Protein AF-A0A545AMX8-F1 (afdb_monomer_lite)

Structure (mmCIF, N/CA/C/O backbone):
data_AF-A0A545AMX8-F1
#
_entry.id   AF-A0A545AMX8-F1
#
loop_
_atom_site.group_PDB
_atom_site.id
_atom_site.type_symbol
_atom_site.label_atom_id
_atom_site.label_alt_id
_atom_site.label_comp_id
_atom_site.label_asym_id
_atom_site.label_entity_id
_atom_site.label_seq_id
_atom_site.pdbx_PDB_ins_code
_atom_site.Cartn_x
_atom_site.Cartn_y
_atom_site.Cartn_z
_atom_site.occupancy
_atom_site.B_iso_or_equiv
_atom_site.auth_seq_id
_atom_site.auth_comp_id
_atom_site.auth_asym_id
_atom_site.auth_atom_id
_atom_site.pdbx_PDB_model_num
ATOM 1 N N . MET A 1 1 ? 19.312 -51.201 4.296 1.00 39.78 1 MET A N 1
ATOM 2 C CA . MET A 1 1 ? 19.981 -51.482 3.001 1.00 39.78 1 MET A CA 1
ATOM 3 C C . MET A 1 1 ? 19.676 -50.303 2.079 1.00 39.78 1 MET A C 1
ATOM 5 O O . MET A 1 1 ? 18.518 -50.138 1.763 1.00 39.78 1 MET A O 1
ATOM 9 N N . GLY A 1 2 ? 20.536 -49.356 1.698 1.00 32.06 2 GLY A N 1
ATOM 10 C CA . GLY A 1 2 ? 21.994 -49.251 1.701 1.00 32.06 2 GLY A CA 1
ATOM 11 C C . GLY A 1 2 ? 22.528 -49.109 0.264 1.00 32.06 2 GLY A C 1
ATOM 12 O O . GLY A 1 2 ? 22.694 -50.144 -0.368 1.00 32.06 2 GLY A O 1
ATOM 13 N N . ARG A 1 3 ? 22.789 -47.866 -0.205 1.00 37.31 3 ARG A N 1
ATOM 14 C CA . ARG A 1 3 ? 23.763 -47.376 -1.242 1.00 37.31 3 ARG A CA 1
ATOM 15 C C . ARG A 1 3 ? 23.231 -46.037 -1.807 1.00 37.31 3 ARG A C 1
ATOM 17 O O . ARG A 1 3 ? 22.158 -46.048 -2.381 1.00 37.31 3 ARG A O 1
ATOM 24 N N . ARG A 1 4 ? 23.763 -44.818 -1.593 1.00 34.00 4 ARG A N 1
ATOM 25 C CA . ARG A 1 4 ? 25.118 -44.197 -1.569 1.00 34.00 4 ARG A CA 1
ATOM 26 C C . ARG A 1 4 ? 25.919 -44.300 -2.878 1.00 34.00 4 ARG A C 1
ATOM 28 O O . ARG A 1 4 ? 26.546 -45.325 -3.112 1.00 34.00 4 ARG A O 1
ATOM 35 N N . VAL A 1 5 ? 26.036 -43.168 -3.586 1.00 37.34 5 VAL A N 1
ATOM 36 C CA . VAL A 1 5 ? 27.175 -42.752 -4.444 1.00 37.34 5 VAL A CA 1
ATOM 37 C C . VAL A 1 5 ? 27.335 -41.229 -4.251 1.00 37.34 5 VAL A C 1
ATOM 39 O O . VAL A 1 5 ? 26.441 -40.474 -4.598 1.00 37.34 5 VAL A O 1
ATOM 42 N N . ARG A 1 6 ? 28.164 -40.779 -3.297 1.00 33.12 6 ARG A N 1
ATOM 43 C CA . ARG A 1 6 ? 29.557 -40.275 -3.395 1.00 33.12 6 ARG A CA 1
ATOM 44 C C . ARG A 1 6 ? 29.762 -38.976 -4.203 1.00 33.12 6 ARG A C 1
ATOM 46 O O . ARG A 1 6 ? 29.813 -38.979 -5.423 1.00 33.12 6 ARG A O 1
ATOM 53 N N . ARG A 1 7 ? 29.996 -37.906 -3.426 1.00 31.69 7 ARG A N 1
ATOM 54 C CA . ARG A 1 7 ? 30.611 -36.612 -3.765 1.00 31.69 7 ARG A CA 1
ATOM 55 C C . ARG A 1 7 ? 32.060 -36.773 -4.249 1.00 31.69 7 ARG A C 1
ATOM 57 O O . ARG A 1 7 ? 32.798 -37.583 -3.689 1.00 31.69 7 ARG A O 1
ATOM 64 N N . GLY A 1 8 ? 32.479 -35.910 -5.174 1.00 27.36 8 GLY A N 1
ATOM 65 C CA . GLY A 1 8 ? 33.881 -35.591 -5.450 1.00 27.36 8 GLY A CA 1
ATOM 66 C C . GLY A 1 8 ? 34.211 -34.175 -4.968 1.00 27.36 8 GLY A C 1
ATOM 67 O O . GLY A 1 8 ? 33.662 -33.206 -5.478 1.00 27.36 8 GLY A O 1
ATOM 68 N N . HIS A 1 9 ? 35.093 -34.065 -3.974 1.00 29.30 9 HIS A N 1
ATOM 69 C CA . HIS A 1 9 ? 35.744 -32.818 -3.569 1.00 29.30 9 HIS A CA 1
ATOM 70 C C . HIS A 1 9 ? 36.975 -32.574 -4.455 1.00 29.30 9 HIS A C 1
ATOM 72 O O . HIS A 1 9 ? 37.801 -33.473 -4.611 1.00 29.30 9 HIS A O 1
ATOM 78 N N . ARG A 1 10 ? 37.169 -31.339 -4.935 1.00 28.64 10 ARG A N 1
ATOM 79 C CA . ARG A 1 10 ? 38.502 -30.798 -5.237 1.00 28.64 10 ARG A CA 1
ATOM 80 C C . ARG A 1 10 ? 38.696 -29.489 -4.481 1.00 28.64 10 ARG A C 1
ATOM 82 O O . ARG A 1 10 ? 38.034 -28.494 -4.743 1.00 28.64 10 ARG A O 1
ATOM 89 N N . GLN A 1 11 ? 39.601 -29.548 -3.511 1.00 27.36 11 GLN A N 1
ATOM 90 C CA . GLN A 1 11 ? 40.257 -28.414 -2.873 1.00 27.36 11 GLN A CA 1
ATOM 91 C C . GLN A 1 11 ? 41.273 -27.811 -3.846 1.00 27.36 11 GLN A C 1
ATOM 93 O O . GLN A 1 11 ? 42.096 -28.549 -4.383 1.00 27.36 11 GLN A O 1
ATOM 98 N N . VAL A 1 12 ? 41.305 -26.483 -3.956 1.00 28.52 12 VAL A N 1
ATOM 99 C CA . VAL A 1 12 ? 42.539 -25.734 -4.228 1.00 28.52 12 VAL A CA 1
ATOM 100 C C . VAL A 1 12 ? 42.569 -24.524 -3.288 1.00 28.52 12 VAL A C 1
ATOM 102 O O . VAL A 1 12 ? 41.653 -23.711 -3.270 1.00 28.52 12 VAL A O 1
ATOM 105 N N . ARG A 1 13 ? 43.619 -24.458 -2.462 1.00 26.67 13 ARG A N 1
ATOM 106 C CA . ARG A 1 13 ? 44.020 -23.326 -1.610 1.00 26.67 13 ARG A CA 1
ATOM 107 C C . ARG A 1 13 ? 45.117 -22.525 -2.323 1.00 26.67 13 ARG A C 1
ATOM 109 O O . ARG A 1 13 ? 46.043 -23.160 -2.821 1.00 26.67 13 ARG A O 1
ATOM 116 N N . ARG A 1 14 ? 45.078 -21.188 -2.216 1.00 26.78 14 ARG A N 1
ATOM 117 C CA . ARG A 1 14 ? 46.166 -20.224 -1.853 1.00 26.78 14 ARG A CA 1
ATOM 118 C C . ARG A 1 14 ? 45.706 -18.800 -2.249 1.00 26.78 14 ARG A C 1
ATOM 120 O O . ARG A 1 14 ? 45.270 -18.632 -3.374 1.00 26.78 14 ARG A O 1
ATOM 127 N N . SER A 1 15 ? 45.511 -17.851 -1.314 1.00 24.41 15 SER A N 1
ATOM 128 C CA . SER A 1 15 ? 46.493 -16.925 -0.674 1.00 24.41 15 SER A CA 1
ATOM 129 C C . SER A 1 15 ? 47.087 -15.932 -1.699 1.00 24.41 15 SER A C 1
ATOM 131 O O . SER A 1 15 ? 47.609 -16.423 -2.689 1.00 24.41 15 SER A O 1
ATOM 133 N N . LEU A 1 16 ? 47.111 -14.596 -1.576 1.00 26.20 16 LEU A N 1
ATOM 134 C CA . LEU A 1 16 ? 47.377 -13.687 -0.446 1.00 26.20 16 LEU A CA 1
ATOM 135 C C . LEU A 1 16 ? 47.090 -12.213 -0.863 1.00 26.20 16 LEU A C 1
ATOM 137 O O . LEU A 1 16 ? 47.315 -11.878 -2.016 1.00 26.20 16 LEU A O 1
ATOM 141 N N . ALA A 1 17 ? 46.740 -11.383 0.132 1.00 23.75 17 ALA A N 1
ATOM 142 C CA . ALA A 1 17 ? 47.204 -10.004 0.424 1.00 23.75 17 ALA A CA 1
ATOM 143 C C . ALA A 1 17 ? 46.960 -8.781 -0.505 1.00 23.75 17 ALA A C 1
ATOM 145 O O . ALA A 1 17 ? 47.202 -8.818 -1.704 1.00 23.75 17 ALA A O 1
ATOM 146 N N . GLY A 1 18 ? 46.675 -7.649 0.172 1.00 22.98 18 GLY A N 1
ATOM 147 C CA . GLY A 1 18 ? 46.841 -6.246 -0.265 1.00 22.98 18 GLY A CA 1
ATOM 148 C C . GLY A 1 18 ? 45.545 -5.610 -0.785 1.00 22.98 18 GLY A C 1
ATOM 149 O O . GLY A 1 18 ? 44.821 -6.252 -1.524 1.00 22.98 18 GLY A O 1
ATOM 150 N N . GLU A 1 19 ? 45.132 -4.384 -0.471 1.00 24.92 19 GLU A N 1
ATOM 151 C CA . GLU A 1 19 ? 45.728 -3.261 0.250 1.00 24.92 19 GLU A CA 1
ATOM 152 C C . GLU A 1 19 ? 44.609 -2.231 0.510 1.00 24.92 19 GLU A C 1
ATOM 154 O O . GLU A 1 19 ? 43.633 -2.138 -0.234 1.00 24.92 19 GLU A O 1
ATOM 159 N N . HIS A 1 20 ? 44.747 -1.458 1.585 1.00 24.56 20 HIS A N 1
ATOM 160 C CA . HIS A 1 20 ? 43.895 -0.317 1.908 1.00 24.56 20 HIS A CA 1
ATOM 161 C C . HIS A 1 20 ? 44.092 0.829 0.906 1.00 24.56 20 HIS A C 1
ATOM 163 O O . HIS A 1 20 ? 45.222 1.272 0.727 1.00 24.56 20 HIS A O 1
ATOM 169 N N . GLN A 1 21 ? 43.010 1.438 0.409 1.00 23.42 21 GLN A N 1
ATOM 170 C CA . GLN A 1 21 ? 43.059 2.820 -0.075 1.00 23.42 21 GLN A CA 1
ATOM 171 C C . GLN A 1 21 ? 41.822 3.612 0.361 1.00 23.42 21 GLN A C 1
ATOM 173 O O . GLN A 1 21 ? 40.688 3.336 -0.018 1.00 23.42 21 GLN A O 1
ATOM 178 N N . ARG A 1 22 ? 42.089 4.609 1.213 1.00 22.45 22 ARG A N 1
ATOM 179 C CA . ARG A 1 22 ? 41.219 5.746 1.516 1.00 22.45 22 ARG A CA 1
ATOM 180 C C . ARG A 1 22 ? 41.271 6.703 0.328 1.00 22.45 22 ARG A C 1
ATOM 182 O O . ARG A 1 22 ? 42.368 7.022 -0.123 1.00 22.45 22 ARG A O 1
ATOM 189 N N . VAL A 1 23 ? 40.126 7.227 -0.100 1.00 22.11 23 VAL A N 1
ATOM 190 C CA . VAL A 1 23 ? 40.074 8.364 -1.027 1.00 22.11 23 VAL A CA 1
ATOM 191 C C . VAL A 1 23 ? 39.602 9.597 -0.264 1.00 22.11 23 VAL A C 1
ATOM 193 O O . VAL A 1 23 ? 38.510 9.632 0.297 1.00 22.11 23 VAL A O 1
ATOM 196 N N . VAL A 1 24 ? 40.493 10.583 -0.220 1.00 20.89 24 VAL A N 1
ATOM 197 C CA . VAL A 1 24 ? 40.273 11.975 0.178 1.00 20.89 24 VAL A CA 1
ATOM 198 C C . VAL A 1 24 ? 40.062 12.759 -1.115 1.00 20.89 24 VAL A C 1
ATOM 200 O O . VAL A 1 24 ? 40.827 12.565 -2.056 1.00 20.89 24 VAL A O 1
ATOM 203 N N . ALA A 1 25 ? 39.082 13.661 -1.162 1.00 21.23 25 ALA A N 1
ATOM 204 C CA . ALA A 1 25 ? 38.987 14.669 -2.216 1.00 21.23 25 ALA A CA 1
ATOM 205 C C . ALA A 1 25 ? 38.820 16.056 -1.579 1.00 21.23 25 ALA A C 1
ATOM 207 O O . ALA A 1 25 ? 37.935 16.273 -0.752 1.00 21.23 25 ALA A O 1
ATOM 208 N N . SER A 1 26 ? 39.714 16.971 -1.950 1.00 20.86 26 SER A N 1
ATOM 209 C CA . SER A 1 26 ? 39.752 18.383 -1.574 1.00 20.86 26 SER A CA 1
ATOM 210 C C . SER A 1 26 ? 39.955 19.252 -2.824 1.00 20.86 26 SER A C 1
ATOM 212 O O . SER A 1 26 ? 40.504 18.778 -3.818 1.00 20.86 26 SER A O 1
ATOM 214 N N . SER A 1 27 ? 39.604 20.545 -2.693 1.00 21.11 27 SER A N 1
ATOM 215 C CA . SER A 1 27 ? 39.912 21.703 -3.573 1.00 21.11 27 SER A CA 1
ATOM 216 C C . SER A 1 27 ? 39.142 21.787 -4.908 1.00 21.11 27 SER A C 1
ATOM 218 O O . SER A 1 27 ? 38.780 20.762 -5.462 1.00 21.11 27 SER A O 1
ATOM 220 N N . ALA A 1 28 ? 38.864 22.937 -5.536 1.00 21.14 28 ALA A N 1
ATOM 221 C CA . ALA A 1 28 ? 38.795 24.365 -5.191 1.00 21.14 28 ALA A CA 1
ATOM 222 C C . ALA A 1 28 ? 38.186 25.123 -6.409 1.00 21.14 28 ALA A C 1
ATOM 224 O O . ALA A 1 28 ? 38.183 24.592 -7.514 1.00 21.14 28 ALA A O 1
ATOM 225 N N . CYS A 1 29 ? 37.690 26.343 -6.158 1.00 20.28 29 CYS A N 1
ATOM 226 C CA . CYS A 1 29 ? 37.305 27.476 -7.029 1.00 20.28 29 CYS A CA 1
ATOM 227 C C . CYS A 1 29 ? 37.295 27.371 -8.572 1.00 20.28 29 CYS A C 1
ATOM 229 O O . CYS A 1 29 ? 38.314 27.054 -9.176 1.00 20.28 29 CYS A O 1
ATOM 231 N N . ALA A 1 30 ? 36.245 27.940 -9.190 1.00 22.06 30 ALA A N 1
ATOM 232 C CA . ALA A 1 30 ? 36.384 28.945 -10.259 1.00 22.06 30 ALA A CA 1
ATOM 233 C C . ALA A 1 30 ? 35.085 29.761 -10.459 1.00 22.06 30 ALA A C 1
ATOM 235 O O . ALA A 1 30 ? 34.010 29.199 -10.659 1.00 22.06 30 ALA A O 1
ATOM 236 N N . ASP A 1 31 ? 35.228 31.088 -10.415 1.00 21.48 31 ASP A N 1
ATOM 237 C CA . ASP A 1 31 ? 34.282 32.107 -10.882 1.00 21.48 31 ASP A CA 1
ATOM 238 C C . ASP A 1 31 ? 34.004 31.991 -12.388 1.00 21.48 31 ASP A C 1
ATOM 240 O O . ASP A 1 31 ? 34.959 31.830 -13.141 1.00 21.48 31 ASP A O 1
ATOM 244 N N . VAL A 1 32 ? 32.760 32.233 -12.832 1.00 22.73 32 VAL A N 1
ATOM 245 C CA . VAL A 1 32 ? 32.461 33.002 -14.063 1.00 22.73 32 VAL A CA 1
ATOM 246 C C . VAL A 1 32 ? 31.099 33.694 -13.916 1.00 22.73 32 VAL A C 1
ATOM 248 O O . VAL A 1 32 ? 30.069 33.063 -13.686 1.00 22.73 32 VAL A O 1
ATOM 251 N N . THR A 1 33 ? 31.111 35.014 -14.074 1.00 21.86 33 THR A N 1
ATOM 252 C CA . THR A 1 33 ? 29.963 35.917 -14.176 1.00 21.86 33 THR A CA 1
ATOM 253 C C . THR A 1 33 ? 29.571 36.195 -15.635 1.00 21.86 33 THR A C 1
ATOM 255 O O . THR A 1 33 ? 30.396 36.107 -16.540 1.00 21.86 33 THR A O 1
ATOM 258 N N . ALA A 1 34 ? 28.329 36.681 -15.780 1.00 23.53 34 ALA A N 1
ATOM 259 C CA . ALA A 1 34 ? 27.782 37.554 -16.832 1.00 23.53 34 ALA A CA 1
ATOM 260 C C . ALA A 1 34 ? 27.075 36.926 -18.051 1.00 23.53 34 ALA A C 1
ATOM 262 O O . ALA A 1 34 ? 27.632 36.103 -18.768 1.00 23.53 34 ALA A O 1
ATOM 263 N N . GLY A 1 35 ? 25.882 37.471 -18.360 1.00 21.84 35 GLY A N 1
ATOM 264 C CA . GLY A 1 35 ? 25.462 37.638 -19.760 1.00 21.84 35 GLY A CA 1
ATOM 265 C C . GLY A 1 35 ? 23.980 37.488 -20.137 1.00 21.84 35 GLY A C 1
ATOM 266 O O . GLY A 1 35 ? 23.653 36.604 -20.906 1.00 21.84 35 GLY A O 1
ATOM 267 N N . ALA A 1 36 ? 23.120 38.382 -19.639 1.00 23.11 36 ALA A N 1
ATOM 268 C CA . ALA A 1 36 ? 22.008 39.067 -20.333 1.00 23.11 36 ALA A CA 1
ATOM 269 C C . ALA A 1 36 ? 21.087 38.383 -21.397 1.00 23.11 36 ALA A C 1
ATOM 271 O O . ALA A 1 36 ? 21.505 38.037 -22.493 1.00 23.11 36 ALA A O 1
ATOM 272 N N . ALA A 1 37 ? 19.778 38.531 -21.117 1.00 23.47 37 ALA A N 1
ATOM 273 C CA . ALA A 1 37 ? 18.711 39.120 -21.957 1.00 23.47 37 ALA A CA 1
ATOM 274 C C . ALA A 1 37 ? 18.001 38.323 -23.080 1.00 23.47 37 ALA A C 1
ATOM 276 O O . ALA A 1 37 ? 18.589 37.914 -24.072 1.00 23.47 37 ALA A O 1
ATOM 277 N N . GLY A 1 38 ? 16.659 38.314 -22.992 1.00 22.84 38 GLY A N 1
ATOM 278 C CA . GLY A 1 38 ? 15.741 38.111 -24.123 1.00 22.84 38 GLY A CA 1
ATOM 279 C C . GLY A 1 38 ? 14.300 37.768 -23.708 1.00 22.84 38 GLY A C 1
ATOM 280 O O . GLY A 1 38 ? 14.006 36.618 -23.414 1.00 22.84 38 GLY A O 1
ATOM 281 N N . ARG A 1 39 ? 13.392 38.758 -23.684 1.00 23.58 39 ARG A N 1
ATOM 282 C CA . ARG A 1 39 ? 11.925 38.574 -23.533 1.00 23.58 39 ARG A CA 1
ATOM 283 C C . ARG A 1 39 ? 11.283 38.118 -24.856 1.00 23.58 39 ARG A C 1
ATOM 285 O O . ARG A 1 39 ? 11.802 38.466 -25.914 1.00 23.58 39 ARG A O 1
ATOM 292 N N . PRO A 1 40 ? 10.058 37.559 -24.803 1.00 24.88 40 PRO A N 1
ATOM 293 C CA . PRO A 1 40 ? 8.991 38.156 -25.614 1.00 24.88 40 PRO A CA 1
ATOM 294 C C . PRO A 1 40 ? 7.641 38.335 -24.890 1.00 24.88 40 PRO A C 1
ATOM 296 O O . PRO A 1 40 ? 7.309 37.660 -23.921 1.00 24.88 40 PRO A O 1
ATOM 299 N N . GLN A 1 41 ? 6.897 39.324 -25.390 1.00 22.75 41 GLN A N 1
ATOM 300 C CA . GLN A 1 41 ? 5.558 39.790 -25.009 1.00 22.75 41 GLN A CA 1
ATOM 301 C C . GLN A 1 41 ? 4.446 38.878 -25.542 1.00 22.75 41 GLN A C 1
ATOM 303 O O . GLN A 1 41 ? 4.625 38.350 -26.630 1.00 22.75 41 GLN A O 1
ATOM 308 N N . TRP A 1 42 ? 3.260 38.885 -24.908 1.00 22.09 42 TRP A N 1
ATOM 309 C CA . TRP A 1 42 ? 1.969 38.871 -25.622 1.00 22.09 42 TRP A CA 1
ATOM 310 C C . TRP A 1 42 ? 0.878 39.671 -24.884 1.00 22.09 42 TRP A C 1
ATOM 312 O O . TRP A 1 42 ? 0.741 39.623 -23.664 1.00 22.09 42 TRP A O 1
ATOM 322 N N . LEU A 1 43 ? 0.134 40.435 -25.685 1.00 22.36 43 LEU A N 1
ATOM 323 C CA . LEU A 1 43 ? -1.016 41.296 -25.392 1.00 22.36 43 LEU A CA 1
ATOM 324 C C . LEU A 1 43 ? -2.279 40.607 -25.934 1.00 22.36 43 LEU A C 1
ATOM 326 O O . LEU A 1 43 ? -2.219 40.048 -27.027 1.00 22.36 43 LEU A O 1
ATOM 330 N N . GLY A 1 44 ? -3.431 40.764 -25.271 1.00 23.06 44 GLY A N 1
ATOM 331 C CA . GLY A 1 44 ? -4.726 40.644 -25.957 1.00 23.06 44 GLY A CA 1
ATOM 332 C C . GLY A 1 44 ? -5.899 40.133 -25.122 1.00 23.06 44 GLY A C 1
ATOM 333 O O . GLY A 1 44 ? -6.169 38.941 -25.092 1.00 23.06 44 GLY A O 1
ATOM 334 N N . VAL A 1 45 ? -6.650 41.059 -24.522 1.00 23.67 45 VAL A N 1
ATOM 335 C CA . VAL A 1 45 ? -7.982 40.837 -23.929 1.00 23.67 45 VAL A CA 1
ATOM 336 C C . VAL A 1 45 ? -9.064 41.050 -24.995 1.00 23.67 45 VAL A C 1
ATOM 338 O O . VAL A 1 45 ? -8.980 42.009 -25.764 1.00 23.67 45 VAL A O 1
ATOM 341 N N . ARG A 1 46 ? -10.139 40.249 -24.972 1.00 23.53 46 ARG A N 1
ATOM 342 C CA . ARG A 1 46 ? -11.474 40.661 -25.444 1.00 23.53 46 ARG A CA 1
ATOM 343 C C . ARG A 1 46 ? -12.572 40.196 -24.486 1.00 23.53 46 ARG A C 1
ATOM 345 O O . ARG A 1 46 ? -12.503 39.115 -23.916 1.00 23.53 46 ARG A O 1
ATOM 352 N N . SER A 1 47 ? -13.550 41.079 -24.322 1.00 28.03 47 SER A N 1
ATOM 353 C CA . SER A 1 47 ? -14.698 41.056 -23.417 1.00 28.03 47 SER A CA 1
ATOM 354 C C . SER A 1 47 ? -15.985 40.566 -24.098 1.00 28.03 47 SER A C 1
ATOM 356 O O . SER A 1 47 ? -16.155 40.740 -25.304 1.00 28.03 47 SER A O 1
ATOM 358 N N . GLY A 1 48 ? -16.927 40.047 -23.302 1.00 23.16 48 GLY A N 1
ATOM 359 C CA . GLY A 1 48 ? -18.322 39.759 -23.671 1.00 23.16 48 GLY A CA 1
ATOM 360 C C . GLY A 1 48 ? -19.144 39.419 -22.416 1.00 23.16 48 GLY A C 1
ATOM 361 O O . GLY A 1 48 ? -18.615 38.785 -21.513 1.00 23.16 48 GLY A O 1
ATOM 362 N N . VAL A 1 49 ? -20.377 39.922 -22.321 1.00 27.80 49 VAL A N 1
ATOM 363 C CA . VAL A 1 49 ? -21.197 40.085 -21.097 1.00 27.80 49 VAL A CA 1
ATOM 364 C C . VAL A 1 49 ? -22.206 38.932 -20.864 1.00 27.80 49 VAL A C 1
ATOM 366 O O . VAL A 1 49 ? -22.793 38.462 -21.830 1.00 27.80 49 VAL A O 1
ATOM 369 N N . GLU A 1 50 ? -22.347 38.563 -19.574 1.00 32.66 50 GLU A N 1
ATOM 370 C CA . GLU A 1 50 ? -23.351 37.851 -18.711 1.00 32.66 50 GLU A CA 1
ATOM 371 C C . GLU A 1 50 ? -24.639 37.162 -19.258 1.00 32.66 50 GLU A C 1
ATOM 373 O O . GLU A 1 50 ? -25.163 37.542 -20.305 1.00 32.66 50 GLU A O 1
ATOM 378 N N . PRO A 1 51 ? -25.185 36.159 -18.511 1.00 38.06 51 PRO A N 1
ATOM 379 C CA . PRO A 1 51 ? -26.215 36.442 -17.481 1.00 38.06 51 PRO A CA 1
ATOM 380 C C . PRO A 1 51 ? -26.091 35.702 -16.116 1.00 38.06 51 PRO A C 1
ATOM 382 O O . PRO A 1 51 ? -25.496 34.636 -16.009 1.00 38.06 51 PRO A O 1
ATOM 385 N N . ASP A 1 52 ? -26.698 36.350 -15.109 1.00 33.50 52 ASP A N 1
ATOM 386 C CA . ASP A 1 52 ? -27.005 36.057 -13.688 1.00 33.50 52 ASP A CA 1
ATOM 387 C C . ASP A 1 52 ? -26.816 34.646 -13.068 1.00 33.50 52 ASP A C 1
ATOM 389 O O . ASP A 1 52 ? -27.453 33.674 -13.468 1.00 33.50 52 ASP A O 1
ATOM 393 N N . GLU A 1 53 ? -26.097 34.603 -11.930 1.00 30.41 53 GLU A N 1
ATOM 394 C CA . GLU A 1 53 ? -26.037 33.485 -10.964 1.00 30.41 53 GLU A CA 1
ATOM 395 C C . GLU A 1 53 ? -26.022 33.983 -9.491 1.00 30.41 53 GLU A C 1
ATOM 397 O O . GLU A 1 53 ? -25.582 35.106 -9.209 1.00 30.41 53 GLU A O 1
ATOM 402 N N . PRO A 1 54 ? -26.503 33.178 -8.518 1.00 33.28 54 PRO A N 1
ATOM 403 C CA . PRO A 1 54 ? -26.667 33.591 -7.124 1.00 33.28 54 PRO A CA 1
ATOM 404 C C . PRO A 1 54 ? -25.323 33.801 -6.401 1.00 33.28 54 PRO A C 1
ATOM 406 O O . PRO A 1 54 ? -24.301 33.193 -6.706 1.00 33.28 54 PRO A O 1
ATOM 409 N N . ALA A 1 55 ? -25.321 34.711 -5.422 1.00 33.69 55 ALA A N 1
ATOM 410 C CA . ALA A 1 55 ? -24.117 35.311 -4.849 1.00 33.69 55 ALA A CA 1
ATOM 411 C C . ALA A 1 55 ? -23.178 34.317 -4.129 1.00 33.69 55 ALA A C 1
ATOM 413 O O . ALA A 1 55 ? -23.428 33.925 -2.992 1.00 33.69 55 ALA A O 1
ATOM 414 N N . THR A 1 56 ? -22.031 34.021 -4.745 1.00 34.78 56 THR A N 1
ATOM 415 C CA . THR A 1 56 ? -20.847 33.431 -4.097 1.00 34.78 56 THR A CA 1
ATOM 416 C C . THR A 1 56 ? -19.822 34.513 -3.718 1.00 34.78 56 THR A C 1
ATOM 418 O O . THR A 1 56 ? -19.867 35.644 -4.211 1.00 34.78 56 THR A O 1
ATOM 421 N N . VAL A 1 57 ? -18.878 34.171 -2.830 1.00 39.72 57 VAL A N 1
ATOM 422 C CA . VAL A 1 57 ? -17.822 35.043 -2.256 1.00 39.72 57 VAL A CA 1
ATOM 423 C C . VAL A 1 57 ? -17.048 35.843 -3.323 1.00 39.72 57 VAL A C 1
ATOM 425 O O . VAL A 1 57 ? -16.745 37.022 -3.125 1.00 39.72 57 VAL A O 1
ATOM 428 N N . GLY A 1 58 ? -16.830 35.271 -4.512 1.00 37.94 58 GLY A N 1
ATOM 429 C CA . GLY A 1 58 ? -16.204 35.971 -5.642 1.00 37.94 58 GLY A CA 1
ATOM 430 C C . GLY A 1 58 ? -17.015 37.161 -6.181 1.00 37.94 58 GLY A C 1
ATOM 431 O O . GLY A 1 58 ? -16.444 38.141 -6.664 1.00 37.94 58 GLY A O 1
ATOM 432 N N . GLY A 1 59 ? -18.344 37.130 -6.050 1.00 38.09 59 GLY A N 1
ATOM 433 C CA . GLY A 1 59 ? -19.244 38.203 -6.480 1.00 38.09 59 GLY A CA 1
ATOM 434 C C . GLY A 1 59 ? -19.244 39.424 -5.554 1.00 38.09 59 GLY A C 1
ATOM 435 O O . GLY A 1 59 ? -19.544 40.536 -5.995 1.00 38.09 59 GLY A O 1
ATOM 436 N N . VAL A 1 60 ? -18.894 39.258 -4.274 1.00 43.16 60 VAL A N 1
ATOM 437 C CA . VAL A 1 60 ? -18.733 40.380 -3.328 1.00 43.16 60 VAL A CA 1
ATOM 438 C C . VAL A 1 60 ? -17.430 41.125 -3.622 1.00 43.16 60 VAL A C 1
ATOM 440 O O . VAL A 1 60 ? -17.439 42.350 -3.760 1.00 43.16 60 VAL A O 1
ATOM 443 N N . PHE A 1 61 ? -16.341 40.386 -3.850 1.00 45.59 61 PHE A N 1
ATOM 444 C CA . PHE A 1 61 ? -15.036 40.945 -4.205 1.00 45.59 61 PHE A CA 1
ATOM 445 C C . PHE A 1 61 ? -15.063 41.713 -5.537 1.00 45.59 61 PHE A C 1
ATOM 447 O O . PHE A 1 61 ? -14.608 42.855 -5.605 1.00 45.59 61 PHE A O 1
ATOM 454 N N . ARG A 1 62 ? -15.681 41.148 -6.587 1.00 43.97 62 ARG A N 1
ATOM 455 C CA . ARG A 1 62 ? -15.817 41.836 -7.887 1.00 43.97 62 ARG A CA 1
ATOM 456 C C . ARG A 1 62 ? -16.639 43.124 -7.788 1.00 43.97 62 ARG A C 1
ATOM 458 O O . ARG A 1 62 ? -16.295 44.110 -8.437 1.00 43.97 62 ARG A O 1
ATOM 465 N N . ARG A 1 63 ? -17.685 43.154 -6.951 1.00 43.75 63 ARG A N 1
ATOM 466 C CA . ARG A 1 63 ? -18.496 44.362 -6.712 1.00 43.75 63 ARG A CA 1
ATOM 467 C C . ARG A 1 63 ? -17.743 45.433 -5.923 1.00 43.75 63 ARG A C 1
ATOM 469 O O . ARG A 1 63 ? -17.854 46.608 -6.277 1.00 43.75 63 ARG A O 1
ATOM 476 N N . TRP A 1 64 ? -16.950 45.055 -4.917 1.00 52.34 64 TRP A N 1
ATOM 477 C CA . TRP A 1 64 ? -16.072 46.000 -4.219 1.00 52.34 64 TRP A CA 1
ATOM 478 C C . TRP A 1 64 ? -15.004 46.564 -5.162 1.00 52.34 64 TRP A C 1
ATOM 480 O O . TRP A 1 64 ? -14.901 47.782 -5.278 1.00 52.34 64 TRP A O 1
ATOM 490 N N . ALA A 1 65 ? -14.305 45.715 -5.924 1.00 43.12 65 ALA A N 1
ATOM 491 C CA . ALA A 1 65 ? -13.291 46.142 -6.889 1.00 43.12 65 ALA A CA 1
ATOM 492 C C . ALA A 1 65 ? -13.876 47.082 -7.961 1.00 43.12 65 ALA A C 1
ATOM 494 O O . ALA A 1 65 ? -13.321 48.146 -8.230 1.00 43.12 65 ALA A O 1
ATOM 495 N N . ALA A 1 66 ? -15.053 46.763 -8.509 1.00 47.75 66 ALA A N 1
ATOM 496 C CA . ALA A 1 66 ? -15.750 47.635 -9.455 1.00 47.75 66 ALA A CA 1
ATOM 497 C C . ALA A 1 66 ? -16.185 48.973 -8.821 1.00 47.75 66 ALA A C 1
ATOM 499 O O . ALA A 1 66 ? -16.108 50.026 -9.462 1.00 47.75 66 ALA A O 1
ATOM 500 N N . GLY A 1 67 ? -16.617 48.957 -7.556 1.00 45.16 67 GLY A N 1
ATOM 501 C CA . GLY A 1 67 ? -16.977 50.151 -6.789 1.00 45.16 67 GLY A CA 1
ATOM 502 C C . GLY A 1 67 ? -15.776 51.021 -6.400 1.00 45.16 67 GLY A C 1
ATOM 503 O O . GLY A 1 67 ? -15.894 52.248 -6.398 1.00 45.16 67 GLY A O 1
ATOM 504 N N . TYR A 1 68 ? -14.629 50.405 -6.110 1.00 47.50 68 TYR A N 1
ATOM 505 C CA . TYR A 1 68 ? -13.356 51.057 -5.806 1.00 47.50 68 TYR A CA 1
ATOM 506 C C . TYR A 1 68 ? -12.787 51.746 -7.052 1.00 47.50 68 TYR A C 1
ATOM 508 O O . TYR A 1 68 ? -12.526 52.950 -7.024 1.00 47.50 68 TYR A O 1
ATOM 516 N N . VAL A 1 69 ? -12.739 51.026 -8.181 1.00 45.78 69 VAL A N 1
ATOM 517 C CA . VAL A 1 69 ? -12.323 51.551 -9.492 1.00 45.78 69 VAL A CA 1
ATOM 518 C C . VAL A 1 69 ? -13.223 52.715 -9.934 1.00 45.78 69 VAL A C 1
ATOM 520 O O . VAL A 1 69 ? -12.724 53.748 -10.379 1.00 45.78 69 VAL A O 1
ATOM 523 N N . ARG A 1 70 ? -14.551 52.623 -9.740 1.00 45.91 70 ARG A N 1
ATOM 524 C CA . ARG A 1 70 ? -15.480 53.734 -10.042 1.00 45.91 70 ARG A CA 1
ATOM 525 C C . ARG A 1 70 ? -15.305 54.958 -9.140 1.00 45.91 70 ARG A C 1
ATOM 527 O O . ARG A 1 70 ? -15.573 56.067 -9.605 1.00 45.91 70 ARG A O 1
ATOM 534 N N . ARG A 1 71 ? -14.915 54.780 -7.872 1.00 45.31 71 ARG A N 1
ATOM 535 C CA . ARG A 1 71 ? -14.713 55.888 -6.920 1.00 45.31 71 ARG A CA 1
ATOM 536 C C . ARG A 1 71 ? -13.379 56.607 -7.127 1.00 45.31 71 ARG A C 1
ATOM 538 O O . ARG A 1 71 ? -13.357 57.827 -7.005 1.00 45.31 71 ARG A O 1
ATOM 545 N N . HIS A 1 72 ? -12.320 55.891 -7.501 1.00 43.47 72 HIS A N 1
ATOM 546 C CA . HIS A 1 72 ? -10.967 56.453 -7.610 1.00 43.47 72 HIS A CA 1
ATOM 547 C C . HIS A 1 72 ? -10.568 56.918 -9.024 1.00 43.47 72 HIS A C 1
ATOM 549 O O . HIS A 1 72 ? -9.624 57.686 -9.157 1.00 43.47 72 HIS A O 1
ATOM 555 N N . LEU A 1 73 ? -11.322 56.574 -10.079 1.00 41.19 73 LEU A N 1
ATOM 556 C CA . LEU A 1 73 ? -11.100 57.102 -11.442 1.00 41.19 73 LEU A CA 1
ATOM 557 C C . LEU A 1 73 ? -11.856 58.412 -11.760 1.00 41.19 73 LEU A C 1
ATOM 559 O O . LEU A 1 73 ? -11.920 58.824 -12.919 1.00 41.19 73 LEU A O 1
ATOM 563 N N . ARG A 1 74 ? -12.441 59.094 -10.763 1.00 38.66 74 ARG A N 1
ATOM 564 C CA . ARG A 1 74 ? -13.159 60.373 -10.965 1.00 38.66 74 ARG A CA 1
ATOM 565 C C . ARG A 1 74 ? -12.308 61.639 -10.813 1.00 38.66 74 ARG A C 1
ATOM 567 O O . ARG A 1 74 ? -12.849 62.736 -10.920 1.00 38.66 74 ARG A O 1
ATOM 574 N N . SER A 1 75 ? -10.995 61.522 -10.661 1.00 43.34 75 SER A N 1
ATOM 575 C CA . SER A 1 75 ? -10.057 62.638 -10.802 1.00 43.34 75 SER A CA 1
ATOM 576 C C . SER A 1 75 ? -9.259 62.459 -12.094 1.00 43.34 75 SER A C 1
ATOM 578 O O . SER A 1 75 ? -8.361 61.629 -12.185 1.00 43.34 75 SER A O 1
ATOM 580 N N . ARG A 1 76 ? -9.604 63.226 -13.137 1.00 38.16 76 ARG A N 1
ATOM 581 C CA . ARG A 1 76 ? -8.792 63.297 -14.362 1.00 38.16 76 ARG A CA 1
ATOM 582 C C . ARG A 1 76 ? -7.428 63.909 -14.011 1.00 38.16 76 ARG A C 1
ATOM 584 O O . ARG A 1 76 ? -7.420 65.057 -13.566 1.00 38.16 76 ARG A O 1
ATOM 591 N N . PRO A 1 77 ? -6.292 63.224 -14.229 1.00 40.41 77 PRO A N 1
ATOM 592 C CA . PRO A 1 77 ? -5.001 63.892 -14.177 1.00 40.41 77 PRO A CA 1
ATOM 593 C C . PRO A 1 77 ? -4.905 64.858 -15.364 1.00 40.41 77 PRO A C 1
ATOM 595 O O . PRO A 1 77 ? -5.407 64.563 -16.452 1.00 40.41 77 PRO A O 1
ATOM 598 N N . GLY A 1 78 ? -4.275 66.017 -15.163 1.00 43.44 78 GLY A N 1
ATOM 599 C CA . GLY A 1 78 ? -3.949 66.936 -16.255 1.00 43.44 78 GLY A CA 1
ATOM 600 C C . GLY A 1 78 ? -3.088 66.259 -17.338 1.00 43.44 78 GLY A C 1
ATOM 601 O O . GLY A 1 78 ? -2.467 65.222 -17.079 1.00 43.44 78 GLY A O 1
ATOM 602 N N . PRO A 1 79 ? -3.046 66.818 -18.559 1.00 35.22 79 PRO A N 1
ATOM 603 C CA . PRO A 1 79 ? -2.342 66.203 -19.679 1.00 35.22 79 PRO A CA 1
ATOM 604 C C . PRO A 1 79 ? -0.844 66.090 -19.356 1.00 35.22 79 PRO A C 1
ATOM 606 O O . PRO A 1 79 ? -0.159 67.099 -19.220 1.00 35.22 79 PRO A O 1
ATOM 609 N N . GLY A 1 80 ? -0.351 64.856 -19.202 1.00 48.75 80 GLY A N 1
ATOM 610 C CA . GLY A 1 80 ? 1.067 64.550 -18.967 1.00 48.75 80 GLY A CA 1
ATOM 611 C C . GLY A 1 80 ? 1.381 63.691 -17.735 1.00 48.75 80 GLY A C 1
ATOM 612 O O . GLY A 1 80 ? 2.494 63.182 -17.638 1.00 48.75 80 GLY A O 1
ATOM 613 N N . ALA A 1 81 ? 0.436 63.466 -16.817 1.00 43.72 81 ALA A N 1
ATOM 614 C CA . ALA A 1 81 ? 0.673 62.606 -15.653 1.00 43.72 81 ALA A CA 1
ATOM 615 C C . ALA A 1 81 ? 0.295 61.140 -15.942 1.00 43.72 81 ALA A C 1
ATOM 617 O O . ALA A 1 81 ? -0.841 60.848 -16.318 1.00 43.72 81 ALA A O 1
ATOM 618 N N . ARG A 1 82 ? 1.239 60.204 -15.748 1.00 46.59 82 ARG A N 1
ATOM 619 C CA . ARG A 1 82 ? 0.949 58.757 -15.747 1.00 46.59 82 ARG A CA 1
ATOM 620 C C . ARG A 1 82 ? 0.006 58.437 -14.581 1.00 46.59 82 ARG A C 1
ATOM 622 O O . ARG A 1 82 ? 0.271 58.855 -13.456 1.00 46.59 82 ARG A O 1
ATOM 629 N N . SER A 1 83 ? -1.076 57.704 -14.842 1.00 45.19 83 SER A N 1
ATOM 630 C CA . SER A 1 83 ? -1.967 57.206 -13.787 1.00 45.19 83 SER A CA 1
ATOM 631 C C . SER A 1 83 ? -1.185 56.306 -12.818 1.00 45.19 83 SER A C 1
ATOM 633 O O . SER A 1 83 ? -0.443 55.445 -13.298 1.00 45.19 83 SER A O 1
ATOM 635 N N . PRO A 1 84 ? -1.320 56.476 -11.490 1.00 50.78 84 PRO A N 1
ATOM 636 C CA . PRO A 1 84 ? -0.702 55.559 -10.543 1.00 50.78 84 PRO A CA 1
ATOM 637 C C . PRO A 1 84 ? -1.314 54.165 -10.726 1.00 50.78 84 PRO A C 1
ATOM 639 O O . PRO A 1 84 ? -2.530 54.016 -10.851 1.00 50.78 84 PRO A O 1
ATOM 642 N N . VAL A 1 85 ? -0.462 53.146 -10.800 1.00 55.34 85 VAL A N 1
ATOM 643 C CA . VAL A 1 85 ? -0.896 51.746 -10.823 1.00 55.34 85 VAL A CA 1
ATOM 644 C C . VAL A 1 85 ? -1.139 51.342 -9.373 1.00 55.34 85 VAL A C 1
ATOM 646 O O . VAL A 1 85 ? -0.192 51.319 -8.601 1.00 55.34 85 VAL A O 1
ATOM 649 N N . SER A 1 86 ? -2.372 51.053 -8.966 1.00 56.84 86 SER A N 1
ATOM 650 C CA . SER A 1 86 ? -2.625 50.550 -7.607 1.00 56.84 86 SER A CA 1
ATOM 651 C C . SER A 1 86 ? -2.561 49.018 -7.603 1.00 56.84 86 SER A C 1
ATOM 653 O O . SER A 1 86 ? -3.255 48.365 -8.384 1.00 56.84 86 SER A O 1
ATOM 655 N N . VAL A 1 87 ? -1.729 48.438 -6.737 1.00 57.81 87 VAL A N 1
ATOM 656 C CA . VAL A 1 87 ? -1.589 46.988 -6.552 1.00 57.81 87 VAL A CA 1
ATOM 657 C C . VAL A 1 87 ? -2.257 46.593 -5.242 1.00 57.81 87 VAL A C 1
ATOM 659 O O . VAL A 1 87 ? -1.879 47.072 -4.172 1.00 57.81 87 VAL A O 1
ATOM 662 N N . VAL A 1 88 ? -3.265 45.725 -5.334 1.00 57.50 88 VAL A N 1
ATOM 663 C CA . VAL A 1 88 ? -4.038 45.255 -4.179 1.00 57.50 88 VAL A CA 1
ATOM 664 C C . VAL A 1 88 ? -3.474 43.923 -3.695 1.00 57.50 88 VAL A C 1
ATOM 666 O O . VAL A 1 88 ? -3.433 42.960 -4.460 1.00 57.50 88 VAL A O 1
ATOM 669 N N . VAL A 1 89 ? -3.066 43.861 -2.428 1.00 60.34 89 VAL A N 1
ATOM 670 C CA . VAL A 1 89 ? -2.560 42.641 -1.780 1.00 60.34 89 VAL A CA 1
ATOM 671 C C . VAL A 1 89 ? -3.608 42.152 -0.772 1.00 60.34 89 VAL A C 1
ATOM 673 O O . VAL A 1 89 ? -3.772 42.787 0.274 1.00 60.34 89 VAL A O 1
ATOM 676 N N . PRO A 1 90 ? -4.348 41.065 -1.063 1.00 53.16 90 PRO A N 1
ATOM 677 C CA . PRO A 1 90 ? -5.323 40.516 -0.129 1.00 53.16 90 PRO A CA 1
ATOM 678 C C . PRO A 1 90 ? -4.638 39.690 0.967 1.00 53.16 90 PRO A C 1
ATOM 680 O O . PRO A 1 90 ? -3.751 38.879 0.692 1.00 53.16 90 PRO A O 1
ATOM 683 N N . LEU A 1 91 ? -5.075 39.869 2.213 1.00 55.12 91 LEU A N 1
ATOM 684 C CA . LEU A 1 91 ? -4.635 39.067 3.350 1.00 55.12 91 LEU A CA 1
ATOM 685 C C . LEU A 1 91 ? -5.491 37.808 3.475 1.00 55.12 91 LEU A C 1
ATOM 687 O O . LEU A 1 91 ? -6.542 37.811 4.103 1.00 55.12 91 LEU A O 1
ATOM 691 N N . PHE A 1 92 ? -5.003 36.703 2.918 1.00 49.81 92 PHE A N 1
ATOM 692 C CA . PHE A 1 92 ? -5.453 35.367 3.301 1.00 49.81 92 PHE A CA 1
ATOM 693 C C . PHE A 1 92 ? -4.326 34.701 4.107 1.00 49.81 92 PHE A C 1
ATOM 695 O O . PHE A 1 92 ? -3.154 34.847 3.762 1.00 49.81 92 PHE A O 1
ATOM 702 N N . ASN A 1 93 ? -4.656 34.003 5.199 1.00 42.97 93 ASN A N 1
ATOM 703 C CA . ASN A 1 93 ? -3.700 33.335 6.105 1.00 42.97 93 ASN A CA 1
ATOM 704 C C . ASN A 1 93 ? -2.749 34.248 6.911 1.00 42.97 93 ASN A C 1
ATOM 706 O O . ASN A 1 93 ? -1.525 34.168 6.792 1.00 42.97 93 ASN A O 1
ATOM 710 N N . GLN A 1 94 ? -3.309 35.074 7.803 1.00 47.94 94 GLN A N 1
ATOM 711 C CA . GLN A 1 94 ? -2.576 35.752 8.895 1.00 47.94 94 GLN A CA 1
ATOM 712 C C . GLN A 1 94 ? -1.313 36.534 8.473 1.00 47.94 94 GLN A C 1
ATOM 714 O O . GLN A 1 94 ? -0.385 36.727 9.254 1.00 47.94 94 GLN A O 1
ATOM 719 N N . GLY A 1 95 ? -1.259 36.988 7.221 1.00 52.78 95 GLY A N 1
ATOM 720 C CA . GLY A 1 95 ? -0.236 37.907 6.73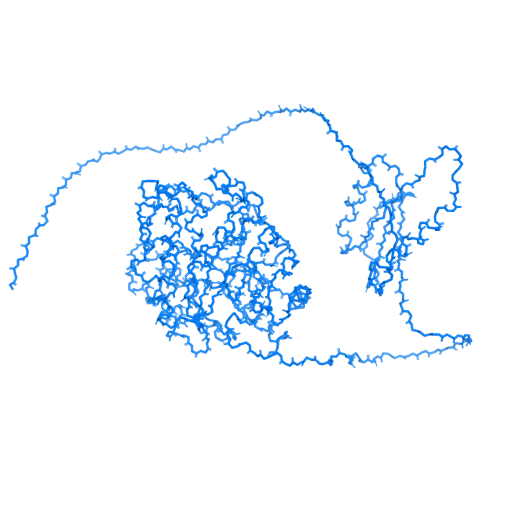7 1.00 52.78 95 GLY A CA 1
ATOM 721 C C . GLY A 1 95 ? 1.190 37.351 6.608 1.00 52.78 95 GLY A C 1
ATOM 722 O O . GLY A 1 95 ? 2.129 38.137 6.466 1.00 52.78 95 GLY A O 1
ATOM 723 N N . ARG A 1 96 ? 1.386 36.022 6.606 1.00 46.41 96 ARG A N 1
ATOM 724 C CA . ARG A 1 96 ? 2.728 35.398 6.665 1.00 46.41 96 ARG A CA 1
ATOM 725 C C . ARG A 1 96 ? 3.666 35.769 5.503 1.00 46.41 96 ARG A C 1
ATOM 727 O O . ARG A 1 96 ? 4.881 35.734 5.683 1.00 46.41 96 ARG A O 1
ATOM 734 N N . TYR A 1 97 ? 3.117 36.163 4.350 1.00 52.72 97 TYR A N 1
ATOM 735 C CA . TYR A 1 97 ? 3.882 36.511 3.138 1.00 52.72 97 TYR A CA 1
ATOM 736 C C . TYR A 1 97 ? 3.717 37.965 2.672 1.00 52.72 97 TYR A C 1
ATOM 738 O O . TYR A 1 97 ? 4.115 38.333 1.568 1.00 52.72 97 TYR A O 1
ATOM 746 N N . VAL A 1 98 ? 3.117 38.816 3.505 1.00 61.28 98 VAL A N 1
ATOM 747 C CA . VAL A 1 98 ? 2.746 40.191 3.124 1.00 61.28 98 VAL A CA 1
ATOM 748 C C . VAL A 1 98 ? 3.967 41.048 2.883 1.00 61.28 98 VAL A C 1
ATOM 750 O O . VAL A 1 98 ? 3.995 41.835 1.941 1.00 61.28 98 VAL A O 1
ATOM 753 N N . ARG A 1 99 ? 5.002 40.863 3.706 1.00 62.19 99 ARG A N 1
ATOM 754 C CA . ARG A 1 99 ? 6.271 41.564 3.536 1.00 62.19 99 ARG A CA 1
ATOM 755 C C . ARG A 1 99 ? 6.900 41.211 2.186 1.00 62.19 99 ARG A C 1
ATOM 757 O O . ARG A 1 99 ? 7.241 42.121 1.441 1.00 62.19 99 ARG A O 1
ATOM 764 N N . GLN A 1 100 ? 6.956 39.927 1.833 1.00 65.50 100 GLN A N 1
ATOM 765 C CA . GLN A 1 100 ? 7.515 39.459 0.563 1.00 65.50 100 GLN A CA 1
ATOM 766 C C . GLN A 1 100 ? 6.685 39.931 -0.639 1.00 65.50 100 GLN A C 1
ATOM 768 O O . GLN A 1 100 ? 7.250 40.301 -1.664 1.00 65.50 100 GLN A O 1
ATOM 773 N N . ALA A 1 101 ? 5.355 39.975 -0.517 1.00 60.66 101 ALA A N 1
ATOM 774 C CA . ALA A 1 101 ? 4.480 40.506 -1.561 1.00 60.66 101 ALA A CA 1
ATOM 775 C C . ALA A 1 101 ? 4.707 42.012 -1.780 1.00 60.66 101 ALA A C 1
ATOM 777 O O . ALA A 1 101 ? 4.852 42.458 -2.917 1.00 60.66 101 ALA A O 1
ATOM 778 N N . ILE A 1 102 ? 4.812 42.795 -0.701 1.00 65.38 102 ILE A N 1
ATOM 779 C CA . ILE A 1 102 ? 5.122 44.230 -0.770 1.00 65.38 102 ILE A CA 1
ATOM 780 C C . ILE A 1 102 ? 6.515 44.455 -1.370 1.00 65.38 102 ILE A C 1
ATOM 782 O O . ILE A 1 102 ? 6.680 45.327 -2.220 1.00 65.38 102 ILE A O 1
ATOM 786 N N . GLU A 1 103 ? 7.513 43.672 -0.962 1.00 68.94 103 GLU A N 1
ATOM 787 C CA . GLU A 1 103 ? 8.880 43.747 -1.492 1.00 68.94 103 GLU A CA 1
ATOM 788 C C . GLU A 1 103 ? 8.939 43.369 -2.977 1.00 68.94 103 GLU A C 1
ATOM 790 O O . GLU A 1 103 ? 9.596 44.060 -3.752 1.00 68.94 103 GLU A O 1
ATOM 795 N N . SER A 1 104 ? 8.186 42.350 -3.400 1.00 67.25 104 SER A N 1
ATOM 796 C CA . SER A 1 104 ? 8.068 41.952 -4.807 1.00 67.25 104 SER A CA 1
ATOM 797 C C . SER A 1 104 ? 7.456 43.056 -5.672 1.00 67.25 104 SER A C 1
ATOM 799 O O . SER A 1 104 ? 7.946 43.317 -6.769 1.00 67.25 104 SER A O 1
ATOM 801 N N . VAL A 1 105 ? 6.428 43.752 -5.175 1.00 61.88 105 VAL A N 1
ATOM 802 C CA . VAL A 1 105 ? 5.815 44.885 -5.887 1.00 61.88 105 VAL A CA 1
ATOM 803 C C . VAL A 1 105 ? 6.757 46.090 -5.917 1.00 61.88 105 VAL A C 1
ATOM 805 O O . VAL A 1 105 ? 6.878 46.742 -6.949 1.00 61.88 105 VAL A O 1
ATOM 808 N N . ARG A 1 106 ? 7.479 46.363 -4.824 1.00 64.19 106 ARG A N 1
ATOM 809 C CA . ARG A 1 106 ? 8.485 47.440 -4.761 1.00 64.19 106 ARG A CA 1
ATOM 810 C C . ARG A 1 106 ? 9.690 47.196 -5.667 1.00 64.19 106 ARG A C 1
ATOM 812 O O . ARG A 1 106 ? 10.287 48.158 -6.136 1.00 64.19 106 ARG A O 1
ATOM 819 N N . ALA A 1 107 ? 10.051 45.936 -5.900 1.00 66.75 107 ALA A N 1
ATOM 820 C CA . ALA A 1 107 ? 11.143 45.561 -6.793 1.00 66.75 107 ALA A CA 1
ATOM 821 C C . ALA A 1 107 ? 10.801 45.763 -8.281 1.00 66.75 107 ALA A C 1
ATOM 823 O O . ALA A 1 107 ? 11.689 45.708 -9.130 1.00 66.75 107 ALA A O 1
ATOM 824 N N . GLN A 1 108 ? 9.531 46.002 -8.617 1.00 61.06 108 GLN A N 1
ATOM 825 C CA . GLN A 1 108 ? 9.116 46.347 -9.973 1.00 61.06 108 GLN A CA 1
ATOM 826 C C . GLN A 1 108 ? 9.269 47.866 -10.157 1.00 61.06 108 GLN A C 1
ATOM 828 O O . GLN A 1 108 ? 8.708 48.636 -9.384 1.00 61.06 108 GLN A O 1
ATOM 833 N N . GLU A 1 109 ? 9.995 48.326 -11.189 1.00 53.91 109 GLU A N 1
ATOM 834 C CA . GLU A 1 109 ? 10.243 49.759 -11.498 1.00 53.91 109 GLU A CA 1
ATOM 835 C C . GLU A 1 109 ? 8.979 50.562 -11.906 1.00 53.91 109 GLU A C 1
ATOM 837 O O . GLU A 1 109 ? 9.034 51.598 -12.571 1.00 53.91 109 GLU A O 1
ATOM 842 N N . THR A 1 110 ? 7.797 50.092 -11.525 1.00 56.41 110 THR A N 1
ATOM 843 C CA . THR A 1 110 ? 6.523 50.787 -11.668 1.00 56.41 110 THR A CA 1
ATOM 844 C C . THR A 1 110 ? 6.219 51.570 -10.398 1.00 56.41 110 THR A C 1
ATOM 846 O O . THR A 1 110 ? 6.122 51.000 -9.316 1.00 56.41 110 THR A O 1
ATOM 849 N N . ALA A 1 111 ? 6.024 52.886 -10.526 1.00 46.47 111 ALA A N 1
ATOM 850 C CA . ALA A 1 111 ? 5.523 53.731 -9.443 1.00 46.47 111 ALA A CA 1
ATOM 851 C C . ALA A 1 111 ? 4.073 53.336 -9.104 1.00 46.47 111 ALA A C 1
ATOM 853 O O . ALA A 1 111 ? 3.126 53.884 -9.671 1.00 46.47 111 ALA A O 1
ATOM 854 N N . ALA A 1 112 ? 3.921 52.340 -8.231 1.00 58.75 112 ALA A N 1
ATOM 855 C CA . ALA A 1 112 ? 2.640 51.771 -7.852 1.00 58.75 112 ALA A CA 1
ATOM 856 C C . ALA A 1 112 ? 2.257 52.117 -6.404 1.00 58.75 112 ALA A C 1
ATOM 858 O O . ALA A 1 112 ? 3.092 52.071 -5.500 1.00 58.75 112 ALA A O 1
ATOM 859 N N . GLU A 1 113 ? 0.989 52.469 -6.190 1.00 57.06 113 GLU A N 1
ATOM 860 C CA . GLU A 1 113 ? 0.377 52.583 -4.860 1.00 57.06 113 GLU A CA 1
ATOM 861 C C . GLU A 1 113 ? 0.040 51.171 -4.363 1.00 57.06 113 GLU A C 1
ATOM 863 O O . GLU A 1 113 ? -0.524 50.380 -5.117 1.00 57.06 113 GLU A O 1
ATOM 868 N N . ILE A 1 114 ? 0.374 50.827 -3.116 1.00 61.66 114 ILE A N 1
ATOM 869 C CA . ILE A 1 114 ? 0.113 49.483 -2.577 1.00 61.66 114 ILE A CA 1
ATOM 870 C C . ILE A 1 114 ? -1.018 49.563 -1.555 1.00 61.66 114 ILE A C 1
ATOM 872 O O . ILE A 1 114 ? -0.894 50.241 -0.530 1.00 61.66 114 ILE A O 1
ATOM 876 N N . VAL A 1 115 ? -2.107 48.843 -1.829 1.00 60.50 115 VAL A N 1
ATOM 877 C CA . VAL A 1 115 ? -3.289 48.776 -0.964 1.00 60.50 115 VAL A CA 1
ATOM 878 C C . VAL A 1 115 ? -3.392 47.374 -0.377 1.00 60.50 115 VAL A C 1
ATOM 880 O O . VAL A 1 115 ? -3.588 46.400 -1.103 1.00 60.50 115 VAL A O 1
ATOM 883 N N . VAL A 1 116 ? -3.247 47.263 0.941 1.00 58.09 116 VAL A N 1
ATOM 884 C CA . VAL A 1 116 ? -3.375 45.988 1.658 1.00 58.09 116 VAL A CA 1
ATOM 885 C C . VAL A 1 116 ? -4.784 45.892 2.229 1.00 58.09 116 VAL A C 1
ATOM 887 O O . VAL A 1 116 ? -5.228 46.801 2.935 1.00 58.09 116 VAL A O 1
ATOM 890 N N . VAL A 1 117 ? -5.488 44.807 1.908 1.00 56.09 117 VAL A N 1
ATOM 891 C CA . VAL A 1 117 ? -6.883 44.602 2.321 1.00 56.09 117 VAL A CA 1
ATOM 892 C C . VAL A 1 117 ? -6.964 43.414 3.270 1.00 56.09 117 VAL A C 1
ATOM 894 O O . VAL A 1 117 ? -6.578 42.304 2.900 1.00 56.09 117 VAL A O 1
ATOM 897 N N . ASP A 1 118 ? -7.462 43.672 4.480 1.00 51.09 118 ASP A N 1
ATOM 898 C CA . ASP A 1 118 ? -7.677 42.668 5.526 1.00 51.09 118 ASP A CA 1
ATOM 899 C C . ASP A 1 118 ? -9.153 42.253 5.594 1.00 51.09 118 ASP A C 1
ATOM 901 O O . ASP A 1 118 ? -10.039 43.118 5.569 1.00 51.09 118 ASP A O 1
ATOM 905 N N . ASP A 1 119 ? -9.409 40.948 5.702 1.00 49.84 119 ASP A N 1
ATOM 906 C CA . ASP A 1 119 ? -10.739 40.365 5.922 1.00 49.84 119 ASP A CA 1
ATOM 907 C C . ASP A 1 119 ? -10.790 39.724 7.321 1.00 49.84 119 ASP A C 1
ATOM 909 O O . ASP A 1 119 ? -10.486 38.536 7.494 1.00 49.84 119 ASP A O 1
ATOM 913 N N . PRO A 1 120 ? -11.109 40.501 8.373 1.00 42.84 120 PRO A N 1
ATOM 914 C CA . PRO A 1 120 ? -11.112 39.980 9.724 1.00 42.84 120 PRO A CA 1
ATOM 915 C C . PRO A 1 120 ? -12.408 39.204 9.986 1.00 42.84 120 PRO A C 1
ATOM 917 O O . PRO A 1 120 ? -13.396 39.744 10.481 1.00 42.84 120 PRO A O 1
ATOM 920 N N . GLY A 1 121 ? -12.361 37.883 9.802 1.00 38.50 121 GLY A N 1
ATOM 921 C CA . GLY A 1 121 ? -13.292 36.952 10.457 1.00 38.50 121 GLY A CA 1
ATOM 922 C C . GLY A 1 121 ? -13.176 36.944 11.996 1.00 38.50 121 GLY A C 1
ATOM 923 O O . GLY A 1 121 ? -13.923 36.245 12.680 1.00 38.50 121 GLY A O 1
ATOM 924 N N . ARG A 1 122 ? -12.243 37.716 12.573 1.00 33.62 122 ARG A N 1
ATOM 925 C CA . ARG A 1 122 ? -12.104 37.962 14.013 1.00 33.62 122 ARG A CA 1
ATOM 926 C C . ARG A 1 122 ? -11.332 39.268 14.241 1.00 33.62 122 ARG A C 1
ATOM 928 O O . ARG A 1 122 ? -10.423 39.569 13.479 1.00 33.62 122 ARG A O 1
ATOM 935 N N . ALA A 1 123 ? -11.706 40.039 15.266 1.00 32.56 123 ALA A N 1
ATOM 936 C CA . ALA A 1 123 ? -11.135 41.358 15.571 1.00 32.56 123 ALA A CA 1
ATOM 937 C C . ALA A 1 123 ? -9.586 41.359 15.616 1.00 32.56 123 ALA A C 1
ATOM 939 O O . ALA A 1 123 ? -9.011 40.393 16.122 1.00 32.56 123 ALA A O 1
ATOM 940 N N . PRO A 1 124 ? -8.915 42.427 15.138 1.00 35.22 124 PRO A N 1
ATOM 941 C CA . PRO A 1 124 ? -7.458 42.472 15.063 1.00 35.22 124 PRO A CA 1
ATOM 942 C C . PRO A 1 124 ? -6.842 42.497 16.467 1.00 35.22 124 PRO A C 1
ATOM 944 O O . PRO A 1 124 ? -7.142 43.385 17.270 1.00 35.22 124 PRO A O 1
ATOM 947 N N . ASP A 1 125 ? -5.964 41.535 16.757 1.00 30.89 125 ASP A N 1
ATOM 948 C CA . ASP A 1 125 ? -5.096 41.600 17.929 1.00 30.89 125 ASP A CA 1
ATOM 949 C C . ASP A 1 125 ? -4.021 42.673 17.701 1.00 30.89 125 ASP A C 1
ATOM 951 O O . ASP A 1 125 ? -3.366 42.734 16.658 1.00 30.89 125 ASP A O 1
ATOM 955 N N . ARG A 1 126 ? -3.852 43.562 18.682 1.00 34.91 126 ARG A N 1
ATOM 956 C CA . ARG A 1 126 ? -2.852 44.635 18.671 1.00 34.91 126 ARG A CA 1
ATOM 957 C C . ARG A 1 126 ? -1.490 44.066 19.068 1.00 34.91 126 ARG A C 1
ATOM 959 O O . ARG A 1 126 ? -0.935 44.439 20.097 1.00 34.91 126 ARG A O 1
ATOM 966 N N . THR A 1 127 ? -0.933 43.191 18.242 1.00 33.00 127 THR A N 1
ATOM 967 C CA . THR A 1 127 ? 0.398 42.600 18.451 1.00 33.00 127 THR A CA 1
ATOM 968 C C . THR A 1 127 ? 1.222 42.564 17.164 1.00 33.00 127 THR A C 1
ATOM 970 O O . THR A 1 127 ? 1.930 41.610 16.878 1.00 33.00 127 THR A O 1
ATOM 973 N N . THR A 1 128 ? 1.231 43.663 16.408 1.00 33.19 128 THR A N 1
ATOM 974 C CA . THR A 1 128 ? 2.323 43.958 15.460 1.00 33.19 128 THR A CA 1
ATOM 975 C C . THR A 1 128 ? 2.776 45.406 15.607 1.00 33.19 128 THR A C 1
ATOM 977 O O . THR A 1 128 ? 2.655 46.230 14.705 1.00 33.19 128 THR A O 1
ATOM 980 N N . GLY A 1 129 ? 3.286 45.727 16.794 1.00 30.17 129 GLY A N 1
ATOM 981 C CA . GLY A 1 129 ? 4.158 46.875 16.999 1.00 30.17 129 GLY A CA 1
ATOM 982 C C . GLY A 1 129 ? 5.614 46.442 16.852 1.00 30.17 129 GLY A C 1
ATOM 983 O O . GLY A 1 129 ? 6.209 45.972 17.813 1.00 30.17 129 GLY A O 1
ATOM 984 N N . ALA A 1 130 ? 6.193 46.619 15.666 1.00 28.61 130 ALA A N 1
ATOM 985 C CA . ALA A 1 130 ? 7.638 46.753 15.498 1.00 28.61 130 ALA A CA 1
ATOM 986 C C . ALA A 1 130 ? 7.879 47.753 14.365 1.00 28.61 130 ALA A C 1
ATOM 988 O O . ALA A 1 130 ? 7.578 47.498 13.200 1.00 28.61 130 ALA A O 1
ATOM 989 N N . GLY A 1 131 ? 8.307 48.947 14.766 1.00 32.16 131 GLY A N 1
ATOM 990 C CA . GLY A 1 131 ? 8.331 50.143 13.948 1.00 32.16 131 GLY A CA 1
ATOM 991 C C . GLY A 1 131 ? 9.393 50.147 12.855 1.00 32.16 131 GLY A C 1
ATOM 992 O O . GLY A 1 131 ? 10.543 49.763 13.043 1.00 32.16 131 GLY A O 1
ATOM 993 N N . THR A 1 132 ? 9.003 50.708 11.720 1.00 27.44 132 THR A N 1
ATOM 994 C CA . THR A 1 132 ? 9.834 51.578 10.883 1.00 27.44 132 THR A CA 1
ATOM 995 C C . THR A 1 132 ? 8.846 52.546 10.216 1.00 27.44 132 THR A C 1
ATOM 997 O O . THR A 1 132 ? 7.769 52.081 9.835 1.00 27.44 132 THR A O 1
ATOM 1000 N N . PRO A 1 133 ? 9.108 53.863 10.111 1.00 31.78 133 PRO A N 1
ATOM 1001 C CA . PRO A 1 133 ? 8.180 54.773 9.443 1.00 31.78 133 PRO A CA 1
ATOM 1002 C C . PRO A 1 133 ? 8.073 54.344 7.977 1.00 31.78 133 PRO A C 1
ATOM 1004 O O . PRO A 1 133 ? 9.036 54.454 7.220 1.00 31.78 133 PRO A O 1
ATOM 1007 N N . LEU A 1 134 ? 6.940 53.759 7.599 1.00 38.66 134 LEU A N 1
ATOM 1008 C CA . LEU A 1 134 ? 6.681 53.313 6.237 1.00 38.66 134 LEU A CA 1
ATOM 1009 C C . LEU A 1 134 ? 5.954 54.446 5.506 1.00 38.66 134 LEU A C 1
ATOM 1011 O O . LEU A 1 134 ? 4.815 54.752 5.825 1.00 38.66 134 LEU A O 1
ATOM 1015 N N . ASP A 1 135 ? 6.709 55.055 4.591 1.00 43.91 135 ASP A N 1
ATOM 1016 C CA . ASP A 1 135 ? 6.398 55.948 3.460 1.00 43.91 135 ASP A CA 1
ATOM 1017 C C . ASP A 1 135 ? 4.910 56.183 3.084 1.00 43.91 135 ASP A C 1
ATOM 1019 O O . ASP A 1 135 ? 4.093 55.262 3.125 1.00 43.91 135 ASP A O 1
ATOM 1023 N N . ASP A 1 136 ? 4.593 57.379 2.564 1.00 44.53 136 ASP A N 1
ATOM 1024 C CA . ASP A 1 136 ? 3.251 57.908 2.202 1.00 44.53 136 ASP A CA 1
ATOM 1025 C C . ASP A 1 136 ? 2.479 57.094 1.128 1.00 44.53 136 ASP A C 1
ATOM 1027 O O . ASP A 1 136 ? 1.393 57.477 0.684 1.00 44.53 136 ASP A O 1
ATOM 1031 N N . ARG A 1 137 ? 3.035 55.964 0.675 1.00 48.84 137 ARG A N 1
ATOM 1032 C CA . ARG A 1 137 ? 2.564 55.139 -0.453 1.00 48.84 137 ARG A CA 1
ATOM 1033 C C . ARG A 1 137 ? 1.866 53.832 -0.052 1.00 48.84 137 ARG A C 1
ATOM 1035 O O . ARG A 1 137 ? 1.479 53.070 -0.939 1.00 48.84 137 ARG A O 1
ATOM 1042 N N . LEU A 1 138 ? 1.729 53.547 1.246 1.00 45.66 138 LEU A N 1
ATOM 1043 C CA . LEU A 1 138 ? 1.053 52.349 1.762 1.00 45.66 138 LEU A CA 1
ATOM 1044 C C . LEU A 1 138 ? -0.296 52.717 2.398 1.00 45.66 138 LEU A C 1
ATOM 1046 O O . LEU A 1 138 ? -0.343 53.537 3.314 1.00 45.66 138 LEU A O 1
ATOM 1050 N N . ARG A 1 139 ? -1.392 52.086 1.956 1.00 49.53 139 ARG A N 1
ATOM 1051 C CA . ARG A 1 139 ? -2.728 52.246 2.564 1.00 49.53 139 ARG A CA 1
ATOM 1052 C C . ARG A 1 139 ? -3.306 50.898 2.987 1.00 49.53 139 ARG A C 1
ATOM 1054 O O . ARG A 1 139 ? -3.260 49.936 2.225 1.00 49.53 139 ARG A O 1
ATOM 1061 N N . ALA A 1 140 ? -3.857 50.843 4.198 1.00 47.88 140 ALA A N 1
ATOM 1062 C CA . ALA A 1 140 ? -4.556 49.675 4.729 1.00 47.88 140 ALA A CA 1
ATOM 1063 C C . ALA A 1 140 ? -6.063 49.963 4.809 1.00 47.88 140 ALA A C 1
ATOM 1065 O O . ALA A 1 140 ? -6.456 50.977 5.389 1.00 47.88 140 ALA A O 1
ATOM 1066 N N . GLU A 1 141 ? -6.898 49.084 4.249 1.00 47.41 141 GLU A N 1
ATOM 1067 C CA . GLU A 1 141 ? -8.363 49.193 4.320 1.00 47.41 141 GLU A CA 1
ATOM 1068 C C . GLU A 1 141 ? -9.001 47.895 4.843 1.00 47.41 141 GLU A C 1
ATOM 1070 O O . GLU A 1 141 ? -8.661 46.796 4.410 1.00 47.41 141 GLU A O 1
ATOM 1075 N N . CYS A 1 142 ? -9.953 48.027 5.774 1.00 42.00 142 CYS A N 1
ATOM 1076 C CA . CYS A 1 142 ? -10.782 46.925 6.273 1.00 42.00 142 CYS A CA 1
ATOM 1077 C C . CYS A 1 142 ? -12.120 46.901 5.527 1.00 42.00 142 CYS A C 1
ATOM 1079 O O . CYS A 1 142 ? -12.833 47.909 5.505 1.00 42.00 142 CYS A O 1
ATOM 1081 N N . VAL A 1 143 ? -12.508 45.751 4.977 1.00 40.28 143 VAL A N 1
ATOM 1082 C CA . VAL A 1 143 ? -13.805 45.595 4.301 1.00 40.28 143 VAL A CA 1
ATOM 1083 C C . VAL A 1 143 ? -14.787 44.908 5.251 1.00 40.28 143 VAL A C 1
ATOM 1085 O O . VAL A 1 143 ? -14.908 43.693 5.281 1.00 40.28 143 VAL A O 1
ATOM 1088 N N . GLY A 1 144 ? -15.502 45.693 6.060 1.00 33.34 144 GLY A N 1
ATOM 1089 C CA . GLY A 1 144 ? -16.568 45.173 6.922 1.00 33.34 144 GLY A CA 1
ATOM 1090 C C . GLY A 1 144 ? -17.865 44.945 6.141 1.00 33.34 144 GLY A C 1
ATOM 1091 O O . GLY A 1 144 ? -18.506 45.908 5.721 1.00 33.34 144 GLY A O 1
ATOM 1092 N N . GLY A 1 145 ? -18.277 43.687 5.962 1.00 31.08 145 GLY A N 1
ATOM 1093 C CA . GLY A 1 145 ? -19.539 43.325 5.312 1.00 31.08 145 GLY A CA 1
ATOM 1094 C C . GLY A 1 145 ? -20.498 42.586 6.245 1.00 31.08 145 GLY A C 1
ATOM 1095 O O . GLY A 1 145 ? -20.443 41.367 6.345 1.00 31.08 145 GLY A O 1
ATOM 1096 N N . ALA A 1 146 ? -21.421 43.307 6.886 1.00 29.41 146 ALA A N 1
ATOM 1097 C CA . ALA A 1 146 ? -22.597 42.714 7.522 1.00 29.41 146 ALA A CA 1
ATOM 1098 C C . ALA A 1 146 ? -23.671 42.436 6.454 1.00 29.41 146 ALA A C 1
ATOM 1100 O O . ALA A 1 146 ? -24.176 43.367 5.823 1.00 29.41 146 ALA A O 1
ATOM 1101 N N . ALA A 1 147 ? -24.042 41.171 6.240 1.00 27.08 147 ALA A N 1
ATOM 1102 C CA . ALA A 1 147 ? -25.128 40.810 5.331 1.00 27.08 147 ALA A CA 1
ATOM 1103 C C . ALA A 1 147 ? -26.491 40.821 6.058 1.00 27.08 147 ALA A C 1
ATOM 1105 O O . ALA A 1 147 ? -26.817 39.924 6.825 1.00 27.08 147 ALA A O 1
ATOM 1106 N N . ALA A 1 148 ? -27.248 41.891 5.803 1.00 24.88 148 ALA A N 1
ATOM 1107 C CA . ALA A 1 148 ? -28.707 42.046 5.816 1.00 24.88 148 ALA A CA 1
ATOM 1108 C C . ALA A 1 148 ? -29.577 41.103 6.688 1.00 24.88 148 ALA A C 1
ATOM 1110 O O . ALA A 1 148 ? -29.963 40.014 6.269 1.00 24.88 148 ALA A O 1
ATOM 1111 N N . ALA A 1 149 ? -30.091 41.646 7.799 1.00 23.64 149 ALA A N 1
ATOM 1112 C CA . ALA A 1 149 ? -31.389 41.272 8.360 1.00 23.64 149 ALA A CA 1
ATOM 1113 C C . ALA A 1 149 ? -32.314 42.507 8.433 1.00 23.64 149 ALA A C 1
ATOM 1115 O O . ALA A 1 149 ? -32.172 43.350 9.307 1.00 23.64 149 ALA A O 1
ATOM 1116 N N . ARG A 1 150 ? -33.269 42.529 7.493 1.00 25.80 150 ARG A N 1
ATOM 1117 C CA . ARG A 1 150 ? -34.604 43.167 7.476 1.00 25.80 150 ARG A CA 1
ATOM 1118 C C . ARG A 1 150 ? -34.782 44.702 7.553 1.00 25.80 150 ARG A C 1
ATOM 1120 O O . ARG A 1 150 ? -34.278 45.413 8.407 1.00 25.80 150 ARG A O 1
ATOM 1127 N N . SER A 1 151 ? -35.627 45.126 6.612 1.00 25.20 151 SER A N 1
ATOM 1128 C CA . SER A 1 151 ? -36.321 46.386 6.339 1.00 25.20 151 SER A CA 1
ATOM 1129 C C . SER A 1 151 ? -36.769 47.256 7.526 1.00 25.20 151 SER A C 1
ATOM 1131 O O . SER A 1 151 ? -37.381 46.755 8.460 1.00 25.20 151 SER A O 1
ATOM 1133 N N . GLY A 1 152 ? -36.669 48.580 7.336 1.00 23.44 152 GLY A N 1
ATOM 1134 C CA . GLY A 1 152 ? -37.779 49.506 7.609 1.00 23.44 152 GLY A CA 1
ATOM 1135 C C . GLY A 1 152 ? -37.777 50.322 8.914 1.00 23.44 152 GLY A C 1
ATOM 1136 O O . GLY A 1 152 ? -38.278 49.863 9.925 1.00 23.44 152 GLY A O 1
ATOM 1137 N N . VAL A 1 153 ? -37.385 51.597 8.776 1.00 25.19 153 VAL A N 1
ATOM 1138 C CA . VAL A 1 153 ? -37.989 52.809 9.388 1.00 25.19 153 VAL A CA 1
ATOM 1139 C C . VAL A 1 153 ? -37.810 53.089 10.906 1.00 25.19 153 VAL A C 1
ATOM 1141 O O . VAL A 1 153 ? -38.508 52.549 11.748 1.00 25.19 153 VAL A O 1
ATOM 1144 N N . ILE A 1 154 ? -36.916 54.062 11.174 1.00 26.03 154 ILE A N 1
ATOM 1145 C CA . ILE A 1 154 ? -36.966 55.253 12.073 1.00 26.03 154 ILE A CA 1
ATOM 1146 C C . ILE A 1 154 ? -37.493 55.118 13.527 1.00 26.03 154 ILE A C 1
ATOM 1148 O O . ILE A 1 154 ? -38.687 54.937 13.734 1.00 26.03 154 ILE A O 1
ATOM 1152 N N . GLY A 1 155 ? -36.645 55.485 14.514 1.00 23.70 155 GLY A N 1
ATOM 1153 C CA . GLY A 1 155 ? -37.089 56.255 15.698 1.00 23.70 155 GLY A CA 1
ATOM 1154 C C . GLY A 1 155 ? -36.427 55.995 17.070 1.00 23.70 155 GLY A C 1
ATOM 1155 O O . GLY A 1 155 ? -36.870 55.109 17.783 1.00 23.70 155 GLY A O 1
ATOM 1156 N N . ALA A 1 156 ? -35.505 56.890 17.466 1.00 25.00 156 ALA A N 1
ATOM 1157 C CA . ALA A 1 156 ? -35.236 57.411 18.829 1.00 25.00 156 ALA A CA 1
ATOM 1158 C C . ALA A 1 156 ? -34.622 56.533 19.966 1.00 25.00 156 ALA A C 1
ATOM 1160 O O . ALA A 1 156 ? -34.721 55.317 20.001 1.00 25.00 156 ALA A O 1
ATOM 1161 N N . GLU A 1 157 ? -33.932 57.243 20.874 1.00 22.88 157 GLU A N 1
ATOM 1162 C CA . GLU A 1 157 ? -32.929 56.867 21.899 1.00 22.88 157 GLU A CA 1
ATOM 1163 C C . GLU A 1 157 ? -33.469 56.239 23.238 1.00 22.88 157 GLU A C 1
ATOM 1165 O O . GLU A 1 157 ? -34.615 55.807 23.281 1.00 22.88 157 GLU A O 1
ATOM 1170 N N . PRO A 1 158 ? -32.718 56.204 24.379 1.00 40.00 158 PRO A N 1
ATOM 1171 C CA . PRO A 1 158 ? -31.791 55.139 24.802 1.00 40.00 158 PRO A CA 1
ATOM 1172 C C . PRO A 1 158 ? -32.101 54.570 26.221 1.00 40.00 158 PRO A C 1
ATOM 1174 O O . PRO A 1 158 ? -32.812 55.206 26.995 1.00 40.00 158 PRO A O 1
ATOM 1177 N N . ARG A 1 159 ? -31.484 53.433 26.620 1.00 24.38 159 ARG A N 1
ATOM 1178 C CA . ARG A 1 159 ? -30.889 53.133 27.965 1.00 24.38 159 ARG A CA 1
ATOM 1179 C C . ARG A 1 159 ? -30.834 51.633 28.339 1.00 24.38 159 ARG A C 1
ATOM 1181 O O . ARG A 1 159 ? -31.735 50.861 28.058 1.00 24.38 159 ARG A O 1
ATOM 1188 N N . SER A 1 160 ? -29.767 51.340 29.096 1.00 24.80 160 SER A N 1
ATOM 1189 C CA . SER A 1 160 ? -29.587 50.371 30.199 1.00 24.80 160 SER A CA 1
ATOM 1190 C C . SER A 1 160 ? -29.506 48.848 29.968 1.00 24.80 160 SER A C 1
ATOM 1192 O O . SER A 1 160 ? -30.500 48.172 29.751 1.00 24.80 160 SER A O 1
ATOM 1194 N N . THR A 1 161 ? -28.290 48.352 30.247 1.00 24.45 161 THR A N 1
ATOM 1195 C CA . THR A 1 161 ? -27.912 47.231 31.141 1.00 24.45 161 THR A CA 1
ATOM 1196 C C . THR A 1 161 ? -28.362 45.786 30.868 1.00 24.45 161 THR A C 1
ATOM 1198 O O . THR A 1 161 ? -29.535 45.454 30.960 1.00 24.45 161 THR A O 1
ATOM 1201 N N . CYS A 1 162 ? -27.334 44.924 30.871 1.00 22.20 162 CYS A N 1
ATOM 1202 C CA . CYS A 1 162 ? -27.226 43.656 31.611 1.00 22.20 162 CYS A CA 1
ATOM 1203 C C . CYS A 1 162 ? -27.368 42.320 30.851 1.00 22.20 162 CYS A C 1
ATOM 1205 O O . CYS A 1 162 ? -28.322 42.064 30.131 1.00 22.20 162 CYS A O 1
ATOM 1207 N N . SER A 1 163 ? -26.422 41.446 31.210 1.00 24.30 163 SER A N 1
ATOM 1208 C CA . SER A 1 163 ? -26.474 39.984 31.308 1.00 24.30 163 SER A CA 1
ATOM 1209 C C . SER A 1 163 ? -26.283 39.107 30.065 1.00 24.30 163 SER A C 1
ATOM 1211 O O . SER A 1 163 ? -27.155 38.887 29.235 1.00 24.30 163 SER A O 1
ATOM 1213 N N . THR A 1 164 ? -25.104 38.494 30.097 1.00 27.56 164 THR A N 1
ATOM 1214 C CA . THR A 1 164 ? -24.658 37.178 29.633 1.00 27.56 164 THR A CA 1
ATOM 1215 C C . THR A 1 164 ? -25.685 36.032 29.589 1.00 27.56 164 THR A C 1
ATOM 1217 O O . THR A 1 164 ? -26.564 35.924 30.440 1.00 27.56 164 THR A O 1
ATOM 1220 N N . ARG A 1 165 ? -25.359 35.085 28.686 1.00 28.83 165 ARG A N 1
ATOM 1221 C CA . ARG A 1 165 ? -25.852 33.705 28.462 1.00 28.83 165 ARG A CA 1
ATOM 1222 C C . ARG A 1 165 ? -27.140 33.545 27.647 1.00 28.83 165 ARG A C 1
ATOM 1224 O O . ARG A 1 165 ? -28.237 33.551 28.185 1.00 28.83 165 ARG A O 1
ATOM 1231 N N . ALA A 1 166 ? -26.959 33.180 26.378 1.00 25.80 166 ALA A N 1
ATOM 1232 C CA . ALA A 1 166 ? -27.860 32.267 25.687 1.00 25.80 166 ALA A CA 1
ATOM 1233 C C . ALA A 1 166 ? -27.045 31.326 24.787 1.00 25.80 166 ALA A C 1
ATOM 1235 O O . ALA A 1 166 ? -26.165 31.739 24.037 1.00 25.80 166 ALA A O 1
ATOM 1236 N N . SER A 1 167 ? -27.325 30.045 24.972 1.00 26.53 167 SER A N 1
ATOM 1237 C CA . SER A 1 167 ? -26.789 28.851 24.332 1.00 26.53 167 SER A CA 1
ATOM 1238 C C . SER A 1 167 ? -26.953 28.843 22.812 1.00 26.53 167 SER A C 1
ATOM 1240 O O . SER A 1 167 ? -28.058 29.041 22.307 1.00 26.53 167 SER A O 1
ATOM 1242 N N . VAL A 1 168 ? -25.885 28.495 22.093 1.00 28.70 168 VAL A N 1
ATOM 1243 C CA . VAL A 1 168 ? -25.969 28.076 20.691 1.00 28.70 168 VAL A CA 1
ATOM 1244 C C . VAL A 1 168 ? -26.362 26.600 20.676 1.00 28.70 168 VAL A C 1
ATOM 1246 O O . VAL A 1 168 ? -25.531 25.718 20.851 1.00 28.70 168 VAL A O 1
ATOM 1249 N N . SER A 1 169 ? -27.652 26.334 20.515 1.00 32.75 169 SER A N 1
ATOM 1250 C CA . SER A 1 169 ? -28.169 25.025 20.125 1.00 32.75 169 SER A CA 1
ATOM 1251 C C . SER A 1 169 ? -29.262 25.264 19.102 1.00 32.75 169 SER A C 1
ATOM 1253 O O . SER A 1 169 ? -30.331 25.744 19.467 1.00 32.75 169 SER A O 1
ATOM 1255 N N . SER A 1 170 ? -28.964 24.967 17.836 1.00 31.02 170 SER A N 1
ATOM 1256 C CA . SER A 1 170 ? -29.908 24.474 16.822 1.00 31.02 170 SER A CA 1
ATOM 1257 C C . SER A 1 170 ? -29.377 24.775 15.420 1.00 31.02 170 SER A C 1
ATOM 1259 O O . SER A 1 170 ? -29.679 25.833 14.872 1.00 31.02 170 SER A O 1
ATOM 1261 N N . ALA A 1 171 ? -28.650 23.821 14.831 1.00 32.03 171 ALA A N 1
ATOM 1262 C CA . ALA A 1 171 ? -28.732 23.491 13.401 1.00 32.03 171 ALA A CA 1
ATOM 1263 C C . ALA A 1 171 ? -27.891 22.237 13.079 1.00 32.03 171 ALA A C 1
ATOM 1265 O O . ALA A 1 171 ? -26.912 22.305 12.350 1.00 32.03 171 ALA A O 1
ATOM 1266 N N . MET A 1 172 ? -28.282 21.077 13.606 1.00 35.75 172 MET A N 1
ATOM 1267 C CA . MET A 1 172 ? -28.016 19.798 12.938 1.00 35.75 172 MET A CA 1
ATOM 1268 C C . MET A 1 172 ? -29.362 19.104 12.788 1.00 35.75 172 MET A C 1
ATOM 1270 O O . MET A 1 172 ? -29.915 18.568 13.744 1.00 35.75 172 MET A O 1
ATOM 1274 N N . LYS A 1 173 ? -29.949 19.211 11.599 1.00 33.66 173 LYS A N 1
ATOM 1275 C CA . LYS A 1 173 ? -31.106 18.414 11.199 1.00 33.66 173 LYS A CA 1
ATOM 1276 C C . LYS A 1 173 ? -30.693 17.606 9.978 1.00 33.66 173 LYS A C 1
ATOM 1278 O O . LYS A 1 173 ? -30.528 18.185 8.912 1.00 33.66 173 LYS A O 1
ATOM 1283 N N . GLY A 1 174 ? -30.577 16.292 10.180 1.00 33.09 174 GLY A N 1
ATOM 1284 C CA . GLY A 1 174 ? -30.628 15.283 9.125 1.00 33.09 174 GLY A CA 1
ATOM 1285 C C . GLY A 1 174 ? -29.296 14.660 8.717 1.00 33.09 174 GLY A C 1
ATOM 1286 O O . GLY A 1 174 ? -28.963 14.720 7.543 1.00 33.09 174 GLY A O 1
ATOM 1287 N N . THR A 1 175 ? -28.565 14.026 9.636 1.00 39.34 175 THR A N 1
ATOM 1288 C CA . THR A 1 175 ? -27.643 12.948 9.244 1.00 39.34 175 THR A CA 1
ATOM 1289 C C . THR A 1 175 ? -28.457 11.659 9.289 1.00 39.34 175 THR A C 1
ATOM 1291 O O . THR A 1 175 ? -28.777 11.171 10.374 1.00 39.34 175 THR A O 1
ATOM 1294 N N . GLU A 1 176 ? -28.878 11.130 8.137 1.00 47.28 176 GLU A N 1
ATOM 1295 C CA . GLU A 1 176 ? -29.156 9.693 8.081 1.00 47.28 176 GLU A CA 1
ATOM 1296 C C . GLU A 1 176 ? -27.864 9.000 8.522 1.00 47.28 176 GLU A C 1
ATOM 1298 O O . GLU A 1 176 ? -26.792 9.309 8.003 1.00 47.28 176 GLU A O 1
ATOM 1303 N N . ALA A 1 177 ? -27.939 8.154 9.551 1.00 51.75 177 ALA A N 1
ATOM 1304 C CA . ALA A 1 177 ? -26.775 7.420 10.024 1.00 51.75 177 ALA A CA 1
ATOM 1305 C C . ALA A 1 177 ? -26.240 6.589 8.854 1.00 51.75 177 ALA A C 1
ATOM 1307 O O . ALA A 1 177 ? -26.939 5.709 8.344 1.00 51.75 177 ALA A O 1
ATOM 1308 N N . MET A 1 178 ? -25.033 6.905 8.390 1.00 67.25 178 MET A N 1
ATOM 1309 C CA . MET A 1 178 ? -24.428 6.177 7.289 1.00 67.25 178 MET A CA 1
ATOM 1310 C C . MET A 1 178 ? -24.220 4.731 7.729 1.00 67.25 178 MET A C 1
ATOM 1312 O O . MET A 1 178 ? -23.609 4.459 8.758 1.00 67.25 178 MET A O 1
ATOM 1316 N N . THR A 1 179 ? -24.741 3.775 6.963 1.00 63.19 179 THR A N 1
ATOM 1317 C CA . THR A 1 179 ? -24.583 2.359 7.305 1.00 63.19 179 THR A CA 1
ATOM 1318 C C . THR A 1 179 ? -23.105 1.984 7.339 1.00 63.19 179 THR A C 1
ATOM 1320 O O . THR A 1 179 ? -22.373 2.222 6.372 1.00 63.19 179 THR A O 1
ATOM 1323 N N . ALA A 1 180 ? -22.677 1.359 8.439 1.00 75.69 180 ALA A N 1
ATOM 1324 C CA . ALA A 1 180 ? -21.308 0.897 8.614 1.00 75.69 180 ALA A CA 1
ATOM 1325 C C . ALA A 1 180 ? -20.880 0.011 7.431 1.00 75.69 180 ALA A C 1
ATOM 1327 O O . ALA A 1 180 ? -21.532 -0.983 7.104 1.00 75.69 180 ALA A O 1
ATOM 1328 N N . ARG A 1 181 ? -19.761 0.358 6.779 1.00 88.31 181 ARG A N 1
ATOM 1329 C CA . ARG A 1 181 ? -19.255 -0.395 5.617 1.00 88.31 181 ARG A CA 1
ATOM 1330 C C . ARG A 1 181 ? -18.933 -1.832 6.018 1.00 88.31 181 ARG A C 1
ATOM 1332 O O . ARG A 1 181 ? -18.120 -2.019 6.916 1.00 88.31 181 ARG A O 1
ATOM 1339 N N . THR A 1 182 ? -19.503 -2.825 5.346 1.00 87.81 182 THR A N 1
ATOM 1340 C CA . THR A 1 182 ? -19.247 -4.255 5.616 1.00 87.81 182 THR A CA 1
ATOM 1341 C C . THR A 1 182 ? -18.129 -4.844 4.757 1.00 87.81 182 THR A C 1
ATOM 1343 O O . THR A 1 182 ? -17.682 -5.957 5.018 1.00 87.81 182 THR A O 1
ATOM 1346 N N . ARG A 1 183 ? -17.654 -4.098 3.750 1.00 92.81 183 ARG A N 1
ATOM 1347 C CA . ARG A 1 183 ? -16.545 -4.484 2.869 1.00 92.81 183 ARG A CA 1
ATOM 1348 C C . ARG A 1 183 ? -15.394 -3.474 2.945 1.00 92.81 183 ARG A C 1
ATOM 1350 O O . ARG A 1 183 ? -15.672 -2.268 2.994 1.00 92.81 183 ARG A O 1
ATOM 1357 N N . PRO A 1 184 ? -14.131 -3.935 2.901 1.00 96.06 184 PRO A N 1
ATOM 1358 C CA . PRO A 1 184 ? -12.979 -3.048 2.831 1.00 96.06 184 PRO A CA 1
ATOM 1359 C C . PRO A 1 184 ? -12.944 -2.181 1.556 1.00 96.06 184 PRO A C 1
ATOM 1361 O O . PRO A 1 184 ? -13.554 -2.567 0.551 1.00 96.06 184 PRO A O 1
ATOM 1364 N N . PRO A 1 185 ? -12.223 -1.041 1.572 1.00 97.38 185 PRO A N 1
ATOM 1365 C CA . PRO A 1 185 ? -11.572 -0.444 2.746 1.00 97.38 185 PRO A CA 1
ATOM 1366 C C . PRO A 1 185 ? -12.592 0.092 3.762 1.00 97.38 185 PRO A C 1
ATOM 1368 O O . PRO A 1 185 ? -13.738 0.405 3.415 1.00 97.38 185 PRO A O 1
ATOM 1371 N N . PHE A 1 186 ? -12.196 0.168 5.033 1.00 97.88 186 PHE A N 1
ATOM 1372 C CA . PHE A 1 186 ? -13.066 0.621 6.126 1.00 97.88 186 PHE A CA 1
ATOM 1373 C C . PHE A 1 186 ? -12.882 2.117 6.427 1.00 97.88 186 PHE A C 1
ATOM 1375 O O . PHE A 1 186 ? -11.894 2.708 6.012 1.00 97.88 186 PHE A O 1
ATOM 1382 N N . ARG A 1 187 ? -13.843 2.742 7.133 1.00 97.69 187 ARG A N 1
ATOM 1383 C CA . ARG A 1 187 ? -13.809 4.187 7.449 1.00 97.69 187 ARG A CA 1
ATOM 1384 C C . ARG A 1 187 ? -12.560 4.588 8.232 1.00 97.69 187 ARG A C 1
ATOM 1386 O O . ARG A 1 187 ? -11.936 5.578 7.881 1.00 97.69 187 ARG A O 1
ATOM 1393 N N . ALA A 1 188 ? -12.188 3.791 9.228 1.00 98.12 188 ALA A N 1
ATOM 1394 C CA . ALA A 1 188 ? -10.864 3.792 9.834 1.00 98.12 188 ALA A CA 1
ATOM 1395 C C . ALA A 1 188 ? -10.081 2.596 9.292 1.00 98.12 188 ALA A C 1
ATOM 1397 O O . ALA A 1 188 ? -10.494 1.447 9.477 1.00 98.12 188 ALA A O 1
ATOM 1398 N N . ASP A 1 189 ? -8.972 2.864 8.612 1.00 98.25 189 ASP A N 1
ATOM 1399 C CA . ASP A 1 189 ? -8.105 1.836 8.043 1.00 98.25 189 ASP A CA 1
ATOM 1400 C C . ASP A 1 189 ? -6.631 2.248 8.179 1.00 98.25 189 ASP A C 1
ATOM 1402 O O . ASP A 1 189 ? -6.302 3.363 8.589 1.00 98.25 189 ASP A O 1
ATOM 1406 N N . HIS A 1 190 ? -5.713 1.351 7.839 1.00 98.12 190 HIS A N 1
ATOM 1407 C CA . HIS A 1 190 ? -4.287 1.659 7.804 1.00 98.12 190 HIS A CA 1
ATOM 1408 C C . HIS A 1 190 ? -3.592 0.945 6.647 1.00 98.12 190 HIS A C 1
ATOM 1410 O O . HIS A 1 190 ? -4.089 -0.028 6.079 1.00 98.12 190 HIS A O 1
ATOM 1416 N N . VAL A 1 191 ? -2.427 1.467 6.272 1.00 97.75 191 VAL A N 1
ATOM 1417 C CA . VAL A 1 191 ? -1.727 1.033 5.060 1.00 97.75 191 VAL A CA 1
ATOM 1418 C C . VAL A 1 191 ? -1.230 -0.403 5.177 1.00 97.75 191 VAL A C 1
ATOM 1420 O O . VAL A 1 191 ? -1.547 -1.211 4.311 1.00 97.75 191 VAL A O 1
ATOM 1423 N N . GLY A 1 192 ? -0.515 -0.743 6.250 1.00 97.19 192 GLY A N 1
ATOM 1424 C CA . GLY A 1 192 ? -0.130 -2.129 6.504 1.00 97.19 192 GLY A CA 1
ATOM 1425 C C . GLY A 1 192 ? 0.987 -2.283 7.523 1.00 97.19 192 GLY A C 1
ATOM 1426 O O . GLY A 1 192 ? 0.753 -2.839 8.593 1.00 97.19 192 GLY A O 1
ATOM 1427 N N . SER A 1 193 ? 2.180 -1.768 7.225 1.00 97.12 193 SER A N 1
ATOM 1428 C CA . SER A 1 193 ? 3.353 -1.961 8.084 1.00 97.12 193 SER A CA 1
ATOM 1429 C C . SER A 1 193 ? 3.273 -1.228 9.428 1.00 97.12 193 SER A C 1
ATOM 1431 O O . SER A 1 193 ? 2.772 -0.101 9.527 1.00 97.12 193 SER A O 1
ATOM 1433 N N . LEU A 1 194 ? 3.808 -1.869 10.470 1.00 97.19 194 LEU A N 1
ATOM 1434 C CA . LEU A 1 194 ? 3.820 -1.380 11.853 1.00 97.19 194 LEU A CA 1
ATOM 1435 C C . LEU A 1 194 ? 5.249 -1.404 12.419 1.00 97.19 194 LEU A C 1
ATOM 1437 O O . LEU A 1 194 ? 6.124 -2.111 11.917 1.00 97.19 194 LEU A O 1
ATOM 1441 N N . LEU A 1 195 ? 5.511 -0.627 13.470 1.00 95.62 195 LEU A N 1
ATOM 1442 C CA . LEU A 1 195 ? 6.800 -0.627 14.160 1.00 95.62 195 LEU A CA 1
ATOM 1443 C C . LEU A 1 195 ? 7.080 -2.000 14.778 1.00 95.62 195 LEU A C 1
ATOM 1445 O O . LEU A 1 195 ? 6.300 -2.513 15.585 1.00 95.62 195 LEU A O 1
ATOM 1449 N N . ARG A 1 196 ? 8.229 -2.580 14.421 1.00 95.06 196 ARG A N 1
ATOM 1450 C CA . ARG A 1 196 ? 8.676 -3.869 14.958 1.00 95.06 196 ARG A CA 1
ATOM 1451 C C . ARG A 1 196 ? 9.052 -3.716 16.438 1.00 95.06 196 ARG A C 1
ATOM 1453 O O . ARG A 1 196 ? 9.804 -2.800 16.780 1.00 95.06 196 ARG A O 1
ATOM 1460 N N . PRO A 1 197 ? 8.593 -4.611 17.331 1.00 95.31 197 PRO A N 1
ATOM 1461 C CA . PRO A 1 197 ? 8.960 -4.545 18.739 1.00 95.31 197 PRO A CA 1
ATOM 1462 C C . PRO A 1 197 ? 10.463 -4.823 18.935 1.00 95.31 197 PRO A C 1
ATOM 1464 O O . PRO A 1 197 ? 11.036 -5.627 18.192 1.00 95.31 197 PRO A O 1
ATOM 1467 N N . PRO A 1 198 ? 11.111 -4.255 19.973 1.00 94.75 198 PRO A N 1
ATOM 1468 C CA . PRO A 1 198 ? 12.545 -4.448 20.219 1.00 94.75 198 PRO A CA 1
ATOM 1469 C C . PRO A 1 198 ? 12.987 -5.917 20.284 1.00 94.75 198 PRO A C 1
ATOM 1471 O O . PRO A 1 198 ? 14.050 -6.258 19.772 1.00 94.75 198 PRO A O 1
ATOM 1474 N N . LYS A 1 199 ? 12.150 -6.805 20.848 1.00 96.75 199 LYS A N 1
ATOM 1475 C CA . LYS A 1 199 ? 12.409 -8.257 20.898 1.00 96.75 199 LYS A CA 1
ATOM 1476 C C . LYS A 1 199 ? 12.568 -8.862 19.498 1.00 96.75 199 LYS A C 1
ATOM 1478 O O . LYS A 1 199 ? 13.470 -9.663 19.283 1.00 96.75 199 LYS A O 1
ATOM 1483 N N . LEU A 1 200 ? 11.724 -8.459 18.547 1.00 97.25 200 LEU A N 1
ATOM 1484 C CA . LEU A 1 200 ? 11.797 -8.938 17.168 1.00 97.25 200 LEU A CA 1
ATOM 1485 C C . LEU A 1 200 ? 13.040 -8.391 16.455 1.00 97.25 200 LEU A C 1
ATOM 1487 O O . LEU A 1 200 ? 13.720 -9.130 15.750 1.00 97.25 200 LEU A O 1
ATOM 1491 N N . LEU A 1 201 ? 13.370 -7.114 16.664 1.00 94.88 201 LEU A N 1
ATOM 1492 C CA . LEU A 1 201 ? 14.582 -6.515 16.094 1.00 94.88 201 LEU A CA 1
ATOM 1493 C C . LEU A 1 201 ? 15.849 -7.233 16.581 1.00 94.88 201 LEU A C 1
ATOM 1495 O O . LEU A 1 201 ? 16.715 -7.562 15.770 1.00 94.88 201 LEU A O 1
ATOM 1499 N N . ALA A 1 202 ? 15.928 -7.530 17.882 1.00 97.12 202 ALA A N 1
ATOM 1500 C CA . ALA A 1 202 ? 17.023 -8.303 18.461 1.00 97.12 202 ALA A CA 1
ATOM 1501 C C . ALA A 1 202 ? 17.102 -9.715 17.860 1.00 97.12 202 ALA A C 1
ATOM 1503 O O . ALA A 1 202 ? 18.161 -10.107 17.380 1.00 97.12 202 ALA A O 1
ATOM 1504 N N . ALA A 1 203 ? 15.975 -10.430 17.778 1.00 97.56 203 ALA A N 1
ATOM 1505 C CA . ALA A 1 203 ? 15.925 -11.771 17.195 1.00 97.56 203 ALA A CA 1
ATOM 1506 C C . ALA A 1 203 ? 16.388 -11.797 15.730 1.00 97.56 203 ALA A C 1
ATOM 1508 O O . ALA A 1 203 ? 17.154 -12.671 15.332 1.00 97.56 203 ALA A O 1
ATOM 1509 N N . ARG A 1 204 ? 15.992 -10.808 14.920 1.00 95.50 204 ARG A N 1
ATOM 1510 C CA . ARG A 1 204 ? 16.457 -10.700 13.528 1.00 95.50 204 ARG A CA 1
ATOM 1511 C C . ARG A 1 204 ? 17.962 -10.440 13.448 1.00 95.50 204 ARG A C 1
ATOM 1513 O O . ARG A 1 204 ? 18.630 -11.030 12.601 1.00 95.50 204 ARG A O 1
ATOM 1520 N N . ALA A 1 205 ? 18.506 -9.604 14.334 1.00 95.19 205 ALA A N 1
ATOM 1521 C CA . ALA A 1 205 ? 19.948 -9.372 14.421 1.00 95.19 205 ALA A CA 1
ATOM 1522 C C . ALA A 1 205 ? 20.713 -10.624 14.892 1.00 95.19 205 ALA A C 1
ATOM 1524 O O . ALA A 1 205 ? 21.804 -10.903 14.394 1.00 95.19 205 ALA A O 1
ATOM 1525 N N . ASP A 1 206 ? 20.145 -11.390 15.824 1.00 97.62 206 ASP A N 1
ATOM 1526 C CA . ASP A 1 206 ? 20.694 -12.659 16.302 1.00 97.62 206 ASP A CA 1
ATOM 1527 C C . ASP A 1 206 ? 20.687 -13.724 15.206 1.00 97.62 206 ASP A C 1
ATOM 1529 O O . ASP A 1 206 ? 21.709 -14.375 14.986 1.00 97.62 206 ASP A O 1
ATOM 1533 N N . PHE A 1 207 ? 19.591 -13.850 14.460 1.00 97.25 207 PHE A N 1
ATOM 1534 C CA . PHE A 1 207 ? 19.487 -14.768 13.329 1.00 97.25 207 PHE A CA 1
ATOM 1535 C C . PHE A 1 207 ? 20.481 -14.411 12.218 1.00 97.25 207 PHE A C 1
ATOM 1537 O O . PHE A 1 207 ? 21.228 -15.272 11.758 1.00 97.25 207 PHE A O 1
ATOM 1544 N N . ALA A 1 208 ? 20.571 -13.129 11.842 1.00 94.25 208 ALA A N 1
ATOM 1545 C CA . ALA A 1 208 ? 21.535 -12.656 10.845 1.00 94.25 208 ALA A CA 1
ATOM 1546 C C . ALA A 1 208 ? 22.995 -12.917 11.258 1.00 94.25 208 ALA A C 1
ATOM 1548 O O . ALA A 1 208 ? 23.859 -13.118 10.406 1.00 94.25 208 ALA A O 1
ATOM 1549 N N . ALA A 1 209 ? 23.272 -12.944 12.563 1.00 96.88 209 ALA A N 1
ATOM 1550 C CA . ALA A 1 209 ? 24.578 -13.281 13.117 1.00 96.88 209 ALA A CA 1
ATOM 1551 C C . ALA A 1 209 ? 24.775 -14.784 13.402 1.00 96.88 209 ALA A C 1
ATOM 1553 O O . ALA A 1 209 ? 25.808 -15.160 13.957 1.00 96.88 209 ALA A O 1
ATOM 1554 N N . GLY A 1 210 ? 23.802 -15.638 13.066 1.00 97.75 210 GLY A N 1
ATOM 1555 C CA . GLY A 1 210 ? 23.847 -17.083 13.305 1.00 97.75 210 GLY A CA 1
ATOM 1556 C C . GLY A 1 210 ? 23.773 -17.490 14.781 1.00 97.75 210 GLY A C 1
ATOM 1557 O O . GLY A 1 210 ? 24.199 -18.591 15.125 1.00 97.75 210 GLY A O 1
ATOM 1558 N N . ARG A 1 211 ? 23.279 -16.608 15.663 1.00 98.25 211 ARG A N 1
ATOM 1559 C CA . ARG A 1 211 ? 23.146 -16.861 17.110 1.00 98.25 211 ARG A CA 1
ATOM 1560 C C . ARG A 1 211 ? 21.893 -17.655 17.476 1.00 98.25 211 ARG A C 1
ATOM 1562 O O . ARG A 1 211 ? 21.926 -18.366 18.473 1.00 98.25 211 ARG A O 1
ATOM 1569 N N . ILE A 1 212 ? 20.833 -17.550 16.676 1.00 98.31 212 ILE A N 1
ATOM 1570 C CA . ILE A 1 212 ? 19.601 -18.337 16.824 1.00 98.31 212 ILE A CA 1
ATOM 1571 C C . ILE A 1 212 ? 19.261 -19.039 15.501 1.00 98.31 212 ILE A C 1
ATOM 1573 O O . ILE A 1 212 ? 19.600 -18.513 14.435 1.00 98.31 212 ILE A O 1
ATOM 1577 N N . PRO A 1 213 ? 18.613 -20.217 15.532 1.00 98.00 213 PRO A N 1
ATOM 1578 C CA . PRO A 1 213 ? 18.136 -20.890 14.331 1.00 98.00 213 PRO A CA 1
ATOM 1579 C C . PRO A 1 213 ? 16.877 -20.210 13.760 1.00 98.00 213 PRO A C 1
ATOM 1581 O O . PRO A 1 213 ? 16.212 -19.413 14.426 1.00 98.00 213 PRO A O 1
ATOM 1584 N N . SER A 1 214 ? 16.524 -20.540 12.515 1.00 96.94 214 SER A N 1
ATOM 1585 C CA . SER A 1 214 ? 15.355 -19.979 11.814 1.00 96.94 214 SER A CA 1
ATOM 1586 C C . SER A 1 214 ? 14.028 -20.236 12.528 1.00 96.94 214 SER A C 1
ATOM 1588 O O . SER A 1 214 ? 13.132 -19.402 12.496 1.00 96.94 214 SER A O 1
ATOM 1590 N N . GLU A 1 215 ? 13.909 -21.383 13.185 1.00 97.88 215 GLU A N 1
ATOM 1591 C CA . GLU A 1 215 ? 12.728 -21.835 13.910 1.00 97.88 215 GLU A CA 1
ATOM 1592 C C . GLU A 1 215 ? 12.471 -20.961 15.142 1.00 97.88 215 GLU A C 1
ATOM 1594 O O . GLU A 1 215 ? 11.325 -20.643 15.453 1.00 97.88 215 GLU A O 1
ATOM 1599 N N . GLU A 1 216 ? 13.541 -20.523 15.811 1.00 98.31 216 GLU A N 1
ATOM 1600 C CA . GLU A 1 216 ? 13.450 -19.608 16.947 1.00 98.31 216 GLU A CA 1
ATOM 1601 C C . GLU A 1 216 ? 13.064 -18.197 16.490 1.00 98.31 216 GLU A C 1
ATOM 1603 O O . GLU A 1 216 ? 12.185 -17.580 17.093 1.00 98.31 216 GLU A O 1
ATOM 1608 N N . LEU A 1 217 ? 13.640 -17.708 15.382 1.00 98.25 217 LEU A N 1
ATOM 1609 C CA . LEU A 1 217 ? 13.204 -16.445 14.779 1.00 98.25 217 LEU A CA 1
ATOM 1610 C C . LEU A 1 217 ? 11.715 -16.500 14.410 1.00 98.25 217 LEU A C 1
ATOM 1612 O O . LEU A 1 217 ? 10.971 -15.586 14.761 1.00 98.25 217 LEU A O 1
ATOM 1616 N N . ARG A 1 218 ? 11.277 -17.582 13.755 1.00 98.00 218 ARG A N 1
ATOM 1617 C CA . ARG A 1 218 ? 9.880 -17.769 13.351 1.00 98.00 218 ARG A CA 1
ATOM 1618 C C . ARG A 1 218 ? 8.943 -17.734 14.557 1.00 98.00 218 ARG A C 1
ATOM 1620 O O . ARG A 1 218 ? 7.961 -17.008 14.524 1.00 98.00 218 ARG A O 1
ATOM 1627 N N . ALA A 1 219 ? 9.272 -18.426 15.648 1.00 98.44 219 ALA A N 1
ATOM 1628 C CA . ALA A 1 219 ? 8.465 -18.386 16.869 1.00 98.44 219 ALA A CA 1
ATOM 1629 C C . ALA A 1 219 ? 8.351 -16.964 17.461 1.00 98.44 219 ALA A C 1
ATOM 1631 O O . ALA A 1 219 ? 7.280 -16.552 17.904 1.00 98.44 219 ALA A O 1
ATOM 1632 N N . ILE A 1 220 ? 9.436 -16.182 17.434 1.00 98.62 220 ILE A N 1
ATOM 1633 C CA . ILE A 1 220 ? 9.427 -14.792 17.914 1.00 98.62 220 ILE A CA 1
ATOM 1634 C C . ILE A 1 220 ? 8.606 -13.881 16.987 1.00 98.62 220 ILE A C 1
ATOM 1636 O O . ILE A 1 220 ? 7.912 -12.983 17.469 1.00 98.62 220 ILE A O 1
ATOM 1640 N N . GLU A 1 221 ? 8.667 -14.104 15.674 1.00 98.56 221 GLU A N 1
ATOM 1641 C CA . GLU A 1 221 ? 7.817 -13.424 14.691 1.00 98.56 221 GLU A CA 1
ATOM 1642 C C . GLU A 1 221 ? 6.334 -13.738 14.924 1.00 98.56 221 GLU A C 1
ATOM 1644 O O . GLU A 1 221 ? 5.522 -12.816 14.975 1.00 98.56 221 GLU A O 1
ATOM 1649 N N . ASP A 1 222 ? 5.986 -15.008 15.137 1.00 98.69 222 ASP A N 1
ATOM 1650 C CA . ASP A 1 222 ? 4.624 -15.473 15.423 1.00 98.69 222 ASP A CA 1
ATOM 1651 C C . ASP A 1 222 ? 4.048 -14.808 16.684 1.00 98.69 222 ASP A C 1
ATOM 1653 O O . ASP A 1 222 ? 2.920 -14.305 16.672 1.00 98.69 222 ASP A O 1
ATOM 1657 N N . ASP A 1 223 ? 4.835 -14.741 17.763 1.00 98.69 223 ASP A N 1
ATOM 1658 C CA . ASP A 1 223 ? 4.462 -14.062 19.011 1.00 98.69 223 ASP A CA 1
ATOM 1659 C C . ASP A 1 223 ? 4.225 -12.557 18.807 1.00 98.69 223 ASP A C 1
ATOM 1661 O O . ASP A 1 223 ? 3.276 -11.973 19.354 1.00 98.69 223 ASP A O 1
ATOM 1665 N N . ALA A 1 224 ? 5.094 -11.912 18.023 1.00 98.69 224 ALA A N 1
ATOM 1666 C CA . ALA A 1 224 ? 4.986 -10.494 17.713 1.00 98.69 224 ALA A CA 1
ATOM 1667 C C . ALA A 1 224 ? 3.739 -10.204 16.863 1.00 98.69 224 ALA A C 1
ATOM 1669 O O . ALA A 1 224 ? 3.022 -9.245 17.152 1.00 98.69 224 ALA A O 1
ATOM 1670 N N . ILE A 1 225 ? 3.436 -11.058 15.881 1.00 98.81 225 ILE A N 1
ATOM 1671 C CA . ILE A 1 225 ? 2.246 -10.942 15.030 1.00 98.81 225 ILE A CA 1
ATOM 1672 C C . ILE A 1 225 ? 0.971 -11.166 15.846 1.00 98.81 225 ILE A C 1
ATOM 1674 O O . ILE A 1 225 ? 0.056 -10.350 15.788 1.00 98.81 225 ILE A O 1
ATOM 1678 N N . ARG A 1 226 ? 0.913 -12.205 16.690 1.00 98.75 226 ARG A N 1
ATOM 1679 C CA . ARG A 1 226 ? -0.238 -12.434 17.585 1.00 98.75 226 ARG A CA 1
ATOM 1680 C C . ARG A 1 226 ? -0.518 -11.215 18.463 1.00 98.75 226 ARG A C 1
ATOM 1682 O O . ARG A 1 226 ? -1.668 -10.864 18.717 1.00 98.75 226 ARG A O 1
ATOM 1689 N N . THR A 1 227 ? 0.542 -10.576 18.948 1.00 98.50 227 THR A N 1
ATOM 1690 C CA . THR A 1 227 ? 0.428 -9.360 19.752 1.00 98.50 227 THR A CA 1
ATOM 1691 C C . THR A 1 227 ? -0.087 -8.193 18.921 1.00 98.50 227 THR A C 1
ATOM 1693 O O . THR A 1 227 ? -1.057 -7.563 19.323 1.00 98.50 227 THR A O 1
ATOM 1696 N N . VAL A 1 228 ? 0.503 -7.926 17.755 1.00 98.38 228 VAL A N 1
ATOM 1697 C CA . VAL A 1 228 ? 0.132 -6.764 16.939 1.00 98.38 228 VAL A CA 1
ATOM 1698 C C . VAL A 1 228 ? -1.279 -6.876 16.355 1.00 98.38 228 VAL A C 1
ATOM 1700 O O . VAL A 1 228 ? -1.970 -5.866 16.254 1.00 98.38 228 VAL A O 1
ATOM 1703 N N . VAL A 1 229 ? -1.741 -8.085 16.019 1.00 98.75 229 VAL A N 1
ATOM 1704 C CA . VAL A 1 229 ? -3.126 -8.336 15.586 1.00 98.75 229 VAL A CA 1
ATOM 1705 C C . VAL A 1 229 ? -4.100 -7.978 16.705 1.00 98.75 229 VAL A C 1
ATOM 1707 O O . VAL A 1 229 ? -5.008 -7.182 16.489 1.00 98.75 229 VAL A O 1
ATOM 1710 N N . ARG A 1 230 ? -3.852 -8.463 17.927 1.00 98.44 230 ARG A N 1
ATOM 1711 C CA . ARG A 1 230 ? -4.687 -8.136 19.089 1.00 98.44 230 ARG A CA 1
ATOM 1712 C C . ARG A 1 230 ? -4.719 -6.632 19.383 1.00 98.44 230 ARG A C 1
ATOM 1714 O O . ARG A 1 230 ? -5.773 -6.102 19.703 1.00 98.44 230 ARG A O 1
ATOM 1721 N N . GLU A 1 231 ? -3.589 -5.933 19.280 1.00 98.31 231 GLU A N 1
ATOM 1722 C CA . GLU A 1 231 ? -3.548 -4.478 19.502 1.00 98.31 231 GLU A CA 1
ATOM 1723 C C . GLU A 1 231 ? -4.320 -3.687 18.426 1.00 98.31 231 GLU A C 1
ATOM 1725 O O . GLU A 1 231 ? -4.959 -2.682 18.748 1.00 98.31 231 GLU A O 1
ATOM 1730 N N . GLN A 1 232 ? -4.315 -4.145 17.166 1.00 98.62 232 GLN A N 1
ATOM 1731 C CA . GLN A 1 232 ? -5.143 -3.560 16.100 1.00 98.62 232 GLN A CA 1
ATOM 1732 C C . GLN A 1 232 ? -6.636 -3.711 16.420 1.00 98.62 232 GLN A C 1
ATOM 1734 O O . GLN A 1 232 ? -7.369 -2.722 16.389 1.00 98.62 232 GLN A O 1
ATOM 1739 N N . GLU A 1 233 ? -7.070 -4.910 16.814 1.00 97.94 233 GLU A N 1
ATOM 1740 C CA . GLU A 1 233 ? -8.464 -5.179 17.197 1.00 97.94 233 GLU A CA 1
ATOM 1741 C C . GLU A 1 233 ? -8.880 -4.378 18.441 1.00 97.94 233 GLU A C 1
ATOM 1743 O O . GLU A 1 233 ? -9.924 -3.730 18.442 1.00 97.94 233 GLU A O 1
ATOM 1748 N N . ASN A 1 234 ? -8.022 -4.316 19.466 1.00 97.88 234 ASN A N 1
ATOM 1749 C CA . ASN A 1 234 ? -8.250 -3.513 20.674 1.00 97.88 234 ASN A CA 1
ATOM 1750 C C . ASN A 1 234 ? -8.339 -2.004 20.395 1.00 97.88 234 ASN A C 1
ATOM 1752 O O . ASN A 1 234 ? -8.920 -1.265 21.187 1.00 97.88 234 ASN A O 1
ATOM 1756 N N . THR A 1 235 ? -7.742 -1.537 19.297 1.00 97.56 235 THR A N 1
ATOM 1757 C CA . THR A 1 235 ? -7.832 -0.139 18.855 1.00 97.56 235 THR A CA 1
ATOM 1758 C C . THR A 1 235 ? -9.184 0.166 18.196 1.00 97.56 235 THR A C 1
ATOM 1760 O O . THR A 1 235 ? -9.516 1.334 18.031 1.00 97.56 235 THR A O 1
ATOM 1763 N N . GLY A 1 236 ? -9.971 -0.856 17.841 1.00 96.31 236 GLY A N 1
ATOM 1764 C CA . GLY A 1 236 ? -11.236 -0.720 17.113 1.00 96.31 236 GLY A CA 1
ATOM 1765 C C . GLY A 1 236 ? -11.081 -0.787 15.591 1.00 96.31 236 GLY A C 1
ATOM 1766 O O . GLY A 1 236 ? -12.039 -0.543 14.856 1.00 96.31 236 GLY A O 1
ATOM 1767 N N . LEU A 1 237 ? -9.890 -1.130 15.084 1.00 97.50 237 LEU A N 1
ATOM 1768 C CA . LEU A 1 237 ? -9.693 -1.330 13.650 1.00 97.50 237 LEU A CA 1
ATOM 1769 C C . LEU A 1 237 ? -10.411 -2.600 13.193 1.00 97.50 237 LEU A C 1
ATOM 1771 O O . LEU A 1 237 ? -10.302 -3.661 13.801 1.00 97.50 237 LEU A O 1
ATOM 1775 N N . ARG A 1 238 ? -11.096 -2.497 12.052 1.00 97.12 238 ARG A N 1
ATOM 1776 C CA . ARG A 1 238 ? -11.709 -3.651 11.371 1.00 97.12 238 ARG A CA 1
ATOM 1777 C C . ARG A 1 238 ? -10.771 -4.317 10.370 1.00 97.12 238 ARG A C 1
ATOM 1779 O O . ARG A 1 238 ? -11.100 -5.371 9.839 1.00 97.12 238 ARG A O 1
ATOM 1786 N N . THR A 1 239 ? -9.611 -3.720 10.125 1.00 97.88 239 THR A N 1
ATOM 1787 C CA . THR A 1 239 ? -8.498 -4.306 9.373 1.00 97.88 239 THR A CA 1
ATOM 1788 C C . THR A 1 239 ? -7.451 -4.816 10.352 1.00 97.88 239 THR A C 1
ATOM 1790 O O . THR A 1 239 ? -7.169 -4.146 11.344 1.00 97.88 239 THR A O 1
ATOM 1793 N N . ALA A 1 240 ? -6.834 -5.954 10.042 1.00 98.38 240 ALA A N 1
ATOM 1794 C CA . ALA A 1 240 ? -5.635 -6.417 10.727 1.00 98.38 240 ALA A CA 1
ATOM 1795 C C . ALA A 1 240 ? -4.575 -6.876 9.720 1.00 98.38 240 ALA A C 1
ATOM 1797 O O . ALA A 1 240 ? -4.865 -7.655 8.811 1.00 98.38 240 ALA A O 1
ATOM 1798 N N . THR A 1 241 ? -3.336 -6.426 9.900 1.00 98.75 241 THR A N 1
ATOM 1799 C CA . THR A 1 241 ? -2.158 -6.935 9.183 1.00 98.75 241 THR A CA 1
ATOM 1800 C C . THR A 1 241 ? -1.202 -7.647 10.134 1.00 98.75 241 THR A C 1
ATOM 1802 O O . THR A 1 241 ? -1.297 -7.531 11.358 1.00 98.75 241 THR A O 1
ATOM 1805 N N . ASP A 1 242 ? -0.222 -8.353 9.572 1.00 98.44 242 ASP A N 1
ATOM 1806 C CA . ASP A 1 242 ? 0.915 -8.908 10.314 1.00 98.44 242 ASP A CA 1
ATOM 1807 C C . ASP A 1 242 ? 1.994 -7.848 10.633 1.00 98.44 242 ASP A C 1
ATOM 1809 O O . ASP A 1 242 ? 3.094 -8.179 11.083 1.00 98.44 242 ASP A O 1
ATOM 1813 N N . GLY A 1 243 ? 1.710 -6.569 10.351 1.00 97.81 243 GLY A N 1
ATOM 1814 C CA . GLY A 1 243 ? 2.648 -5.458 10.475 1.00 97.81 243 GLY A CA 1
ATOM 1815 C C . GLY A 1 243 ? 3.862 -5.541 9.542 1.00 97.81 243 GLY A C 1
ATOM 1816 O O . GLY A 1 243 ? 4.784 -4.744 9.711 1.00 97.81 243 GLY A O 1
ATOM 1817 N N . GLU A 1 244 ? 3.889 -6.481 8.589 1.00 97.56 244 GLU A N 1
ATOM 1818 C CA . GLU A 1 244 ? 5.041 -6.838 7.748 1.00 97.56 244 GLU A CA 1
ATOM 1819 C C . GLU A 1 244 ? 6.266 -7.324 8.546 1.00 97.56 244 GLU A C 1
ATOM 1821 O O . GLU A 1 244 ? 7.426 -7.173 8.139 1.00 97.56 244 GLU A O 1
ATOM 1826 N N . PHE A 1 245 ? 6.031 -7.922 9.716 1.00 97.44 245 PHE A N 1
ATOM 1827 C CA . PHE A 1 245 ? 7.080 -8.244 10.689 1.00 97.44 245 PHE A CA 1
ATOM 1828 C C . PHE A 1 245 ? 8.110 -9.261 10.193 1.00 97.44 245 PHE A C 1
ATOM 1830 O O . PHE A 1 245 ? 9.279 -9.164 10.574 1.00 97.44 245 PHE A O 1
ATOM 1837 N N . ARG A 1 246 ? 7.713 -10.163 9.290 1.00 96.12 246 ARG A N 1
ATOM 1838 C CA . ARG A 1 246 ? 8.597 -11.181 8.694 1.00 96.12 246 ARG A CA 1
ATOM 1839 C C . ARG A 1 246 ? 9.459 -10.644 7.552 1.00 96.12 246 ARG A C 1
ATOM 1841 O O . ARG A 1 246 ? 10.450 -11.267 7.167 1.00 96.12 246 ARG A O 1
ATOM 1848 N N . ARG A 1 247 ? 9.120 -9.465 7.026 1.00 93.25 247 ARG A N 1
ATOM 1849 C CA . ARG A 1 247 ? 9.774 -8.864 5.860 1.00 93.25 247 ARG A CA 1
ATOM 1850 C C . ARG A 1 247 ? 10.991 -8.041 6.269 1.00 93.25 247 ARG A C 1
ATOM 1852 O O . ARG A 1 247 ? 11.010 -7.396 7.316 1.00 93.25 247 ARG A O 1
ATOM 1859 N N . THR A 1 248 ? 12.006 -8.049 5.417 1.00 87.81 248 THR A N 1
ATOM 1860 C CA . THR A 1 248 ? 13.151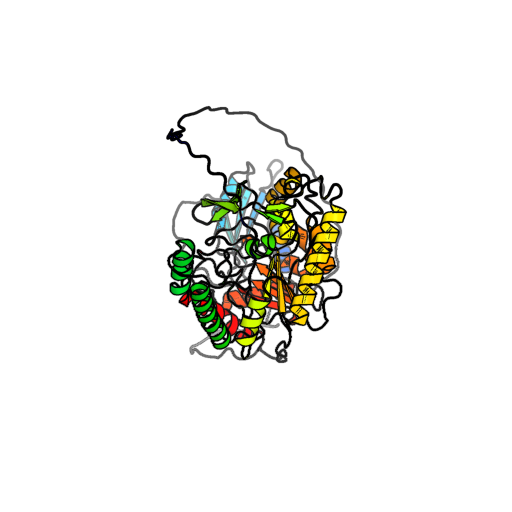 -7.131 5.462 1.00 87.81 248 THR A CA 1
ATOM 1861 C C . THR A 1 248 ? 12.819 -5.826 4.735 1.00 87.81 248 THR A C 1
ATOM 1863 O O . THR A 1 248 ? 13.224 -4.746 5.162 1.00 87.81 248 THR A O 1
ATOM 1866 N N . SER A 1 249 ? 12.059 -5.922 3.644 1.00 86.44 249 SER A N 1
ATOM 1867 C CA . SER A 1 249 ? 11.561 -4.811 2.842 1.00 86.44 249 SER A CA 1
ATOM 1868 C C . SER A 1 249 ? 10.144 -5.110 2.360 1.00 86.44 249 SER A C 1
ATOM 1870 O O . SER A 1 249 ? 9.848 -6.240 1.980 1.00 86.44 249 SER A O 1
ATOM 1872 N N . TRP A 1 250 ? 9.289 -4.088 2.315 1.00 87.00 250 TRP A N 1
ATOM 1873 C CA . TRP A 1 250 ? 7.887 -4.221 1.898 1.00 87.00 250 TRP A CA 1
ATOM 1874 C C . TRP A 1 250 ? 7.710 -4.837 0.494 1.00 87.00 250 TRP A C 1
ATOM 1876 O O . TRP A 1 250 ? 6.741 -5.554 0.260 1.00 87.00 250 TRP A O 1
ATOM 1886 N N . HIS A 1 251 ? 8.671 -4.616 -0.418 1.00 89.69 251 HIS A N 1
ATOM 1887 C CA . HIS A 1 251 ? 8.615 -5.062 -1.819 1.00 89.69 251 HIS A CA 1
ATOM 1888 C C . HIS A 1 251 ? 9.622 -6.165 -2.156 1.00 89.69 251 HIS A C 1
ATOM 1890 O O . HIS A 1 251 ? 9.256 -7.163 -2.772 1.00 89.69 251 HIS A O 1
ATOM 1896 N N . MET A 1 252 ? 10.895 -6.016 -1.771 1.00 91.06 252 MET A N 1
ATOM 1897 C CA . MET A 1 252 ? 11.954 -6.876 -2.323 1.00 91.06 252 MET A CA 1
ATOM 1898 C C . MET A 1 252 ? 11.846 -8.345 -1.898 1.00 91.06 252 MET A C 1
ATOM 1900 O O . MET A 1 252 ? 12.185 -9.221 -2.689 1.00 91.06 252 MET A O 1
ATOM 1904 N N . ASP A 1 253 ? 11.352 -8.641 -0.689 1.00 92.81 253 ASP A N 1
ATOM 1905 C CA . ASP A 1 253 ? 11.139 -10.032 -0.255 1.00 92.81 253 ASP A CA 1
ATOM 1906 C C . ASP A 1 253 ? 10.073 -10.751 -1.098 1.00 92.81 253 ASP A C 1
ATOM 1908 O O . ASP A 1 253 ? 10.125 -11.971 -1.234 1.00 92.81 253 ASP A O 1
ATOM 1912 N N . PHE A 1 254 ? 9.130 -10.005 -1.685 1.00 96.81 254 PHE A N 1
ATOM 1913 C CA . PHE A 1 254 ? 8.169 -10.537 -2.648 1.00 96.81 254 PHE A CA 1
ATOM 1914 C C . PHE A 1 254 ? 8.810 -10.677 -4.032 1.00 96.81 254 PHE A C 1
ATOM 1916 O O . PHE A 1 254 ? 8.795 -11.755 -4.617 1.00 96.81 254 PHE A O 1
ATOM 1923 N N . ILE A 1 255 ? 9.419 -9.600 -4.538 1.00 96.31 255 ILE A N 1
ATOM 1924 C CA . ILE A 1 255 ? 9.938 -9.528 -5.911 1.00 96.31 255 ILE A CA 1
ATOM 1925 C C . ILE A 1 255 ? 11.005 -10.599 -6.173 1.00 96.31 255 ILE A C 1
ATOM 1927 O O . ILE A 1 255 ? 10.969 -11.252 -7.209 1.00 96.31 255 ILE A O 1
ATOM 1931 N N . TYR A 1 256 ? 11.904 -10.859 -5.217 1.00 95.38 256 TYR A N 1
ATOM 1932 C CA . TYR A 1 256 ? 12.927 -11.907 -5.354 1.00 95.38 256 TYR A CA 1
ATOM 1933 C C . TYR A 1 256 ? 12.392 -13.342 -5.289 1.00 95.38 256 TYR A C 1
ATOM 1935 O O . TYR A 1 256 ? 13.165 -14.284 -5.448 1.00 95.38 256 TYR A O 1
ATOM 1943 N N . ARG A 1 257 ? 11.102 -13.532 -4.998 1.00 97.19 257 ARG A N 1
ATOM 1944 C CA . ARG A 1 257 ? 10.456 -14.850 -5.003 1.00 97.19 257 ARG A CA 1
ATOM 1945 C C . ARG A 1 257 ? 9.705 -15.134 -6.303 1.00 97.19 257 ARG A C 1
ATOM 1947 O O . ARG A 1 257 ? 9.242 -16.260 -6.478 1.00 97.19 257 ARG A O 1
ATOM 1954 N N . LEU A 1 258 ? 9.597 -14.155 -7.202 1.00 98.19 258 LEU A N 1
ATOM 1955 C CA . LEU A 1 258 ? 9.142 -14.389 -8.570 1.00 98.19 258 LEU A CA 1
ATOM 1956 C C . LEU A 1 258 ? 10.200 -15.206 -9.319 1.00 98.19 258 LEU A C 1
ATOM 1958 O O . LEU A 1 258 ? 11.401 -14.971 -9.180 1.00 98.19 258 LEU A O 1
ATOM 1962 N N . GLY A 1 259 ? 9.761 -16.174 -10.122 1.00 98.25 259 GLY A N 1
ATOM 1963 C CA . GLY A 1 259 ? 10.668 -16.906 -11.001 1.00 98.25 259 GLY A CA 1
ATOM 1964 C C . GLY A 1 259 ? 11.269 -15.960 -12.040 1.00 98.25 259 GLY A C 1
ATOM 1965 O O . GLY A 1 259 ? 10.600 -15.029 -12.475 1.00 98.25 259 GLY A O 1
ATOM 1966 N N . GLY A 1 260 ? 12.535 -16.171 -12.404 1.00 96.81 260 GLY A N 1
ATOM 1967 C CA . GLY A 1 260 ? 13.238 -15.320 -13.372 1.00 96.81 260 GLY A CA 1
ATOM 1968 C C . GLY A 1 260 ? 13.754 -13.986 -12.820 1.00 96.81 260 GLY A C 1
ATOM 1969 O O . GLY A 1 260 ? 14.345 -13.226 -13.583 1.00 96.81 260 GLY A O 1
ATOM 1970 N N . VAL A 1 261 ? 13.569 -13.701 -11.522 1.00 96.62 261 VAL A N 1
ATOM 1971 C CA . VAL A 1 261 ? 14.071 -12.487 -10.859 1.00 96.62 261 VAL A CA 1
ATOM 1972 C C . VAL A 1 261 ? 15.165 -12.832 -9.853 1.00 96.62 261 VAL A C 1
ATOM 1974 O O . VAL A 1 261 ? 14.946 -13.599 -8.916 1.00 96.62 261 VAL A O 1
ATOM 1977 N N . HIS A 1 262 ? 16.330 -12.199 -9.986 1.00 93.50 262 HIS A N 1
ATOM 1978 C CA . HIS A 1 262 ? 17.470 -12.400 -9.092 1.00 93.50 262 HIS A CA 1
ATOM 1979 C C . HIS A 1 262 ? 18.007 -11.080 -8.532 1.00 93.50 262 HIS A C 1
ATOM 1981 O O . HIS A 1 262 ? 17.788 -9.999 -9.080 1.00 93.50 262 HIS A O 1
ATOM 1987 N N . ARG A 1 263 ? 18.724 -11.172 -7.406 1.00 89.88 263 ARG A N 1
ATOM 1988 C CA . ARG A 1 263 ? 19.501 -10.057 -6.843 1.00 89.88 263 ARG A CA 1
ATOM 1989 C C . ARG A 1 263 ? 20.648 -9.731 -7.794 1.00 89.88 263 ARG A C 1
ATOM 1991 O O . ARG A 1 263 ? 21.401 -10.633 -8.148 1.00 89.88 263 ARG A O 1
ATOM 1998 N N . ALA A 1 264 ? 20.791 -8.466 -8.165 1.00 79.19 264 ALA A N 1
ATOM 1999 C CA . ALA A 1 264 ? 21.955 -7.985 -8.894 1.00 79.19 264 ALA A CA 1
ATOM 2000 C C . ALA A 1 264 ? 22.985 -7.387 -7.922 1.00 79.19 264 ALA A C 1
ATOM 2002 O O . ALA A 1 264 ? 22.623 -6.848 -6.875 1.00 79.19 264 ALA A O 1
ATOM 2003 N N . ASP A 1 265 ? 24.268 -7.480 -8.283 1.00 65.62 265 ASP A N 1
ATOM 2004 C CA . ASP A 1 265 ? 25.379 -6.919 -7.497 1.00 65.62 265 ASP A CA 1
ATOM 2005 C C . ASP A 1 265 ? 25.443 -5.382 -7.575 1.00 65.62 265 ASP A C 1
ATOM 2007 O O . ASP A 1 265 ? 26.107 -4.728 -6.768 1.00 65.62 265 ASP A O 1
ATOM 2011 N N . GLU A 1 266 ? 24.741 -4.796 -8.546 1.00 61.50 266 GLU A N 1
ATOM 2012 C CA . GLU A 1 266 ? 24.640 -3.355 -8.730 1.00 61.50 266 GLU A CA 1
ATOM 2013 C C . GLU A 1 266 ? 23.804 -2.708 -7.617 1.00 61.50 266 GLU A C 1
ATOM 2015 O O . GLU A 1 266 ? 22.811 -3.244 -7.122 1.00 61.50 266 GLU A O 1
ATOM 2020 N N . GLN A 1 267 ? 24.227 -1.520 -7.203 1.00 59.50 267 GLN A N 1
ATOM 2021 C CA . GLN A 1 267 ? 23.585 -0.750 -6.149 1.00 59.50 267 GLN A CA 1
ATOM 2022 C C . GLN A 1 267 ? 22.791 0.400 -6.771 1.00 59.50 267 GLN A C 1
ATOM 2024 O O . GLN A 1 267 ? 23.366 1.272 -7.419 1.00 59.50 267 GLN A O 1
ATOM 2029 N N . LEU A 1 268 ? 21.469 0.416 -6.571 1.00 59.53 268 LEU A N 1
ATOM 2030 C CA . LEU A 1 268 ? 20.619 1.526 -7.005 1.00 59.53 268 LEU A CA 1
ATOM 2031 C C . LEU A 1 268 ? 20.541 2.568 -5.891 1.00 59.53 268 LEU A C 1
ATOM 2033 O O . LEU A 1 268 ? 19.949 2.315 -4.841 1.00 59.53 268 LEU A O 1
ATOM 2037 N N . THR A 1 269 ? 21.101 3.754 -6.116 1.00 58.31 269 THR A N 1
ATOM 2038 C CA . THR A 1 269 ? 20.987 4.865 -5.165 1.00 58.31 269 THR A CA 1
ATOM 2039 C C . THR A 1 269 ? 19.645 5.568 -5.332 1.00 58.31 269 THR A C 1
ATOM 2041 O O . THR A 1 269 ? 19.416 6.282 -6.307 1.00 58.31 269 THR A O 1
ATOM 2044 N N . VAL A 1 270 ? 18.759 5.407 -4.354 1.00 60.50 270 VAL A N 1
ATOM 2045 C CA . VAL A 1 270 ? 17.517 6.172 -4.236 1.00 60.50 270 VAL A CA 1
ATOM 2046 C C . VAL A 1 270 ? 17.783 7.389 -3.359 1.00 60.50 270 VAL A C 1
ATOM 2048 O O . VAL A 1 270 ? 18.182 7.262 -2.200 1.00 60.50 270 VAL A O 1
ATOM 2051 N N . LYS A 1 271 ? 17.556 8.583 -3.904 1.00 63.31 271 LYS A N 1
ATOM 2052 C CA . LYS A 1 271 ? 17.706 9.837 -3.162 1.00 63.31 271 LYS A CA 1
ATOM 2053 C C . LYS A 1 271 ? 16.407 10.155 -2.431 1.00 63.31 271 LYS A C 1
ATOM 2055 O O . LYS A 1 271 ? 15.377 10.385 -3.053 1.00 63.31 271 LYS A O 1
ATOM 2060 N N . PHE A 1 272 ? 16.483 10.178 -1.111 1.00 63.38 272 PHE A N 1
ATOM 2061 C CA . PHE A 1 272 ? 15.445 10.650 -0.211 1.00 63.38 272 PHE A CA 1
ATOM 2062 C C . PHE A 1 272 ? 15.777 12.057 0.297 1.00 63.38 272 PHE A C 1
ATOM 2064 O O . PHE A 1 272 ? 16.930 12.489 0.298 1.00 63.38 272 PHE A O 1
ATOM 2071 N N . ARG A 1 273 ? 14.762 12.788 0.750 1.00 55.34 273 ARG A N 1
ATOM 2072 C CA . ARG A 1 273 ? 14.894 14.099 1.389 1.00 55.34 273 ARG A CA 1
ATOM 2073 C C . ARG A 1 273 ? 14.060 14.134 2.663 1.00 55.34 273 ARG A C 1
ATOM 2075 O O . ARG A 1 273 ? 12.984 13.542 2.714 1.00 55.34 273 ARG A O 1
ATOM 2082 N N . ASN A 1 274 ? 14.570 14.803 3.689 1.00 65.56 274 ASN A N 1
ATOM 2083 C CA . ASN A 1 274 ? 13.831 15.128 4.904 1.00 65.56 274 ASN A CA 1
ATOM 2084 C C . ASN A 1 274 ? 14.121 16.572 5.348 1.00 65.56 274 ASN A C 1
ATOM 2086 O O . ASN A 1 274 ? 14.864 17.303 4.691 1.00 65.56 274 ASN A O 1
ATOM 2090 N N . ALA A 1 275 ? 13.555 16.986 6.485 1.00 59.50 275 ALA A N 1
ATOM 2091 C CA . ALA A 1 275 ? 13.750 18.329 7.038 1.00 59.50 275 ALA A CA 1
ATOM 2092 C C . ALA A 1 275 ? 15.216 18.653 7.410 1.00 59.50 275 ALA A C 1
ATOM 2094 O O . ALA A 1 275 ? 15.547 19.817 7.622 1.00 59.50 275 ALA A O 1
ATOM 2095 N N . GLN A 1 276 ? 16.091 17.647 7.502 1.00 52.94 276 GLN A N 1
ATOM 2096 C CA . GLN A 1 276 ? 17.505 17.772 7.860 1.00 52.94 276 GLN A CA 1
ATOM 2097 C C . GLN A 1 276 ? 18.451 17.692 6.645 1.00 52.94 276 GLN A C 1
ATOM 2099 O O . GLN A 1 276 ? 19.650 17.916 6.811 1.00 52.94 276 GLN A O 1
ATOM 2104 N N . GLY A 1 277 ? 17.946 17.406 5.438 1.00 58.66 277 GLY A N 1
ATOM 2105 C CA . GLY A 1 277 ? 18.729 17.365 4.199 1.00 58.66 277 GLY A CA 1
ATOM 2106 C C . GLY A 1 277 ? 18.450 16.144 3.315 1.00 58.66 277 GLY A C 1
ATOM 2107 O O . GLY A 1 277 ? 17.429 15.469 3.440 1.00 58.66 277 GLY A O 1
ATOM 2108 N N . GLY A 1 278 ? 19.360 15.883 2.372 1.00 54.16 278 GLY A N 1
ATOM 2109 C CA . GLY A 1 278 ? 19.311 14.703 1.506 1.00 54.16 278 GLY A CA 1
ATOM 2110 C C . GLY A 1 278 ? 19.829 13.448 2.213 1.00 54.16 278 GLY A C 1
ATOM 2111 O O . GLY A 1 278 ? 20.817 13.498 2.942 1.00 54.16 278 GLY A O 1
ATOM 2112 N N . LEU A 1 279 ? 19.176 12.318 1.965 1.00 51.78 279 LEU A N 1
ATOM 2113 C CA . LEU A 1 279 ? 19.582 10.981 2.381 1.00 51.78 279 LEU A CA 1
ATOM 2114 C C . LEU A 1 279 ? 19.712 10.111 1.136 1.00 51.78 279 LEU A C 1
ATOM 2116 O O . LEU A 1 279 ? 18.844 10.126 0.271 1.00 51.78 279 LEU A O 1
ATOM 2120 N N . GLU A 1 280 ? 20.772 9.323 1.046 1.00 54.47 280 GLU A N 1
ATOM 2121 C CA . GLU A 1 280 ? 20.909 8.326 -0.012 1.00 54.47 280 GLU A CA 1
ATOM 2122 C C . GLU A 1 280 ? 20.621 6.946 0.576 1.00 54.47 280 GLU A C 1
ATOM 2124 O O . GLU A 1 280 ? 21.230 6.532 1.563 1.00 54.47 280 GLU A O 1
ATOM 2129 N N . PHE A 1 281 ? 19.646 6.250 -0.004 1.00 51.81 281 PHE A N 1
ATOM 2130 C CA . PHE A 1 281 ? 19.349 4.862 0.305 1.00 51.81 281 PHE A CA 1
ATOM 2131 C C . PHE A 1 281 ? 19.793 3.992 -0.857 1.00 51.81 281 PHE A C 1
ATOM 2133 O O . PHE A 1 281 ? 19.270 4.089 -1.966 1.00 51.81 281 PHE A O 1
ATOM 2140 N N . THR A 1 282 ? 20.724 3.094 -0.586 1.00 54.06 282 THR A N 1
ATOM 2141 C CA . THR A 1 282 ? 21.094 2.059 -1.534 1.00 54.06 282 THR A CA 1
ATOM 2142 C C . THR A 1 282 ? 20.044 0.949 -1.522 1.00 54.06 282 THR A C 1
ATOM 2144 O O . THR A 1 282 ? 19.984 0.143 -0.594 1.00 54.06 282 THR A O 1
ATOM 2147 N N . SER A 1 283 ? 19.231 0.874 -2.572 1.00 55.12 283 SER A N 1
ATOM 2148 C CA . SER A 1 283 ? 18.366 -0.274 -2.825 1.00 55.12 283 SER A CA 1
ATOM 2149 C C . SER A 1 283 ? 19.180 -1.400 -3.453 1.00 55.12 283 SER A C 1
ATOM 2151 O O . SER A 1 283 ? 19.961 -1.174 -4.379 1.00 55.12 283 SER A O 1
ATOM 2153 N N . ALA A 1 284 ? 18.945 -2.630 -2.993 1.00 58.19 284 ALA A N 1
ATOM 2154 C CA . ALA A 1 284 ? 19.370 -3.808 -3.737 1.00 58.19 284 ALA A CA 1
ATOM 2155 C C . ALA A 1 284 ? 18.722 -3.762 -5.130 1.00 58.19 284 ALA A C 1
ATOM 2157 O O . ALA A 1 284 ? 17.513 -3.515 -5.228 1.00 58.19 284 ALA A O 1
ATOM 2158 N N . ALA A 1 285 ? 19.520 -3.935 -6.180 1.00 72.44 285 ALA A N 1
ATOM 2159 C CA . ALA A 1 285 ? 19.017 -4.013 -7.540 1.00 72.44 285 ALA A CA 1
ATOM 2160 C C . ALA A 1 285 ? 18.493 -5.422 -7.833 1.00 72.44 285 ALA A C 1
ATOM 2162 O O . ALA A 1 285 ? 18.959 -6.416 -7.269 1.00 72.44 285 ALA A O 1
ATOM 2163 N N . LEU A 1 286 ? 17.516 -5.499 -8.731 1.00 87.19 286 LEU A N 1
ATOM 2164 C CA . LEU A 1 286 ? 17.042 -6.753 -9.300 1.00 87.19 286 LEU A CA 1
ATOM 2165 C C . LEU A 1 286 ? 17.523 -6.868 -10.743 1.00 87.19 286 LEU A C 1
ATOM 2167 O O . LEU A 1 286 ? 17.731 -5.857 -11.413 1.00 87.19 286 LEU A O 1
ATOM 2171 N N . ARG A 1 287 ? 17.626 -8.103 -11.222 1.00 91.69 287 ARG A N 1
ATOM 2172 C CA . ARG A 1 287 ? 17.752 -8.432 -12.638 1.00 91.69 287 ARG A CA 1
ATOM 2173 C C . ARG A 1 287 ? 16.698 -9.467 -13.004 1.00 91.69 287 ARG A C 1
ATOM 2175 O O . ARG A 1 287 ? 16.499 -10.426 -12.261 1.00 91.69 287 ARG A O 1
ATOM 2182 N N . VAL A 1 288 ? 16.046 -9.265 -14.142 1.00 95.44 288 VAL A N 1
ATOM 2183 C CA . VAL A 1 288 ? 15.174 -10.245 -14.789 1.00 95.44 288 VAL A CA 1
ATOM 2184 C C . VAL A 1 288 ? 15.993 -10.952 -15.862 1.00 95.44 288 VAL A C 1
ATOM 2186 O O . VAL A 1 288 ? 16.241 -10.391 -16.926 1.00 95.44 288 VAL A O 1
ATOM 2189 N N . ASP A 1 289 ? 16.466 -12.154 -15.556 1.00 95.62 289 ASP A N 1
ATOM 2190 C CA . ASP A 1 289 ? 17.351 -12.976 -16.398 1.00 95.62 289 ASP A CA 1
ATOM 2191 C C . ASP A 1 289 ? 16.747 -14.356 -16.725 1.00 95.62 289 ASP A C 1
ATOM 2193 O O . ASP A 1 289 ? 17.417 -15.231 -17.275 1.00 95.62 289 ASP A O 1
ATOM 2197 N N . GLY A 1 290 ? 15.450 -14.528 -16.459 1.00 97.19 290 GLY A N 1
ATOM 2198 C CA . GLY A 1 290 ? 14.647 -15.644 -16.943 1.00 97.19 290 GLY A CA 1
ATOM 2199 C C . GLY A 1 290 ? 13.170 -15.266 -17.113 1.00 97.19 290 GLY A C 1
ATOM 2200 O O . GLY A 1 290 ? 12.761 -14.182 -16.685 1.00 97.19 290 GLY A O 1
ATOM 2201 N N . PRO A 1 291 ? 12.359 -16.140 -17.741 1.00 97.81 291 PRO A N 1
ATOM 2202 C CA . PRO A 1 291 ? 10.921 -15.925 -17.862 1.00 97.81 291 PRO A CA 1
ATOM 2203 C C . PRO A 1 291 ? 10.259 -15.758 -16.490 1.00 97.81 291 PRO A C 1
ATOM 2205 O O . PRO A 1 291 ? 10.568 -16.492 -15.544 1.00 97.81 291 PRO A O 1
ATOM 2208 N N . ILE A 1 292 ? 9.342 -14.798 -16.396 1.00 98.44 292 ILE A N 1
ATOM 2209 C CA . ILE A 1 292 ? 8.659 -14.449 -15.157 1.00 98.44 292 ILE A CA 1
ATOM 2210 C C . ILE A 1 292 ? 7.581 -15.493 -14.920 1.00 98.44 292 ILE A C 1
ATOM 2212 O O . ILE A 1 292 ? 6.749 -15.765 -15.778 1.00 98.44 292 ILE A O 1
ATOM 2216 N N . THR A 1 293 ? 7.616 -16.100 -13.743 1.00 98.31 293 THR A N 1
ATOM 2217 C CA . THR A 1 293 ? 6.647 -17.117 -13.325 1.00 98.31 293 THR A CA 1
ATOM 2218 C C . THR A 1 293 ? 6.333 -16.948 -11.843 1.00 98.31 293 THR A C 1
ATOM 2220 O O . THR A 1 293 ? 7.048 -16.240 -11.127 1.00 98.31 293 THR A O 1
ATOM 2223 N N . LEU A 1 294 ? 5.287 -17.624 -11.365 1.00 98.44 294 LEU A N 1
ATOM 2224 C CA . LEU A 1 294 ? 5.010 -17.786 -9.941 1.00 98.44 294 LEU A CA 1
ATOM 2225 C C . LEU A 1 294 ? 5.329 -19.233 -9.518 1.00 98.44 294 LEU A C 1
ATOM 2227 O O . LEU A 1 294 ? 4.482 -20.110 -9.655 1.00 98.44 294 LEU A O 1
ATOM 2231 N N . PRO A 1 295 ? 6.535 -19.527 -8.993 1.00 97.62 295 PRO A N 1
ATOM 2232 C CA . PRO A 1 295 ? 6.892 -20.893 -8.600 1.00 97.62 295 PRO A CA 1
ATOM 2233 C C . PRO A 1 295 ? 6.022 -21.440 -7.462 1.00 97.62 295 PRO A C 1
ATOM 2235 O O . PRO A 1 295 ? 5.796 -22.646 -7.365 1.00 97.62 295 PRO A O 1
ATOM 2238 N N . SER A 1 296 ? 5.579 -20.559 -6.566 1.00 97.75 296 SER A N 1
ATOM 2239 C CA . SER A 1 296 ? 4.641 -20.860 -5.489 1.00 97.75 296 SER A CA 1
ATOM 2240 C C . SER A 1 296 ? 3.971 -19.578 -4.988 1.00 97.75 296 SER A C 1
ATOM 2242 O O . SER A 1 296 ? 4.570 -18.504 -5.104 1.00 97.75 296 SER A O 1
ATOM 2244 N N . PRO A 1 297 ? 2.765 -19.664 -4.393 1.00 98.19 297 PRO A N 1
ATOM 2245 C CA . PRO A 1 297 ? 2.095 -18.506 -3.812 1.00 98.19 297 PRO A CA 1
ATOM 2246 C C . PRO A 1 297 ? 2.963 -17.816 -2.751 1.00 98.19 297 PRO A C 1
ATOM 2248 O O . PRO A 1 297 ? 3.323 -18.381 -1.712 1.00 98.19 297 PRO A O 1
ATOM 2251 N N . ILE A 1 298 ? 3.326 -16.567 -3.019 1.00 98.56 298 ILE A N 1
ATOM 2252 C CA . ILE A 1 298 ? 4.214 -15.776 -2.173 1.00 98.56 298 ILE A CA 1
ATOM 2253 C C . ILE A 1 298 ? 3.430 -15.294 -0.947 1.00 98.56 298 ILE A C 1
ATOM 2255 O O . ILE A 1 298 ? 2.279 -14.882 -1.056 1.00 98.56 298 ILE A O 1
ATOM 2259 N N . PHE A 1 299 ? 4.052 -15.368 0.233 1.00 98.31 299 PHE A N 1
ATOM 2260 C CA . PHE A 1 299 ? 3.437 -15.063 1.537 1.00 98.31 299 PHE A CA 1
ATOM 2261 C C . PHE A 1 299 ? 2.199 -15.900 1.918 1.00 98.31 299 PHE A C 1
ATOM 2263 O O . PHE A 1 299 ? 1.510 -15.537 2.865 1.00 98.31 299 PHE A O 1
ATOM 2270 N N . ALA A 1 300 ? 1.929 -17.037 1.264 1.00 98.44 300 ALA A N 1
ATOM 2271 C CA . ALA A 1 300 ? 0.787 -17.895 1.605 1.00 98.44 300 ALA A CA 1
ATOM 2272 C C . ALA A 1 300 ? 0.767 -18.342 3.078 1.00 98.44 300 ALA A C 1
ATOM 2274 O O . ALA A 1 300 ? -0.221 -18.107 3.770 1.00 98.44 300 ALA A O 1
ATOM 2275 N N . ASP A 1 301 ? 1.867 -18.906 3.584 1.00 98.25 301 ASP A N 1
ATOM 2276 C CA . ASP A 1 301 ? 1.962 -19.339 4.989 1.00 98.25 301 ASP A CA 1
ATOM 2277 C C . ASP A 1 301 ? 1.872 -18.164 5.974 1.00 98.25 301 ASP A C 1
ATOM 2279 O O . ASP A 1 301 ? 1.399 -18.310 7.102 1.00 98.25 301 ASP A O 1
ATOM 2283 N N . ASP A 1 302 ? 2.336 -16.984 5.557 1.00 98.31 302 ASP A N 1
ATOM 2284 C CA . ASP A 1 302 ? 2.277 -15.775 6.374 1.00 98.31 302 ASP A CA 1
ATOM 2285 C C . ASP A 1 302 ? 0.844 -15.238 6.455 1.00 98.31 302 ASP A C 1
ATOM 2287 O O . ASP A 1 302 ? 0.368 -14.913 7.544 1.00 98.31 302 ASP A O 1
ATOM 2291 N N . PHE A 1 303 ? 0.122 -15.249 5.331 1.00 98.75 303 PHE A N 1
ATOM 2292 C CA . PHE A 1 303 ? -1.293 -14.906 5.278 1.00 98.75 303 PHE A CA 1
ATOM 2293 C C . PHE A 1 303 ? -2.161 -15.899 6.061 1.00 98.75 303 PHE A C 1
ATOM 2295 O O . PHE A 1 303 ? -3.029 -15.467 6.815 1.00 98.75 303 PHE A O 1
ATOM 2302 N N . LEU A 1 304 ? -1.926 -17.209 5.930 1.00 98.81 304 LEU A N 1
ATOM 2303 C CA . LEU A 1 304 ? -2.661 -18.225 6.692 1.00 98.81 304 LEU A CA 1
ATOM 2304 C C . LEU A 1 304 ? -2.477 -18.031 8.198 1.00 98.81 304 LEU A C 1
ATOM 2306 O O . LEU A 1 304 ? -3.457 -18.013 8.937 1.00 98.81 304 LEU A O 1
ATOM 2310 N N . PHE A 1 305 ? -1.242 -17.783 8.646 1.00 98.81 305 PHE A N 1
ATOM 2311 C CA . PHE A 1 305 ? -0.990 -17.491 10.053 1.00 98.81 305 PHE A CA 1
ATOM 2312 C C . PHE A 1 305 ? -1.718 -16.224 10.521 1.00 98.81 305 PHE A C 1
ATOM 2314 O O . PHE A 1 305 ? -2.345 -16.252 11.579 1.00 98.81 305 PHE A O 1
ATOM 2321 N N . LEU A 1 306 ? -1.656 -15.130 9.746 1.00 98.81 306 LEU A N 1
ATOM 2322 C CA . LEU A 1 306 ? -2.386 -13.891 10.036 1.00 98.81 306 LEU A CA 1
ATOM 2323 C C . LEU A 1 306 ? -3.888 -14.160 10.153 1.00 98.81 306 LEU A C 1
ATOM 2325 O O . LEU A 1 306 ? -4.494 -13.787 11.152 1.00 98.81 306 LEU A O 1
ATOM 2329 N N . LYS A 1 307 ? -4.472 -14.839 9.163 1.00 98.69 307 LYS A N 1
ATOM 2330 C CA . LYS A 1 307 ? -5.889 -15.210 9.139 1.00 98.69 307 LYS A CA 1
ATOM 2331 C C . LYS A 1 307 ? -6.293 -15.981 10.397 1.00 98.69 307 LYS A C 1
ATOM 2333 O O . LYS A 1 307 ? -7.328 -15.668 10.969 1.00 98.69 307 LYS A O 1
ATOM 2338 N N . ASP A 1 308 ? -5.458 -16.910 10.858 1.00 98.56 308 ASP A N 1
ATOM 2339 C CA . ASP A 1 308 ? -5.701 -17.685 12.081 1.00 98.56 308 ASP A CA 1
ATOM 2340 C C . ASP A 1 308 ? -5.588 -16.852 13.373 1.00 98.56 308 ASP A C 1
ATOM 2342 O O . ASP A 1 308 ? -6.095 -17.268 14.416 1.00 98.56 308 ASP A O 1
ATOM 2346 N N . GLN A 1 309 ? -4.904 -15.700 13.345 1.00 98.62 309 GLN A N 1
ATOM 2347 C CA . GLN A 1 309 ? -4.766 -14.820 14.514 1.00 98.62 309 GLN A CA 1
ATOM 2348 C C . GLN A 1 309 ? -5.883 -13.778 14.625 1.00 98.62 309 GLN A C 1
ATOM 2350 O O . GLN A 1 309 ? -6.105 -13.256 15.717 1.00 98.62 309 GLN A O 1
ATOM 2355 N N . VAL A 1 310 ? -6.540 -13.435 13.516 1.00 98.44 310 VAL A N 1
ATOM 2356 C CA . VAL A 1 310 ? -7.597 -12.417 13.475 1.00 98.44 310 VAL A CA 1
ATOM 2357 C C . VAL A 1 310 ? -8.900 -13.006 14.011 1.00 98.44 310 VAL A C 1
ATOM 2359 O O . VAL A 1 310 ? -9.315 -14.088 13.603 1.00 98.44 310 VAL A O 1
ATOM 2362 N N . THR A 1 311 ? -9.559 -12.294 14.926 1.00 97.06 311 THR A N 1
ATOM 2363 C CA . THR A 1 311 ? -10.765 -12.776 15.617 1.00 97.06 311 THR A CA 1
ATOM 2364 C C . THR A 1 311 ? -12.022 -11.996 15.243 1.00 97.06 311 THR A C 1
ATOM 2366 O O . THR A 1 311 ? -13.097 -12.574 15.091 1.00 97.06 311 THR A O 1
ATOM 2369 N N . THR A 1 312 ? -11.888 -10.685 15.070 1.00 94.94 312 THR A N 1
ATOM 2370 C CA . THR A 1 312 ? -12.976 -9.726 14.831 1.00 94.94 312 THR A CA 1
ATOM 2371 C C . THR A 1 312 ? -12.754 -8.885 13.576 1.00 94.94 312 THR A C 1
ATOM 2373 O O . THR A 1 312 ? -13.720 -8.411 12.977 1.00 94.94 312 THR A O 1
ATOM 2376 N N . GLY A 1 313 ? -11.496 -8.701 13.166 1.00 95.56 313 GLY A N 1
ATOM 2377 C CA . GLY A 1 313 ? -11.133 -7.937 11.976 1.00 95.56 313 GLY A CA 1
ATOM 2378 C C . GLY A 1 313 ? -11.184 -8.732 10.666 1.00 95.56 313 GLY A C 1
ATOM 2379 O O . GLY A 1 313 ? -11.554 -9.902 10.604 1.00 95.56 313 GLY A O 1
ATOM 2380 N N . THR A 1 314 ? -10.758 -8.077 9.589 1.00 98.38 314 THR A N 1
ATOM 2381 C CA . THR A 1 314 ? -10.481 -8.676 8.280 1.00 98.38 314 THR A CA 1
ATOM 2382 C C . THR A 1 314 ? -8.966 -8.712 8.059 1.00 98.38 314 THR A C 1
ATOM 2384 O O . THR A 1 314 ? -8.340 -7.645 8.084 1.00 98.38 314 THR A O 1
ATOM 2387 N N . PRO A 1 315 ? -8.357 -9.893 7.832 1.00 98.69 315 PRO A N 1
ATOM 2388 C CA . PRO A 1 315 ? -6.932 -9.993 7.544 1.00 98.69 315 PRO A CA 1
ATOM 2389 C C . PRO A 1 315 ? -6.626 -9.356 6.184 1.00 98.69 315 PRO A C 1
ATOM 2391 O O . PRO A 1 315 ? -7.192 -9.752 5.163 1.00 98.69 315 PRO A O 1
ATOM 2394 N N . LYS A 1 316 ? -5.716 -8.383 6.173 1.00 98.81 316 LYS A N 1
ATOM 2395 C CA . LYS A 1 316 ? -5.267 -7.676 4.971 1.00 98.81 316 LYS A CA 1
ATOM 2396 C C . LYS A 1 316 ? -3.841 -8.076 4.619 1.00 98.81 316 LYS A C 1
ATOM 2398 O O . LYS A 1 316 ? -2.933 -7.916 5.434 1.00 98.81 316 LYS A O 1
ATOM 2403 N N . LEU A 1 317 ? -3.641 -8.553 3.391 1.00 98.75 317 LEU A N 1
ATOM 2404 C CA . LEU A 1 317 ? -2.308 -8.807 2.841 1.00 98.75 317 LEU A CA 1
ATOM 2405 C C . LEU A 1 317 ? -1.858 -7.616 1.987 1.00 98.75 317 LEU A C 1
ATOM 2407 O O . LEU A 1 317 ? -2.590 -7.189 1.098 1.00 98.75 317 LEU A O 1
ATOM 2411 N N . THR A 1 318 ? -0.645 -7.113 2.215 1.00 98.62 318 THR A N 1
ATOM 2412 C CA . THR A 1 318 ? 0.017 -6.142 1.324 1.00 98.62 318 THR A CA 1
ATOM 2413 C C . THR A 1 318 ? 1.029 -6.861 0.434 1.00 98.62 318 THR A C 1
ATOM 2415 O O . THR A 1 318 ? 1.778 -7.713 0.920 1.00 98.62 318 THR A O 1
ATOM 2418 N N . ILE A 1 319 ? 1.076 -6.542 -0.858 1.00 98.44 319 ILE A N 1
ATOM 2419 C CA . ILE A 1 319 ? 2.134 -6.973 -1.788 1.00 98.44 319 ILE A CA 1
ATOM 2420 C C . ILE A 1 319 ? 2.525 -5.794 -2.689 1.00 98.44 319 ILE A C 1
ATOM 2422 O O . ILE A 1 319 ? 1.679 -4.942 -2.957 1.00 98.44 319 ILE A O 1
ATOM 2426 N N . PRO A 1 320 ? 3.770 -5.710 -3.189 1.00 97.44 320 PRO A N 1
ATOM 2427 C CA . PRO A 1 320 ? 4.115 -4.684 -4.168 1.00 97.44 320 PRO A CA 1
ATOM 2428 C C . PRO A 1 320 ? 3.342 -4.895 -5.470 1.00 97.44 320 PRO A C 1
ATOM 2430 O O . PRO A 1 320 ? 3.166 -6.035 -5.900 1.00 97.44 320 PRO A O 1
ATOM 2433 N N . SER A 1 321 ? 2.932 -3.815 -6.130 1.00 97.69 321 SER A N 1
ATOM 2434 C CA . SER A 1 321 ? 2.330 -3.894 -7.462 1.00 97.69 321 SER A CA 1
ATOM 2435 C C . SER A 1 321 ? 3.324 -4.441 -8.505 1.00 97.69 321 SER A C 1
ATOM 2437 O O . SER A 1 321 ? 4.541 -4.316 -8.323 1.00 97.69 321 SER A O 1
ATOM 2439 N N . PRO A 1 322 ? 2.844 -5.003 -9.632 1.00 97.19 322 PRO A N 1
ATOM 2440 C CA . PRO A 1 322 ? 3.720 -5.453 -10.717 1.00 97.19 322 PRO A CA 1
ATOM 2441 C C . PRO A 1 322 ? 4.637 -4.339 -11.251 1.00 97.19 322 PRO A C 1
ATOM 2443 O O . PRO A 1 322 ? 5.792 -4.599 -11.590 1.00 97.19 322 PRO A O 1
ATOM 2446 N N . SER A 1 323 ? 4.196 -3.077 -11.230 1.00 95.56 323 SER A N 1
ATOM 2447 C CA . SER A 1 323 ? 4.998 -1.911 -11.632 1.00 95.56 323 SER A CA 1
ATOM 2448 C C . SER A 1 323 ? 6.329 -1.812 -10.876 1.00 95.56 323 SER A C 1
ATOM 2450 O O . SER A 1 323 ? 7.313 -1.307 -11.416 1.00 95.56 323 SER A O 1
ATOM 2452 N N . MET A 1 324 ? 6.398 -2.323 -9.641 1.00 94.50 324 MET A N 1
ATOM 2453 C CA . MET A 1 324 ? 7.602 -2.298 -8.800 1.00 94.50 324 MET A CA 1
ATOM 2454 C C . MET A 1 324 ? 8.727 -3.208 -9.279 1.00 94.50 324 MET A C 1
ATOM 2456 O O . MET A 1 324 ? 9.878 -2.961 -8.921 1.00 94.50 324 MET A O 1
ATOM 2460 N N . VAL A 1 325 ? 8.434 -4.186 -10.138 1.00 94.69 325 VAL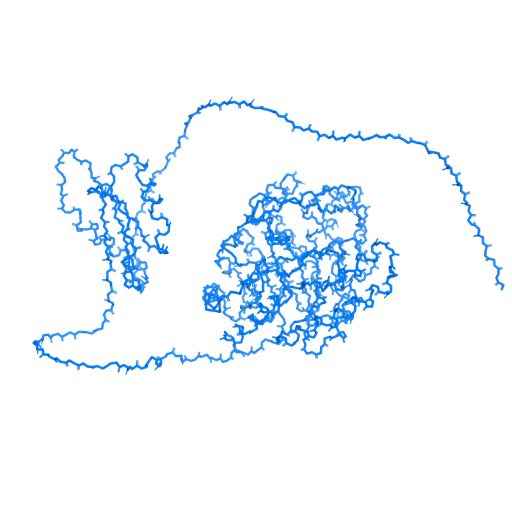 A N 1
ATOM 2461 C CA . VAL A 1 325 ? 9.467 -4.988 -10.809 1.00 94.69 325 VAL A CA 1
ATOM 2462 C C . VAL A 1 325 ? 10.184 -4.169 -11.888 1.00 94.69 325 VAL A C 1
ATOM 24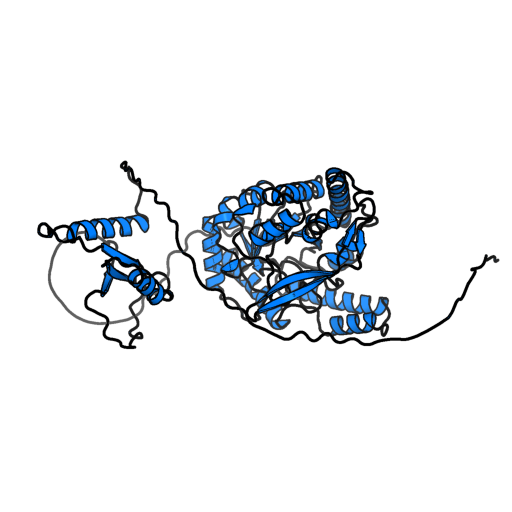64 O O . VAL A 1 325 ? 11.378 -4.351 -12.105 1.00 94.69 325 VAL A O 1
ATOM 2467 N N . HIS A 1 326 ? 9.488 -3.228 -12.532 1.00 93.50 326 HIS A N 1
ATOM 2468 C CA . HIS A 1 326 ? 10.026 -2.442 -13.645 1.00 93.50 326 HIS A CA 1
ATOM 2469 C C . HIS A 1 326 ? 10.535 -1.058 -13.222 1.00 93.50 326 HIS A C 1
ATOM 2471 O O . HIS A 1 326 ? 11.632 -0.671 -13.603 1.00 93.50 326 HIS A O 1
ATOM 2477 N N . TYR A 1 327 ? 9.778 -0.307 -12.417 1.00 90.69 327 TYR A N 1
ATOM 2478 C CA . TYR A 1 327 ? 9.939 1.145 -12.258 1.00 90.69 327 TYR A CA 1
ATOM 2479 C C . TYR A 1 327 ? 11.364 1.636 -11.972 1.00 90.69 327 TYR A C 1
ATOM 2481 O O . TYR A 1 327 ? 11.804 2.604 -12.579 1.00 90.69 327 TYR A O 1
ATOM 2489 N N . ARG A 1 328 ? 12.088 1.002 -11.040 1.00 82.69 328 ARG A N 1
ATOM 2490 C CA . ARG A 1 328 ? 13.428 1.478 -10.648 1.00 82.69 328 ARG A CA 1
ATOM 2491 C C . ARG A 1 328 ? 14.516 1.107 -11.649 1.00 82.69 328 ARG A C 1
ATOM 2493 O O . ARG A 1 328 ? 15.438 1.889 -11.855 1.00 82.69 328 ARG A O 1
ATOM 2500 N N . GLY A 1 329 ? 14.438 -0.104 -12.195 1.00 80.38 329 GLY A N 1
ATOM 2501 C CA . GLY A 1 329 ? 15.455 -0.655 -13.089 1.00 80.38 329 GLY A CA 1
ATOM 2502 C C . GLY A 1 329 ? 15.205 -0.357 -14.568 1.00 80.38 329 GLY A C 1
ATOM 2503 O O . GLY A 1 329 ? 16.127 -0.449 -15.377 1.00 80.38 329 GLY A O 1
ATOM 2504 N N . GLY A 1 330 ? 13.966 -0.008 -14.919 1.00 86.81 330 GLY A N 1
ATOM 2505 C CA . GLY A 1 330 ? 13.501 0.175 -16.287 1.00 86.81 330 GLY A CA 1
ATOM 2506 C C . GLY A 1 330 ? 13.836 -1.021 -17.180 1.00 86.81 330 GLY A C 1
ATOM 2507 O O . GLY A 1 330 ? 13.973 -2.161 -16.726 1.00 86.81 330 GLY A O 1
ATOM 2508 N N . ARG A 1 331 ? 14.053 -0.738 -18.468 1.00 87.81 331 ARG A N 1
ATOM 2509 C CA . ARG A 1 331 ? 14.506 -1.734 -19.447 1.00 87.81 331 ARG A CA 1
ATOM 2510 C C . ARG A 1 331 ? 15.859 -2.352 -19.081 1.00 87.81 331 ARG A C 1
ATOM 2512 O O . ARG A 1 331 ? 16.076 -3.524 -19.369 1.00 87.81 331 ARG A O 1
ATOM 2519 N N . ALA A 1 332 ? 16.758 -1.594 -18.453 1.00 86.38 332 ALA A N 1
ATOM 2520 C CA . ALA A 1 332 ? 18.117 -2.049 -18.154 1.00 86.38 332 ALA A CA 1
ATOM 2521 C C . ALA A 1 332 ? 18.156 -3.234 -17.175 1.00 86.38 332 ALA A C 1
ATOM 2523 O O . ALA A 1 332 ? 19.064 -4.059 -17.247 1.00 86.38 332 ALA A O 1
ATOM 2524 N N . ALA A 1 333 ? 17.152 -3.359 -16.303 1.00 88.75 333 ALA A N 1
ATOM 2525 C CA . ALA A 1 333 ? 17.033 -4.496 -15.397 1.00 88.75 333 ALA A CA 1
ATOM 2526 C C . ALA A 1 333 ? 16.512 -5.778 -16.070 1.00 88.75 333 ALA A C 1
ATOM 2528 O O . ALA A 1 333 ? 16.516 -6.829 -15.431 1.00 88.75 333 ALA A O 1
ATOM 2529 N N . ILE A 1 334 ? 16.065 -5.719 -17.329 1.00 92.38 334 ILE A N 1
ATOM 2530 C CA . ILE A 1 334 ? 15.437 -6.840 -18.035 1.00 92.38 334 ILE A CA 1
ATOM 2531 C C . ILE A 1 334 ? 16.352 -7.321 -19.154 1.00 92.38 334 ILE A C 1
ATOM 2533 O O . ILE A 1 334 ? 16.596 -6.594 -20.118 1.00 92.38 334 ILE A O 1
ATOM 2537 N N . ASP A 1 335 ? 16.812 -8.568 -19.055 1.00 94.06 335 ASP A N 1
ATOM 2538 C CA . ASP A 1 335 ? 17.731 -9.157 -20.019 1.00 94.06 335 ASP A CA 1
ATOM 2539 C C . ASP A 1 335 ? 17.084 -9.245 -21.418 1.00 94.06 335 ASP A C 1
ATOM 2541 O O . ASP A 1 335 ? 16.067 -9.930 -21.596 1.00 94.06 335 ASP A O 1
ATOM 2545 N N . PRO A 1 336 ? 17.647 -8.570 -22.438 1.00 93.94 336 PRO A N 1
ATOM 2546 C CA . PRO A 1 336 ? 17.076 -8.559 -23.780 1.00 93.94 336 PRO A CA 1
ATOM 2547 C C . PRO A 1 336 ? 17.155 -9.917 -24.486 1.00 93.94 336 PRO A C 1
ATOM 2549 O O . PRO A 1 336 ? 16.459 -10.108 -25.477 1.00 93.94 336 PRO A O 1
ATOM 2552 N N . SER A 1 337 ? 17.975 -10.861 -24.008 1.00 96.75 337 SER A N 1
ATOM 2553 C CA . SER A 1 337 ? 17.997 -12.231 -24.540 1.00 96.75 337 SER A CA 1
ATOM 2554 C C . SER A 1 337 ? 16.810 -13.074 -24.063 1.00 96.75 337 SER A C 1
ATOM 2556 O O . SER A 1 337 ? 16.419 -14.015 -24.751 1.00 96.75 337 SER A O 1
ATOM 2558 N N . VAL A 1 338 ? 16.221 -12.717 -22.918 1.00 97.38 338 VAL A N 1
ATOM 2559 C CA . VAL A 1 338 ? 15.029 -13.363 -22.349 1.00 97.38 338 VAL A CA 1
ATOM 2560 C C . VAL A 1 338 ? 13.770 -12.694 -22.878 1.00 97.38 338 VAL A C 1
ATOM 2562 O O . VAL A 1 338 ? 12.872 -13.364 -23.379 1.00 97.38 338 VAL A O 1
ATOM 2565 N N . TYR A 1 339 ? 13.743 -11.363 -22.822 1.00 97.06 339 TYR A N 1
ATOM 2566 C CA . TYR A 1 339 ? 12.658 -10.545 -23.345 1.00 97.06 339 TYR A CA 1
ATOM 2567 C C . TYR A 1 339 ? 13.203 -9.565 -24.376 1.00 97.06 339 TYR A C 1
ATOM 2569 O O . TYR A 1 339 ? 13.529 -8.428 -24.022 1.00 97.06 339 TYR A O 1
ATOM 2577 N N . PRO A 1 340 ? 13.329 -9.970 -25.652 1.00 94.38 340 PRO A N 1
ATOM 2578 C CA . PRO A 1 340 ? 13.641 -9.043 -26.736 1.00 94.38 340 PRO A CA 1
ATOM 2579 C C . PRO A 1 340 ? 12.541 -7.987 -26.887 1.00 94.38 340 PRO A C 1
ATOM 2581 O O . PRO A 1 340 ? 12.837 -6.806 -27.066 1.00 94.38 340 PRO A O 1
ATOM 2584 N N . ASP A 1 341 ? 11.292 -8.432 -26.735 1.00 92.62 341 ASP A N 1
ATOM 2585 C CA . ASP A 1 341 ? 10.081 -7.623 -26.703 1.00 92.62 341 ASP A CA 1
ATOM 2586 C C . ASP A 1 341 ? 9.602 -7.439 -25.255 1.00 92.62 341 ASP A C 1
ATOM 2588 O O . ASP A 1 341 ? 9.426 -8.407 -24.510 1.00 92.62 341 ASP A O 1
ATOM 2592 N N . LEU A 1 342 ? 9.394 -6.184 -24.859 1.00 92.12 342 LEU A N 1
ATOM 2593 C CA . LEU A 1 342 ? 8.890 -5.847 -23.531 1.00 92.12 342 LEU A CA 1
ATOM 2594 C C . LEU A 1 342 ? 7.416 -6.215 -23.344 1.00 92.12 342 LEU A C 1
ATOM 2596 O O . LEU A 1 342 ? 7.007 -6.436 -22.207 1.00 92.12 342 LEU A O 1
ATOM 2600 N N . ASP A 1 343 ? 6.616 -6.319 -24.407 1.00 95.81 343 ASP A N 1
ATOM 2601 C CA . ASP A 1 343 ? 5.211 -6.717 -24.272 1.00 95.81 343 ASP A CA 1
ATOM 2602 C C . ASP A 1 343 ? 5.073 -8.165 -23.771 1.00 95.81 343 ASP A C 1
ATOM 2604 O O . ASP A 1 343 ? 4.161 -8.468 -22.994 1.00 95.81 343 ASP A O 1
ATOM 2608 N N . GLN A 1 344 ? 6.028 -9.044 -24.099 1.00 97.94 344 GLN A N 1
ATOM 2609 C CA . GLN A 1 344 ? 6.077 -10.388 -23.519 1.00 97.94 344 GLN A CA 1
ATOM 2610 C C . GLN A 1 344 ? 6.435 -10.356 -22.026 1.00 97.94 344 GLN A C 1
ATOM 2612 O O . GLN A 1 344 ? 5.819 -11.073 -21.244 1.00 97.94 344 GLN A O 1
ATOM 2617 N N . PHE A 1 345 ? 7.362 -9.485 -21.604 1.00 97.31 345 PHE A N 1
ATOM 2618 C CA . PHE A 1 345 ? 7.664 -9.288 -20.178 1.00 97.31 345 PHE A CA 1
ATOM 2619 C C . PHE A 1 345 ? 6.418 -8.853 -19.400 1.00 97.31 345 PHE A C 1
ATOM 2621 O O . PHE A 1 345 ? 6.123 -9.399 -18.340 1.00 97.31 345 PHE A O 1
ATOM 2628 N N . TRP A 1 346 ? 5.668 -7.896 -19.946 1.00 97.56 346 TRP A N 1
ATOM 2629 C CA . TRP A 1 346 ? 4.423 -7.415 -19.355 1.00 97.56 346 TRP A CA 1
ATOM 2630 C C . TRP A 1 346 ? 3.357 -8.513 -19.258 1.00 97.56 346 TRP A C 1
ATOM 2632 O O . TRP A 1 346 ? 2.711 -8.671 -18.219 1.00 97.56 346 TRP A O 1
ATOM 2642 N N . THR A 1 347 ? 3.222 -9.316 -20.313 1.00 98.38 347 THR A N 1
ATOM 2643 C CA . THR A 1 347 ? 2.304 -10.462 -20.350 1.00 98.38 347 THR A CA 1
ATOM 2644 C C . THR A 1 347 ? 2.648 -11.489 -19.269 1.00 98.38 347 THR A C 1
ATOM 2646 O O . THR A 1 347 ? 1.782 -11.860 -18.478 1.00 98.38 347 THR A O 1
ATOM 2649 N N . ASP A 1 348 ? 3.912 -11.900 -19.171 1.00 98.56 348 ASP A N 1
ATOM 2650 C CA . ASP A 1 348 ? 4.346 -12.913 -18.203 1.00 98.56 348 ASP A CA 1
ATOM 2651 C C . ASP A 1 348 ? 4.263 -12.392 -16.759 1.00 98.56 348 ASP A C 1
ATOM 2653 O O . ASP A 1 348 ? 3.834 -13.105 -15.848 1.00 98.56 348 ASP A O 1
ATOM 2657 N N . LEU A 1 349 ? 4.607 -11.118 -16.541 1.00 98.56 349 LEU A N 1
ATOM 2658 C CA . LEU A 1 349 ? 4.521 -10.477 -15.231 1.00 98.56 349 LEU A CA 1
ATOM 2659 C C . LEU A 1 349 ? 3.075 -10.374 -14.735 1.00 98.56 349 LEU A C 1
ATOM 2661 O O . LEU A 1 349 ? 2.790 -10.746 -13.595 1.00 98.56 349 LEU A O 1
ATOM 2665 N N . SER A 1 350 ? 2.158 -9.886 -15.573 1.00 98.56 350 SER A N 1
ATOM 2666 C CA . SER A 1 350 ? 0.741 -9.792 -15.207 1.00 98.56 350 SER A CA 1
ATOM 2667 C C . SER A 1 350 ? 0.113 -11.173 -15.002 1.00 98.56 350 SER A C 1
ATOM 2669 O O . SER A 1 350 ? -0.650 -11.342 -14.052 1.00 98.56 350 SER A O 1
ATOM 2671 N N . ALA A 1 351 ? 0.501 -12.185 -15.787 1.00 98.62 351 ALA A N 1
ATOM 2672 C CA . ALA A 1 351 ? 0.062 -13.566 -15.590 1.00 98.62 351 ALA A CA 1
ATOM 2673 C C . ALA A 1 351 ? 0.527 -14.149 -14.241 1.00 98.62 351 ALA A C 1
ATOM 2675 O O . ALA A 1 351 ? -0.284 -14.722 -13.509 1.00 98.62 351 ALA A O 1
ATOM 2676 N N . ALA A 1 352 ? 1.797 -13.957 -13.866 1.00 98.75 352 ALA A N 1
ATOM 2677 C CA . ALA A 1 352 ? 2.319 -14.406 -12.572 1.00 98.75 352 ALA A CA 1
ATOM 2678 C C . ALA A 1 352 ? 1.604 -13.723 -11.392 1.00 98.75 352 ALA A C 1
ATOM 2680 O O . ALA A 1 352 ? 1.287 -14.363 -10.386 1.00 98.75 352 ALA A O 1
ATOM 2681 N N . TYR A 1 353 ? 1.300 -12.429 -11.519 1.00 98.75 353 TYR A N 1
ATOM 2682 C CA . TYR A 1 353 ? 0.531 -11.702 -10.512 1.00 98.75 353 TYR A CA 1
ATOM 2683 C C . TYR A 1 353 ? -0.943 -12.128 -10.456 1.00 98.75 353 TYR A C 1
ATOM 2685 O O . TYR A 1 353 ? -1.481 -12.258 -9.358 1.00 98.75 353 TYR A O 1
ATOM 2693 N N . ALA A 1 354 ? -1.588 -12.405 -11.591 1.00 98.69 354 ALA A N 1
ATOM 2694 C CA . ALA A 1 354 ? -2.949 -12.942 -11.618 1.00 98.69 354 ALA A CA 1
ATOM 2695 C C . ALA A 1 354 ? -3.028 -14.314 -10.932 1.00 98.69 354 ALA A C 1
ATOM 2697 O O . ALA A 1 354 ? -3.947 -14.574 -10.149 1.00 98.69 354 ALA A O 1
ATOM 2698 N N . GLU A 1 355 ? -2.025 -15.172 -11.145 1.00 98.50 355 GLU A N 1
ATOM 2699 C CA . GLU A 1 355 ? -1.909 -16.442 -10.428 1.00 98.50 355 GLU A CA 1
ATOM 2700 C C . GLU A 1 355 ? -1.744 -16.229 -8.918 1.00 98.50 355 GLU A C 1
ATOM 2702 O O . GLU A 1 355 ? -2.410 -16.901 -8.130 1.00 98.50 355 GLU A O 1
ATOM 2707 N N . GLN A 1 356 ? -0.929 -15.252 -8.509 1.00 98.69 356 GLN A N 1
ATOM 2708 C CA . GLN A 1 356 ? -0.728 -14.905 -7.102 1.00 98.69 356 GLN A CA 1
ATOM 2709 C C . GLN A 1 356 ? -2.027 -14.415 -6.450 1.00 98.69 356 GLN A C 1
ATOM 2711 O O . GLN A 1 356 ? -2.368 -14.856 -5.351 1.00 98.69 356 GLN A O 1
ATOM 2716 N N . VAL A 1 357 ? -2.753 -13.511 -7.114 1.00 98.75 357 VAL A N 1
ATOM 2717 C CA . VAL A 1 357 ? -4.032 -12.966 -6.636 1.00 98.75 357 VAL A CA 1
ATOM 2718 C C . VAL A 1 357 ? -5.042 -14.094 -6.447 1.00 98.75 357 VAL A C 1
ATOM 2720 O O . VAL A 1 357 ? -5.633 -14.209 -5.372 1.00 98.75 357 VAL A O 1
ATOM 2723 N N . ARG A 1 358 ? -5.193 -14.968 -7.450 1.00 98.44 358 ARG A N 1
ATOM 2724 C CA . ARG A 1 358 ? -6.085 -16.129 -7.372 1.00 98.44 358 ARG A CA 1
ATOM 2725 C C . ARG A 1 358 ? -5.677 -17.075 -6.245 1.00 98.44 358 ARG A C 1
ATOM 2727 O O . ARG A 1 358 ? -6.519 -17.440 -5.435 1.00 98.44 358 ARG A O 1
ATOM 2734 N N . ALA A 1 359 ? -4.398 -17.433 -6.148 1.00 98.38 359 ALA A N 1
ATOM 2735 C CA . ALA A 1 359 ? -3.924 -18.382 -5.148 1.00 98.38 359 ALA A CA 1
ATOM 2736 C C . ALA A 1 359 ? -4.128 -17.882 -3.710 1.00 98.38 359 ALA A C 1
ATOM 2738 O O . ALA A 1 359 ? -4.526 -18.652 -2.841 1.00 98.38 359 ALA A O 1
ATOM 2739 N N . ILE A 1 360 ? -3.897 -16.594 -3.443 1.00 98.44 360 ILE A N 1
ATOM 2740 C CA . ILE A 1 360 ? -4.148 -16.011 -2.119 1.00 98.44 360 ILE A CA 1
ATOM 2741 C C . ILE A 1 360 ? -5.653 -15.884 -1.834 1.00 98.44 360 ILE A C 1
ATOM 2743 O O . ILE A 1 360 ? -6.082 -16.118 -0.700 1.00 98.44 360 ILE A O 1
ATOM 2747 N N . ALA A 1 361 ? -6.471 -15.579 -2.844 1.00 98.44 361 ALA A N 1
ATOM 2748 C CA . ALA A 1 361 ? -7.927 -15.603 -2.709 1.00 98.44 361 ALA A CA 1
ATOM 2749 C C . ALA A 1 361 ? -8.454 -17.015 -2.392 1.00 98.44 361 ALA A C 1
ATOM 2751 O O . ALA A 1 361 ? -9.297 -17.158 -1.507 1.00 98.44 361 ALA A O 1
ATOM 2752 N N . ASP A 1 362 ? -7.899 -18.058 -3.021 1.00 98.25 362 ASP A N 1
ATOM 2753 C CA . ASP A 1 362 ? -8.234 -19.470 -2.766 1.00 98.25 362 ASP A CA 1
ATOM 2754 C C . ASP A 1 362 ? -7.912 -19.889 -1.312 1.00 98.25 362 ASP A C 1
ATOM 2756 O O . ASP A 1 362 ? -8.577 -20.758 -0.745 1.00 98.25 362 ASP A O 1
ATOM 2760 N N . LEU A 1 363 ? -6.951 -19.225 -0.654 1.00 98.31 363 LEU A N 1
ATOM 2761 C CA . LEU A 1 363 ? -6.656 -19.391 0.782 1.00 98.31 363 LEU A CA 1
ATOM 2762 C C . LEU A 1 363 ? -7.632 -18.622 1.700 1.00 98.31 363 LEU A C 1
ATOM 2764 O O . LEU A 1 363 ? -7.541 -18.686 2.933 1.00 98.31 363 LEU A O 1
ATOM 2768 N N . GLY A 1 364 ? -8.605 -17.916 1.124 1.00 98.00 364 GLY A N 1
ATOM 2769 C CA . GLY A 1 364 ? -9.631 -17.149 1.824 1.00 98.00 364 GLY A CA 1
ATOM 2770 C C . GLY A 1 364 ? -9.236 -15.706 2.132 1.00 98.00 364 GLY A C 1
ATOM 2771 O O . GLY A 1 364 ? -9.765 -15.134 3.084 1.00 98.00 364 GLY A O 1
ATOM 2772 N N . CYS A 1 365 ? -8.304 -15.121 1.379 1.00 98.56 365 CYS A N 1
ATOM 2773 C CA . CYS A 1 365 ? -8.069 -13.682 1.432 1.00 98.56 365 CYS A CA 1
ATOM 2774 C C . CYS A 1 365 ? -9.227 -12.924 0.784 1.00 98.56 365 CYS A C 1
ATOM 2776 O O . CYS A 1 365 ? -9.597 -13.197 -0.355 1.00 98.56 365 CYS A O 1
ATOM 2778 N N . THR A 1 366 ? -9.779 -11.957 1.513 1.00 98.50 366 THR A N 1
ATOM 2779 C CA . THR A 1 366 ? -10.853 -11.069 1.041 1.00 98.50 366 THR A CA 1
ATOM 2780 C C . THR A 1 366 ? -10.433 -9.601 1.016 1.00 98.50 366 THR A C 1
ATOM 2782 O O . THR A 1 366 ? -11.196 -8.761 0.542 1.00 98.50 366 THR A O 1
ATOM 2785 N N . TYR A 1 367 ? -9.218 -9.287 1.481 1.00 98.81 367 TYR A N 1
ATOM 2786 C CA . TYR A 1 367 ? -8.651 -7.944 1.450 1.00 98.81 367 TYR A CA 1
ATOM 2787 C C . TYR A 1 367 ? -7.170 -7.979 1.049 1.00 98.81 367 TYR A C 1
ATOM 2789 O O . TYR A 1 367 ? -6.295 -8.336 1.841 1.00 98.81 367 TYR A O 1
ATOM 2797 N N . LEU A 1 368 ? -6.896 -7.585 -0.193 1.00 98.81 368 LEU A N 1
ATOM 2798 C CA . LEU A 1 368 ? -5.551 -7.477 -0.754 1.00 98.81 368 LEU A CA 1
ATOM 2799 C C . LEU A 1 368 ? -5.227 -6.010 -1.052 1.00 98.81 368 LEU A C 1
ATOM 2801 O O . LEU A 1 368 ? -6.062 -5.277 -1.574 1.00 98.81 368 LEU A O 1
ATOM 2805 N N . GLN A 1 369 ? -4.004 -5.581 -0.763 1.00 98.81 369 GLN A N 1
ATOM 2806 C CA . GLN A 1 369 ? -3.500 -4.275 -1.173 1.00 98.81 369 GLN A CA 1
ATOM 2807 C C . GLN A 1 369 ? -2.277 -4.426 -2.071 1.00 98.81 369 GLN A C 1
ATOM 2809 O O . GLN A 1 369 ? -1.348 -5.165 -1.742 1.00 98.81 369 GLN A O 1
ATOM 2814 N N . LEU A 1 370 ? -2.284 -3.685 -3.178 1.00 98.62 370 LEU A N 1
ATOM 2815 C CA . LEU A 1 370 ? -1.138 -3.496 -4.057 1.00 98.62 370 LEU A CA 1
ATOM 2816 C C . LEU A 1 370 ? -0.432 -2.186 -3.694 1.00 98.62 370 LEU A C 1
ATOM 2818 O O . LEU A 1 370 ? -1.008 -1.107 -3.819 1.00 98.62 370 LEU A O 1
ATOM 2822 N N . ASP A 1 371 ? 0.813 -2.263 -3.250 1.00 97.69 371 ASP A N 1
ATOM 2823 C CA . ASP A 1 371 ? 1.615 -1.083 -2.933 1.00 97.69 371 ASP A CA 1
ATOM 2824 C C . ASP A 1 371 ? 2.367 -0.625 -4.191 1.00 97.69 371 ASP A C 1
ATOM 2826 O O . ASP A 1 371 ? 3.235 -1.339 -4.700 1.00 97.69 371 ASP A O 1
ATOM 2830 N N . ASP A 1 372 ? 2.033 0.563 -4.700 1.00 94.81 372 ASP A N 1
ATOM 2831 C CA . ASP A 1 372 ? 2.609 1.138 -5.917 1.00 94.81 372 ASP A CA 1
ATOM 2832 C C . ASP A 1 372 ? 3.086 2.574 -5.678 1.00 94.81 372 ASP A C 1
ATOM 2834 O O . ASP A 1 372 ? 2.313 3.533 -5.674 1.00 94.81 372 ASP A O 1
ATOM 2838 N N . THR A 1 373 ? 4.395 2.755 -5.515 1.00 91.56 373 THR A N 1
ATOM 2839 C CA . THR A 1 373 ? 4.958 4.103 -5.374 1.00 91.56 373 THR A CA 1
ATOM 2840 C C . THR A 1 373 ? 5.125 4.811 -6.716 1.00 91.56 373 THR A C 1
ATOM 2842 O O . THR A 1 373 ? 5.209 6.035 -6.748 1.00 91.56 373 THR A O 1
ATOM 2845 N N . SER A 1 374 ? 5.178 4.079 -7.835 1.00 91.69 374 SER A N 1
ATOM 2846 C CA . SER A 1 374 ? 5.465 4.669 -9.148 1.00 91.69 374 SER A CA 1
ATOM 2847 C C . SER A 1 374 ? 4.369 5.622 -9.605 1.00 91.69 374 SER A C 1
ATOM 2849 O O . SER A 1 374 ? 4.674 6.708 -10.087 1.00 91.69 374 SER A O 1
ATOM 2851 N N . LEU A 1 375 ? 3.101 5.277 -9.373 1.00 92.88 375 LEU A N 1
ATOM 2852 C CA . LEU A 1 375 ? 1.966 6.109 -9.778 1.00 92.88 375 LEU A CA 1
ATOM 2853 C C . LEU A 1 375 ? 1.913 7.441 -9.009 1.00 92.88 375 LEU A C 1
ATOM 2855 O O . LEU A 1 375 ? 1.456 8.444 -9.548 1.00 92.88 375 LEU A O 1
ATOM 2859 N N . ALA A 1 376 ? 2.418 7.486 -7.770 1.00 91.62 376 ALA A N 1
ATOM 2860 C CA . ALA A 1 376 ? 2.614 8.747 -7.054 1.00 91.62 376 ALA A CA 1
ATOM 2861 C C . ALA A 1 376 ? 3.851 9.494 -7.572 1.00 91.62 376 ALA A C 1
ATOM 2863 O O . ALA A 1 376 ? 3.784 10.702 -7.791 1.00 91.62 376 ALA A O 1
ATOM 2864 N N . TYR A 1 377 ? 4.963 8.787 -7.789 1.00 90.81 377 TYR A N 1
ATOM 2865 C CA . TYR A 1 377 ? 6.240 9.391 -8.176 1.00 90.81 377 TYR A CA 1
ATOM 2866 C C . TYR A 1 377 ? 6.175 10.039 -9.553 1.00 90.81 377 TYR A C 1
ATOM 2868 O O . TYR A 1 377 ? 6.745 11.104 -9.735 1.00 90.81 377 TYR A O 1
ATOM 2876 N N . LEU A 1 378 ? 5.430 9.456 -10.493 1.00 93.38 378 LEU A N 1
ATOM 2877 C CA . LEU A 1 378 ? 5.254 9.994 -11.842 1.00 93.38 378 LEU A CA 1
ATOM 2878 C C . LEU A 1 378 ? 4.566 11.366 -11.875 1.00 93.38 378 LEU A C 1
ATOM 2880 O O . LEU A 1 378 ? 4.566 11.994 -12.927 1.00 93.38 378 LEU A O 1
ATOM 2884 N N . ASN A 1 379 ? 4.026 11.870 -10.760 1.00 92.19 379 ASN A N 1
ATOM 2885 C CA . ASN A 1 379 ? 3.565 13.258 -10.670 1.00 92.19 379 ASN A CA 1
ATOM 2886 C C . ASN A 1 379 ? 4.723 14.261 -10.544 1.00 92.19 379 ASN A C 1
ATOM 2888 O O . ASN A 1 379 ? 4.594 15.401 -10.994 1.00 92.19 379 ASN A O 1
ATOM 2892 N N . ASP A 1 380 ? 5.873 13.827 -10.031 1.00 90.88 380 ASP A N 1
ATOM 2893 C CA . ASP A 1 380 ? 7.093 14.625 -9.943 1.00 90.88 380 ASP A CA 1
ATOM 2894 C C . ASP A 1 380 ? 7.797 14.677 -11.318 1.00 90.88 380 ASP A C 1
ATOM 2896 O O . ASP A 1 380 ? 8.181 13.629 -11.856 1.00 90.88 380 ASP A O 1
ATOM 2900 N N . PRO A 1 381 ? 8.005 15.870 -11.912 1.00 91.38 381 PRO A N 1
ATOM 2901 C CA . PRO A 1 381 ? 8.730 16.009 -13.175 1.00 91.38 381 PRO A CA 1
ATOM 2902 C C . PRO A 1 381 ? 10.117 15.352 -13.177 1.00 91.38 381 PRO A C 1
ATOM 2904 O O . PRO A 1 381 ? 10.500 14.765 -14.186 1.00 91.38 381 PRO A O 1
ATOM 2907 N N . ALA A 1 382 ? 10.845 15.372 -12.056 1.00 89.94 382 ALA A N 1
ATOM 2908 C CA . ALA A 1 382 ? 12.185 14.789 -11.981 1.00 89.94 382 ALA A CA 1
ATOM 2909 C C . ALA A 1 382 ? 12.159 13.255 -12.094 1.00 89.94 382 ALA A C 1
ATOM 2911 O O . ALA A 1 382 ? 13.079 12.635 -12.629 1.00 89.94 382 ALA A O 1
ATOM 2912 N N . GLN A 1 383 ? 11.086 12.622 -11.616 1.00 89.69 383 GLN A N 1
ATOM 2913 C CA . GLN A 1 383 ? 10.883 11.179 -11.763 1.00 89.69 383 GLN A CA 1
ATOM 2914 C C . GLN A 1 383 ? 10.529 10.820 -13.210 1.00 89.69 383 GLN A C 1
ATOM 2916 O O . GLN A 1 383 ? 10.989 9.802 -13.722 1.00 89.69 383 GLN A O 1
ATOM 2921 N N . ARG A 1 384 ? 9.776 11.678 -13.909 1.00 92.94 384 ARG A N 1
ATOM 2922 C CA . ARG A 1 384 ? 9.521 11.512 -15.347 1.00 92.94 384 ARG A CA 1
ATOM 2923 C C . ARG A 1 384 ? 10.800 11.672 -16.174 1.00 92.94 384 ARG A C 1
ATOM 2925 O O . ARG A 1 384 ? 11.057 10.858 -17.055 1.00 92.94 384 ARG A O 1
ATOM 2932 N N . GLU A 1 385 ? 11.665 12.627 -15.839 1.00 92.38 385 GLU A N 1
ATOM 2933 C CA . GLU A 1 385 ? 12.994 12.743 -16.460 1.00 92.38 385 GLU A CA 1
ATOM 2934 C C . GLU A 1 385 ? 13.845 11.477 -16.257 1.00 92.38 385 GLU A C 1
ATOM 2936 O O . GLU A 1 385 ? 14.500 11.019 -17.193 1.00 92.38 385 GLU A O 1
ATOM 2941 N N . MET A 1 386 ? 13.795 10.863 -15.067 1.00 88.62 386 MET A N 1
ATOM 2942 C CA . MET A 1 386 ? 14.452 9.576 -14.806 1.00 88.62 386 MET A CA 1
ATOM 2943 C C . MET A 1 386 ? 13.903 8.464 -15.712 1.00 88.62 386 MET A C 1
ATOM 2945 O O . MET A 1 386 ? 14.691 7.717 -16.291 1.00 88.62 386 MET A O 1
ATOM 2949 N N . VAL A 1 387 ? 12.579 8.365 -15.870 1.00 90.44 387 VAL A N 1
ATOM 2950 C CA . VAL A 1 387 ? 11.950 7.381 -16.770 1.00 90.44 387 VAL A CA 1
ATOM 2951 C C . VAL A 1 387 ? 12.415 7.582 -18.213 1.00 90.44 387 VAL A C 1
ATOM 2953 O O . VAL A 1 387 ? 12.817 6.615 -18.862 1.00 90.44 387 VAL A O 1
ATOM 2956 N N . ALA A 1 388 ? 12.448 8.826 -18.695 1.00 91.19 388 ALA A N 1
ATOM 2957 C CA . ALA A 1 388 ? 12.948 9.148 -20.031 1.00 91.19 388 ALA A CA 1
ATOM 2958 C C . ALA A 1 388 ? 14.428 8.759 -20.203 1.00 91.19 388 ALA A C 1
ATOM 2960 O O . ALA A 1 388 ? 14.805 8.151 -21.205 1.00 91.19 388 ALA A O 1
ATOM 2961 N N . ALA A 1 389 ? 15.271 9.045 -19.204 1.00 88.25 389 ALA A N 1
ATOM 2962 C CA . ALA A 1 389 ? 16.690 8.687 -19.217 1.00 88.25 389 ALA A CA 1
ATOM 2963 C C . ALA A 1 389 ? 16.930 7.165 -19.224 1.00 88.25 389 ALA A C 1
ATOM 2965 O O . ALA A 1 389 ? 17.948 6.701 -19.736 1.00 88.25 389 ALA A O 1
ATOM 2966 N N . GLN A 1 390 ? 15.988 6.384 -18.690 1.00 84.19 390 GLN A N 1
ATOM 2967 C CA . GLN A 1 390 ? 15.993 4.918 -18.729 1.00 84.19 390 GLN A CA 1
ATOM 2968 C C . GLN A 1 390 ? 15.382 4.338 -20.020 1.00 84.19 390 GLN A C 1
ATOM 2970 O O . GLN A 1 390 ? 15.283 3.117 -20.154 1.00 84.19 390 GLN A O 1
ATOM 2975 N N . GLY A 1 391 ? 14.988 5.191 -20.974 1.00 80.88 391 GLY A N 1
ATOM 2976 C CA . GLY A 1 391 ? 14.390 4.791 -22.249 1.00 80.88 391 GLY A CA 1
ATOM 2977 C C . GLY A 1 391 ? 12.903 4.434 -22.170 1.00 80.88 391 GLY A C 1
ATOM 2978 O O . GLY A 1 391 ? 12.403 3.765 -23.072 1.00 80.88 391 GLY A O 1
ATOM 2979 N N . GLY A 1 392 ? 12.213 4.830 -21.096 1.00 86.69 392 GLY A N 1
ATOM 2980 C CA . GLY A 1 392 ? 10.761 4.702 -20.960 1.00 86.69 392 GLY A CA 1
ATOM 2981 C C . GLY A 1 392 ? 9.995 5.880 -21.569 1.00 86.69 392 GLY A C 1
ATOM 2982 O O . GLY A 1 392 ? 10.588 6.857 -22.026 1.00 86.69 392 GLY A O 1
ATOM 2983 N N . ASP A 1 393 ? 8.665 5.788 -21.542 1.00 91.81 393 ASP A N 1
ATOM 2984 C CA . ASP A 1 393 ? 7.754 6.848 -21.990 1.00 91.81 393 ASP A CA 1
ATOM 2985 C C . ASP A 1 393 ? 7.275 7.664 -20.777 1.00 91.81 393 ASP A C 1
ATOM 2987 O O . ASP A 1 393 ? 6.347 7.233 -20.092 1.00 91.81 393 ASP A O 1
ATOM 2991 N N . PRO A 1 394 ? 7.890 8.816 -20.457 1.00 92.69 394 PRO A N 1
ATOM 2992 C CA . PRO A 1 394 ? 7.543 9.589 -19.264 1.00 92.69 394 PRO A CA 1
ATOM 2993 C C . PRO A 1 394 ? 6.088 10.070 -19.235 1.00 92.69 394 PRO A C 1
ATOM 2995 O O . PRO A 1 394 ? 5.554 10.286 -18.144 1.00 92.69 394 PRO A O 1
ATOM 2998 N N . ASP A 1 395 ? 5.459 10.229 -20.401 1.00 94.69 395 ASP A N 1
ATOM 2999 C CA . ASP A 1 395 ? 4.116 10.781 -20.526 1.00 94.69 395 ASP A CA 1
ATOM 3000 C C . ASP A 1 395 ? 3.063 9.684 -20.327 1.00 94.69 395 ASP A C 1
ATOM 3002 O O . ASP A 1 395 ? 2.094 9.890 -19.600 1.00 94.69 395 ASP A O 1
ATOM 3006 N N . HIS A 1 396 ? 3.302 8.478 -20.854 1.00 96.19 396 HIS A N 1
ATOM 3007 C CA . HIS A 1 396 ? 2.331 7.373 -20.831 1.00 96.19 396 HIS A CA 1
ATOM 3008 C C . HIS A 1 396 ? 2.731 6.172 -19.951 1.00 96.19 396 HIS A C 1
ATOM 3010 O O . HIS A 1 396 ? 2.022 5.161 -19.900 1.00 96.19 396 HIS A O 1
ATOM 3016 N N . GLN A 1 397 ? 3.829 6.254 -19.186 1.00 95.62 397 GLN A N 1
ATOM 3017 C CA . GLN A 1 397 ? 4.269 5.158 -18.305 1.00 95.62 397 GLN A CA 1
ATOM 3018 C C . GLN A 1 397 ? 3.192 4.744 -17.289 1.00 95.62 397 GLN A C 1
ATOM 3020 O O . GLN A 1 397 ? 3.044 3.559 -16.984 1.00 95.62 397 GLN A O 1
ATOM 3025 N N . HIS A 1 398 ? 2.448 5.717 -16.758 1.00 96.38 398 HIS A N 1
ATOM 3026 C CA . HIS A 1 398 ? 1.402 5.485 -15.765 1.00 96.38 398 HIS A CA 1
ATOM 3027 C C . HIS A 1 398 ? 0.223 4.690 -16.349 1.00 96.38 398 HIS A C 1
ATOM 3029 O O . HIS A 1 398 ? -0.262 3.767 -15.701 1.00 96.38 398 HIS A O 1
ATOM 3035 N N . GLU A 1 399 ? -0.176 4.969 -17.592 1.00 98.06 399 GLU A N 1
ATOM 3036 C CA . GLU A 1 399 ? -1.221 4.225 -18.309 1.00 98.06 399 GLU A CA 1
ATOM 3037 C C . GLU A 1 399 ? -0.795 2.776 -18.551 1.00 98.06 399 GLU A C 1
ATOM 3039 O O . GLU A 1 399 ? -1.569 1.845 -18.315 1.00 98.06 399 GLU A O 1
ATOM 3044 N N . ARG A 1 400 ? 0.475 2.559 -18.932 1.00 96.75 400 ARG A N 1
ATOM 3045 C CA . ARG A 1 400 ? 1.034 1.206 -19.046 1.00 96.75 400 ARG A CA 1
ATOM 3046 C C . ARG A 1 400 ? 0.934 0.469 -17.712 1.00 96.75 400 ARG A C 1
ATOM 3048 O O . ARG A 1 400 ? 0.451 -0.656 -17.699 1.00 96.75 400 ARG A O 1
ATOM 3055 N N . TYR A 1 401 ? 1.355 1.079 -16.604 1.00 97.75 401 TYR A N 1
ATOM 3056 C CA . TYR A 1 401 ? 1.279 0.453 -15.277 1.00 97.75 401 TYR A CA 1
ATOM 3057 C C . TYR A 1 401 ? -0.154 0.144 -14.844 1.00 97.75 401 TYR A C 1
ATOM 3059 O O . TYR A 1 401 ? -0.409 -0.957 -14.359 1.00 97.75 401 TYR A O 1
ATOM 3067 N N . ILE A 1 402 ? -1.099 1.052 -15.092 1.00 98.56 402 ILE A N 1
ATOM 3068 C CA . ILE A 1 402 ? -2.523 0.819 -14.830 1.00 98.56 402 ILE A CA 1
ATOM 3069 C C . ILE A 1 402 ? -3.023 -0.402 -15.613 1.00 98.56 402 ILE A C 1
ATOM 3071 O O . ILE A 1 402 ? -3.615 -1.304 -15.020 1.00 98.56 402 ILE A O 1
ATOM 3075 N N . ALA A 1 403 ? -2.710 -0.495 -16.909 1.00 98.44 403 ALA A N 1
ATOM 3076 C CA . ALA A 1 403 ? -3.093 -1.643 -17.729 1.00 98.44 403 ALA A CA 1
ATOM 3077 C C . ALA A 1 403 ? -2.514 -2.967 -17.197 1.00 98.44 403 ALA A C 1
ATOM 3079 O O . ALA A 1 403 ? -3.202 -3.988 -17.205 1.00 98.44 403 ALA A O 1
ATOM 3080 N N . GLN A 1 404 ? -1.276 -2.959 -16.691 1.00 98.06 404 GLN A N 1
ATOM 3081 C CA . GLN A 1 404 ? -0.650 -4.155 -16.117 1.00 98.06 404 GLN A CA 1
ATOM 3082 C C . GLN A 1 404 ? -1.265 -4.573 -14.785 1.00 98.06 404 GLN A C 1
ATOM 3084 O O . GLN A 1 404 ? -1.454 -5.765 -14.545 1.00 98.06 404 GLN A O 1
ATOM 3089 N N . ILE A 1 405 ? -1.606 -3.612 -13.924 1.00 98.62 405 ILE A N 1
ATOM 3090 C CA . ILE A 1 405 ? -2.317 -3.905 -12.679 1.00 98.62 405 ILE A CA 1
ATOM 3091 C C . ILE A 1 405 ? -3.707 -4.470 -12.994 1.00 98.62 405 ILE A C 1
ATOM 3093 O O . ILE A 1 405 ? -4.097 -5.474 -12.407 1.00 98.62 405 ILE A O 1
ATOM 3097 N N . ASN A 1 406 ? -4.427 -3.900 -13.962 1.00 98.81 406 ASN A N 1
ATOM 3098 C CA . ASN A 1 406 ? -5.728 -4.424 -14.381 1.00 98.81 406 ASN A CA 1
ATOM 3099 C C . ASN A 1 406 ? -5.618 -5.848 -14.940 1.00 98.81 406 ASN A C 1
ATOM 3101 O O . ASN A 1 406 ? -6.414 -6.706 -14.570 1.00 98.81 406 ASN A O 1
ATOM 3105 N N . ALA A 1 407 ? -4.608 -6.131 -15.770 1.00 98.69 407 ALA A N 1
ATOM 3106 C CA . ALA A 1 407 ? -4.350 -7.478 -16.278 1.00 98.69 407 ALA A CA 1
ATOM 3107 C C . ALA A 1 407 ? -4.045 -8.476 -15.145 1.00 98.69 407 ALA A C 1
ATOM 3109 O O . ALA A 1 407 ? -4.576 -9.583 -15.141 1.00 98.69 407 ALA A O 1
ATOM 3110 N N . ALA A 1 408 ? -3.267 -8.064 -14.140 1.00 98.56 408 ALA A N 1
ATOM 3111 C CA . ALA A 1 408 ? -3.003 -8.854 -12.936 1.00 98.56 408 ALA A CA 1
ATOM 3112 C C . ALA A 1 408 ? -4.247 -9.089 -12.058 1.00 98.56 408 ALA A C 1
ATOM 3114 O O . ALA A 1 408 ? -4.277 -10.024 -11.262 1.00 98.56 408 ALA A O 1
ATOM 3115 N N . LEU A 1 409 ? -5.269 -8.239 -12.166 1.00 98.56 409 LEU A N 1
ATOM 3116 C CA . LEU A 1 409 ? -6.527 -8.350 -11.423 1.00 98.56 409 LEU A CA 1
ATOM 3117 C C . LEU A 1 409 ? -7.659 -8.966 -12.257 1.00 98.56 409 LEU A C 1
ATOM 3119 O O . LEU A 1 409 ? -8.756 -9.181 -11.732 1.00 98.56 409 LEU A O 1
ATOM 3123 N N . ALA A 1 410 ? -7.404 -9.271 -13.530 1.00 96.31 410 ALA A N 1
ATOM 3124 C CA . ALA A 1 410 ? -8.384 -9.860 -14.424 1.00 96.31 410 ALA A CA 1
ATOM 3125 C C . ALA A 1 410 ? -8.841 -11.222 -13.884 1.00 96.31 410 ALA A C 1
ATOM 3127 O O . ALA A 1 410 ? -8.040 -12.120 -13.630 1.00 96.31 410 ALA A O 1
ATOM 3128 N N . GLY A 1 411 ? -10.152 -11.375 -13.692 1.00 93.62 411 GLY A N 1
ATOM 3129 C CA . GLY A 1 411 ? -10.730 -12.602 -13.145 1.00 93.62 411 GLY A CA 1
ATOM 3130 C C . GLY A 1 411 ? -10.555 -12.779 -11.633 1.00 93.62 411 GLY A C 1
ATOM 3131 O O . GLY A 1 411 ? -10.763 -13.891 -11.141 1.00 93.62 411 GLY A O 1
ATOM 3132 N N . ARG A 1 412 ? -10.201 -11.723 -10.878 1.00 96.12 412 ARG A N 1
ATOM 3133 C CA . ARG A 1 412 ? -10.247 -11.788 -9.410 1.00 96.12 412 ARG A CA 1
ATOM 3134 C C . ARG A 1 412 ? -11.662 -12.163 -8.924 1.00 96.12 412 ARG A C 1
ATOM 3136 O O . ARG A 1 412 ? -12.634 -11.706 -9.524 1.00 96.12 412 ARG A O 1
ATOM 3143 N N . PRO A 1 413 ? -11.815 -12.936 -7.834 1.00 96.00 413 PRO A N 1
ATOM 3144 C CA . PRO A 1 413 ? -13.138 -13.268 -7.300 1.00 96.00 413 PRO A CA 1
ATOM 3145 C C . PRO A 1 413 ? -13.900 -12.035 -6.784 1.00 96.00 413 PRO A C 1
ATOM 3147 O O . PRO A 1 413 ? -13.310 -11.189 -6.116 1.00 96.00 413 PRO A O 1
ATOM 3150 N N . ASP A 1 414 ? -15.224 -11.983 -6.969 1.00 93.31 414 ASP A N 1
ATOM 3151 C CA . ASP A 1 414 ? -16.084 -10.858 -6.537 1.00 93.31 414 ASP A CA 1
ATOM 3152 C C . ASP A 1 414 ? -16.013 -10.546 -5.029 1.00 93.31 414 ASP A C 1
ATOM 3154 O O . ASP A 1 414 ? -16.317 -9.432 -4.588 1.00 93.31 414 ASP A O 1
ATOM 3158 N N . GLY A 1 415 ? -15.645 -11.541 -4.215 1.00 95.25 415 GLY A N 1
ATOM 3159 C CA . GLY A 1 415 ? -15.479 -11.420 -2.764 1.00 95.25 415 GLY A CA 1
ATOM 3160 C C . GLY A 1 415 ? -14.144 -10.811 -2.322 1.00 95.25 415 GLY A C 1
ATOM 3161 O O . GLY A 1 415 ? -13.995 -10.502 -1.141 1.00 95.25 415 GLY A O 1
ATOM 3162 N N . LEU A 1 416 ? -13.187 -10.628 -3.238 1.00 98.25 416 LEU A N 1
ATOM 3163 C CA . LEU A 1 416 ? -11.886 -10.033 -2.950 1.00 98.25 416 LEU A CA 1
ATOM 3164 C C . LEU A 1 416 ? -11.939 -8.518 -3.167 1.00 98.25 416 LEU A C 1
ATOM 3166 O O . LEU A 1 416 ? -11.995 -8.051 -4.303 1.00 98.25 416 LEU A O 1
ATOM 3170 N N . SER A 1 417 ? -11.879 -7.754 -2.075 1.00 98.56 417 SER A N 1
ATOM 3171 C CA . SER A 1 417 ? -11.613 -6.317 -2.139 1.00 98.56 417 SER A CA 1
ATOM 3172 C C . SER A 1 417 ? -10.122 -6.077 -2.388 1.00 98.56 417 SER A C 1
ATOM 3174 O O . SER A 1 417 ? -9.275 -6.578 -1.643 1.00 98.56 417 SER A O 1
ATOM 3176 N N . VAL A 1 418 ? -9.802 -5.280 -3.405 1.00 98.75 418 VAL A N 1
ATOM 3177 C CA . VAL A 1 418 ? -8.438 -4.883 -3.758 1.00 98.75 418 VAL A CA 1
ATOM 3178 C C . VAL A 1 418 ? -8.286 -3.377 -3.646 1.00 98.75 418 VAL A C 1
ATOM 3180 O O . VAL A 1 418 ? -9.043 -2.621 -4.251 1.00 98.75 418 VAL A O 1
ATOM 3183 N N . THR A 1 419 ? -7.277 -2.927 -2.909 1.00 98.75 419 THR A N 1
ATOM 3184 C CA . THR A 1 419 ? -6.896 -1.512 -2.849 1.00 98.75 419 THR A CA 1
ATOM 3185 C C . THR A 1 419 ? -5.509 -1.287 -3.428 1.00 98.75 419 THR A C 1
ATOM 3187 O O . THR A 1 419 ? -4.711 -2.215 -3.561 1.00 98.75 419 THR A O 1
ATOM 3190 N N . THR A 1 420 ? -5.198 -0.042 -3.776 1.00 97.94 420 THR A N 1
ATOM 3191 C CA . THR A 1 420 ? -3.826 0.367 -4.099 1.00 97.94 420 THR A CA 1
ATOM 3192 C C . THR A 1 420 ? -3.368 1.448 -3.139 1.00 97.94 420 THR A C 1
ATOM 3194 O O . THR A 1 420 ? -4.095 2.413 -2.905 1.00 97.94 420 THR A O 1
ATOM 3197 N N . HIS A 1 421 ? -2.172 1.291 -2.577 1.00 97.69 421 HIS A N 1
ATOM 3198 C CA . HIS A 1 421 ? -1.522 2.343 -1.806 1.00 97.69 421 HIS A CA 1
ATOM 3199 C C . HIS A 1 421 ? -0.456 3.043 -2.633 1.00 97.69 421 HIS A C 1
ATOM 3201 O O . HIS A 1 421 ? 0.424 2.404 -3.204 1.00 97.69 421 HIS A O 1
ATOM 3207 N N . MET A 1 422 ? -0.534 4.372 -2.656 1.00 90.94 422 MET A N 1
ATOM 3208 C CA . MET A 1 422 ? 0.363 5.239 -3.402 1.00 90.94 422 MET A CA 1
ATOM 3209 C C . MET A 1 422 ? 0.924 6.314 -2.476 1.00 90.94 422 MET A C 1
ATOM 3211 O O . MET A 1 422 ? 0.218 7.255 -2.113 1.00 90.94 422 MET A O 1
ATOM 3215 N N . CYS A 1 423 ? 2.206 6.200 -2.132 1.00 83.19 423 CYS A N 1
ATOM 3216 C CA . CYS A 1 423 ? 2.936 7.225 -1.386 1.00 83.19 423 CYS A CA 1
ATOM 3217 C C . CYS A 1 423 ? 4.121 7.765 -2.186 1.00 83.19 423 CYS A C 1
ATOM 3219 O O . CYS A 1 423 ? 4.619 7.146 -3.126 1.00 83.19 423 CYS A O 1
ATOM 3221 N N . ARG A 1 424 ? 4.623 8.913 -1.749 1.00 84.00 424 ARG A N 1
ATOM 3222 C CA . ARG A 1 424 ? 5.777 9.643 -2.280 1.00 84.00 424 ARG A CA 1
ATOM 3223 C C . ARG A 1 424 ? 7.086 9.227 -1.600 1.00 84.00 424 ARG A C 1
ATOM 3225 O O . ARG A 1 424 ? 8.075 9.956 -1.625 1.00 84.00 424 ARG A O 1
ATOM 3232 N N . GLY A 1 425 ? 7.109 8.019 -1.035 1.00 68.75 425 GLY A N 1
ATOM 3233 C CA . GLY A 1 425 ? 8.249 7.440 -0.337 1.00 68.75 425 GLY A CA 1
ATOM 3234 C C . GLY A 1 425 ? 8.211 7.728 1.157 1.00 68.75 425 GLY A C 1
ATOM 3235 O O . GLY A 1 425 ? 7.876 8.822 1.596 1.00 68.75 425 GLY A O 1
ATOM 3236 N N . ASN A 1 426 ? 8.570 6.713 1.935 1.00 61.56 426 ASN A N 1
ATOM 3237 C CA . ASN A 1 426 ? 8.582 6.784 3.386 1.00 61.56 426 ASN A CA 1
ATOM 3238 C C . ASN A 1 426 ? 9.773 5.977 3.904 1.00 61.56 426 ASN A C 1
ATOM 3240 O O . ASN A 1 426 ? 9.624 4.820 4.275 1.00 61.56 426 ASN A O 1
ATOM 3244 N N . PHE A 1 427 ? 10.977 6.542 3.868 1.00 56.19 427 PHE A N 1
ATOM 3245 C CA . PHE A 1 427 ? 12.173 5.895 4.417 1.00 56.19 427 PHE A CA 1
ATOM 3246 C C . PHE A 1 427 ? 12.733 6.743 5.549 1.00 56.19 427 PHE A C 1
ATOM 3248 O O . PHE A 1 427 ? 13.209 7.849 5.306 1.00 56.19 427 PHE A O 1
ATOM 3255 N N . ARG A 1 428 ? 12.656 6.248 6.792 1.00 55.16 428 ARG A N 1
ATOM 3256 C CA . ARG A 1 428 ? 13.104 6.978 7.993 1.00 55.16 428 ARG A CA 1
ATOM 3257 C C . ARG A 1 428 ? 12.556 8.410 8.025 1.00 55.16 428 ARG A C 1
ATOM 3259 O O . ARG A 1 428 ? 13.318 9.373 8.096 1.00 55.16 428 ARG A O 1
ATOM 3266 N N . SER A 1 429 ? 11.238 8.547 7.883 1.00 57.59 429 SER A N 1
ATOM 3267 C CA . SER A 1 429 ? 10.557 9.850 7.835 1.00 57.59 429 SER A CA 1
ATOM 3268 C C . SER A 1 429 ? 10.964 10.765 6.657 1.00 57.59 429 SER A C 1
ATOM 3270 O O . SER A 1 429 ? 10.771 11.977 6.728 1.00 57.59 429 SER A O 1
ATOM 3272 N N . SER A 1 430 ? 11.504 10.196 5.573 1.00 59.41 430 SER A N 1
ATOM 3273 C CA . SER A 1 430 ? 11.960 10.910 4.366 1.00 59.41 430 SER A CA 1
ATOM 3274 C C . SER A 1 430 ? 11.126 10.540 3.136 1.00 59.41 430 SER A C 1
ATOM 3276 O O . SER A 1 430 ? 10.618 9.419 3.058 1.00 59.41 430 SER A O 1
ATOM 3278 N N . TRP A 1 431 ? 11.046 11.445 2.157 1.00 61.53 431 TRP A N 1
ATOM 3279 C CA . TRP A 1 431 ? 10.313 11.275 0.894 1.00 61.53 431 TRP A CA 1
ATOM 3280 C C . TRP A 1 431 ? 11.249 11.249 -0.321 1.00 61.53 431 TRP A C 1
ATOM 3282 O O . TRP A 1 431 ? 12.384 11.710 -0.245 1.00 61.53 431 TRP A O 1
ATOM 3292 N N . ALA A 1 432 ? 10.780 10.696 -1.438 1.00 55.72 432 ALA A N 1
ATOM 3293 C CA . ALA A 1 432 ? 11.534 10.564 -2.691 1.00 55.72 432 ALA A CA 1
ATOM 3294 C C . ALA A 1 432 ? 10.910 11.329 -3.876 1.00 55.72 432 ALA A C 1
ATOM 3296 O O . ALA A 1 432 ? 11.575 11.501 -4.896 1.00 55.72 432 ALA A O 1
ATOM 3297 N N . ALA A 1 433 ? 9.659 11.785 -3.746 1.00 64.38 433 ALA A N 1
ATOM 3298 C CA . ALA A 1 433 ? 8.947 12.558 -4.765 1.00 64.38 433 ALA A CA 1
ATOM 3299 C C . ALA A 1 433 ? 8.065 13.652 -4.133 1.00 64.38 433 ALA A C 1
ATOM 3301 O O . ALA A 1 433 ? 7.750 13.597 -2.939 1.00 64.38 433 ALA A O 1
ATOM 3302 N N . GLU A 1 434 ? 7.653 14.642 -4.922 1.00 74.44 434 GLU A N 1
ATOM 3303 C CA . GLU A 1 434 ? 6.768 15.744 -4.508 1.00 74.44 434 GLU A CA 1
ATOM 3304 C C . GLU A 1 434 ? 5.661 16.004 -5.550 1.00 74.44 434 GLU A C 1
ATOM 3306 O O . GLU A 1 434 ? 5.767 15.558 -6.690 1.00 74.44 434 GLU A O 1
ATOM 3311 N N . GLY A 1 435 ? 4.600 16.731 -5.175 1.00 74.31 435 GLY A N 1
ATOM 3312 C CA . GLY A 1 435 ? 3.562 17.201 -6.106 1.00 74.31 435 GLY A CA 1
ATOM 3313 C C . GLY A 1 435 ? 2.212 16.488 -5.983 1.00 74.31 435 GLY A C 1
ATOM 3314 O O . GLY A 1 435 ? 2.141 15.338 -5.548 1.00 74.31 435 GLY A O 1
ATOM 3315 N N . GLY A 1 436 ? 1.134 17.189 -6.356 1.00 84.06 436 GLY A N 1
ATOM 3316 C CA . GLY A 1 436 ? -0.245 16.676 -6.367 1.00 84.06 436 GLY A CA 1
ATOM 3317 C C . GLY A 1 436 ? -0.464 15.543 -7.374 1.00 84.06 436 GLY A C 1
ATOM 3318 O O . GLY A 1 436 ? 0.387 15.287 -8.215 1.00 84.06 436 GLY A O 1
ATOM 3319 N N . TYR A 1 437 ? -1.600 14.847 -7.290 1.00 92.19 437 TYR A N 1
ATOM 3320 C CA . TYR A 1 437 ? -1.902 13.697 -8.160 1.00 92.19 437 TYR A CA 1
ATOM 3321 C C . TYR A 1 437 ? -2.353 14.077 -9.585 1.00 92.19 437 TYR A C 1
ATOM 3323 O O . TYR A 1 437 ? -2.684 13.185 -10.361 1.00 92.19 437 TYR A O 1
ATOM 3331 N N . ASP A 1 438 ? -2.403 15.368 -9.938 1.00 92.38 438 ASP A N 1
ATOM 3332 C CA . ASP A 1 438 ? -3.035 15.868 -11.169 1.00 92.38 438 ASP A CA 1
ATOM 3333 C C . ASP A 1 438 ? -2.561 15.189 -12.455 1.00 92.38 438 ASP A C 1
ATOM 3335 O O . ASP A 1 438 ? -3.382 14.942 -13.333 1.00 92.38 438 ASP A O 1
ATOM 3339 N N . PHE A 1 439 ? -1.266 14.874 -12.565 1.00 94.75 439 PHE A N 1
ATOM 3340 C CA . PHE A 1 439 ? -0.702 14.298 -13.787 1.00 94.75 439 PHE A CA 1
ATOM 3341 C C . PHE A 1 439 ? -1.287 12.915 -14.090 1.00 94.75 439 PHE A C 1
ATOM 3343 O O . PHE A 1 439 ? -1.601 12.627 -15.238 1.00 94.75 439 PHE A O 1
ATOM 3350 N N . VAL A 1 440 ? -1.470 12.078 -13.065 1.00 95.69 440 VAL A N 1
ATOM 3351 C CA . VAL A 1 440 ? -1.998 10.714 -13.240 1.00 95.69 440 VAL A CA 1
ATOM 3352 C C . VAL A 1 440 ? -3.501 10.606 -12.987 1.00 95.69 440 VAL A C 1
ATOM 3354 O O . VAL A 1 440 ? -4.082 9.570 -13.290 1.00 95.69 440 VAL A O 1
ATOM 3357 N N . ALA A 1 441 ? -4.128 11.620 -12.381 1.00 95.44 441 ALA A N 1
ATOM 3358 C CA . ALA A 1 441 ? -5.420 11.500 -11.702 1.00 95.44 441 ALA A CA 1
ATOM 3359 C C . ALA A 1 441 ? -6.539 10.917 -12.566 1.00 95.44 441 ALA A C 1
ATOM 3361 O O . ALA A 1 441 ? -7.256 10.026 -12.114 1.00 95.44 441 ALA A O 1
ATOM 3362 N N . GLU A 1 442 ? -6.701 11.413 -13.793 1.00 97.19 442 GLU A N 1
ATOM 3363 C CA . GLU A 1 442 ? -7.795 10.981 -14.660 1.00 97.19 442 GLU A CA 1
ATOM 3364 C C . GLU A 1 442 ? -7.651 9.500 -15.024 1.00 97.19 442 GLU A C 1
ATOM 3366 O O . GLU A 1 442 ? -8.550 8.713 -14.723 1.00 97.19 442 GLU A O 1
ATOM 3371 N N . ALA A 1 443 ? -6.503 9.089 -15.569 1.00 97.94 443 ALA A N 1
ATOM 3372 C CA . ALA A 1 443 ? -6.239 7.687 -15.886 1.00 97.94 443 ALA A CA 1
ATOM 3373 C C 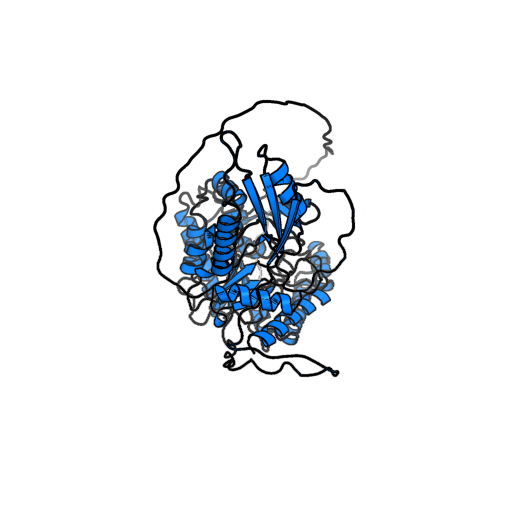. ALA A 1 443 ? -6.284 6.807 -14.626 1.00 97.94 443 ALA A C 1
ATOM 3375 O O . ALA A 1 443 ? -6.951 5.774 -14.611 1.00 97.94 443 ALA A O 1
ATOM 3376 N N . LEU A 1 444 ? -5.641 7.240 -13.539 1.00 97.50 444 LEU A N 1
ATOM 3377 C CA . LEU A 1 444 ? -5.587 6.509 -12.276 1.00 97.50 444 LEU A CA 1
ATOM 3378 C C . LEU A 1 444 ? -6.983 6.207 -11.730 1.00 97.50 444 LEU A C 1
ATOM 3380 O O . LEU A 1 444 ? -7.291 5.056 -11.433 1.00 97.50 444 LEU A O 1
ATOM 3384 N N . PHE A 1 445 ? -7.825 7.225 -11.562 1.00 98.06 445 PHE A N 1
ATOM 3385 C CA . PHE A 1 445 ? -9.097 7.050 -10.870 1.00 98.06 445 PHE A CA 1
ATOM 3386 C C . PHE A 1 445 ? -10.177 6.427 -11.757 1.00 98.06 445 PHE A C 1
ATOM 3388 O O . PHE A 1 445 ? -11.036 5.704 -11.242 1.00 98.06 445 PHE A O 1
ATOM 3395 N N . THR A 1 446 ? -10.127 6.668 -13.070 1.00 97.94 446 THR A N 1
ATOM 3396 C CA . THR A 1 446 ? -11.145 6.167 -14.006 1.00 97.94 446 THR A CA 1
ATOM 3397 C C . THR A 1 446 ? -10.813 4.799 -14.595 1.00 97.94 446 THR A C 1
ATOM 3399 O O . THR A 1 446 ? -11.743 4.053 -14.889 1.00 97.94 446 THR A O 1
ATOM 3402 N N . GLN A 1 447 ? -9.529 4.442 -14.734 1.00 98.44 447 GLN A N 1
ATOM 3403 C CA . GLN A 1 447 ? -9.115 3.215 -15.426 1.00 98.44 447 GLN A CA 1
ATOM 3404 C C . GLN A 1 447 ? -8.555 2.136 -14.494 1.00 98.44 447 GLN A C 1
ATOM 3406 O O . GLN A 1 447 ? -8.654 0.965 -14.837 1.00 98.44 447 GLN A O 1
ATOM 3411 N N . LEU A 1 448 ? -7.966 2.467 -13.335 1.00 98.38 448 LEU A N 1
ATOM 3412 C CA . LEU A 1 448 ? -7.405 1.442 -12.441 1.00 98.38 448 LEU A CA 1
ATOM 3413 C C . LEU A 1 448 ? -8.519 0.663 -11.734 1.00 98.38 448 LEU A C 1
ATOM 3415 O O . LEU A 1 448 ? -9.235 1.214 -10.894 1.00 98.38 448 LEU A O 1
ATOM 3419 N N . ASP A 1 449 ? -8.635 -0.633 -12.012 1.00 97.44 449 ASP A N 1
ATOM 3420 C CA . ASP A 1 449 ? -9.725 -1.510 -11.575 1.00 97.44 449 ASP A CA 1
ATOM 3421 C C . ASP A 1 449 ? -9.543 -2.021 -10.142 1.00 97.44 449 ASP A C 1
ATOM 3423 O O . ASP A 1 449 ? -9.518 -3.215 -9.859 1.00 97.44 449 ASP A O 1
ATOM 3427 N N . VAL A 1 450 ? -9.454 -1.092 -9.193 1.00 98.31 450 VAL A N 1
ATOM 3428 C CA . VAL A 1 450 ? -9.425 -1.352 -7.746 1.00 98.31 450 VAL A CA 1
ATOM 3429 C C . VAL A 1 450 ? -10.662 -0.797 -7.044 1.00 98.31 450 VAL A C 1
ATOM 3431 O O . VAL A 1 450 ? -11.372 0.057 -7.585 1.00 98.31 450 VAL A O 1
ATOM 3434 N N . ASP A 1 451 ? -10.922 -1.295 -5.837 1.00 98.38 451 ASP A N 1
ATOM 3435 C CA . ASP A 1 451 ? -12.061 -0.905 -4.999 1.00 98.38 451 ASP A CA 1
ATOM 3436 C C . ASP A 1 451 ? -11.770 0.353 -4.169 1.00 98.38 451 ASP A C 1
ATOM 3438 O O . ASP A 1 451 ? -12.693 1.050 -3.740 1.00 98.38 451 ASP A O 1
ATOM 3442 N N . GLY A 1 452 ? -10.493 0.685 -3.957 1.00 98.19 452 GLY A N 1
ATOM 3443 C CA . GLY A 1 452 ? -10.124 1.948 -3.334 1.00 98.19 452 GLY A CA 1
ATOM 3444 C C . GLY A 1 452 ? -8.642 2.303 -3.364 1.00 98.19 452 GLY A C 1
ATOM 3445 O O . GLY A 1 452 ? -7.777 1.467 -3.628 1.00 98.19 452 GLY A O 1
ATOM 3446 N N . PHE A 1 453 ? -8.371 3.568 -3.056 1.00 98.50 453 PHE A N 1
ATOM 3447 C CA . PHE A 1 453 ? -7.051 4.188 -3.132 1.00 98.50 453 PHE A CA 1
ATOM 3448 C C . PHE A 1 453 ? -6.619 4.703 -1.757 1.00 98.50 453 PHE A C 1
ATOM 3450 O O . PHE A 1 453 ? -7.338 5.493 -1.154 1.00 98.50 453 PHE A O 1
ATOM 3457 N N . PHE A 1 454 ? -5.445 4.297 -1.275 1.00 98.50 454 PHE A N 1
ATOM 3458 C CA . PHE A 1 454 ? -4.789 4.896 -0.109 1.00 98.50 454 PHE A CA 1
ATOM 3459 C C . PHE A 1 454 ? -3.817 5.976 -0.581 1.00 98.50 454 PHE A C 1
ATOM 3461 O O . PHE A 1 454 ? -2.753 5.650 -1.118 1.00 98.50 454 PHE A O 1
ATOM 3468 N N . LEU A 1 455 ? -4.185 7.241 -0.369 1.00 96.31 455 LEU A N 1
ATOM 3469 C CA . LEU A 1 455 ? -3.488 8.408 -0.914 1.00 96.31 455 LEU A CA 1
ATOM 3470 C C . LEU A 1 455 ? -2.795 9.215 0.190 1.00 96.31 455 LEU A C 1
ATOM 3472 O O . LEU A 1 455 ? -3.422 9.577 1.185 1.00 96.31 455 LEU A O 1
ATOM 3476 N N . GLU A 1 456 ? -1.515 9.530 -0.000 1.00 93.94 456 GLU A N 1
ATOM 3477 C CA . GLU A 1 456 ? -0.751 10.394 0.907 1.00 93.94 456 GLU A CA 1
ATOM 3478 C C . GLU A 1 456 ? -1.197 11.851 0.752 1.00 93.94 456 GLU A C 1
ATOM 3480 O O . GLU A 1 456 ? -1.125 12.410 -0.347 1.00 93.94 456 GLU A O 1
ATOM 3485 N N . TYR A 1 457 ? -1.619 12.449 1.870 1.00 92.69 457 TYR A N 1
ATOM 3486 C CA . TYR A 1 457 ? -2.049 13.838 1.974 1.00 92.69 457 TYR A CA 1
ATOM 3487 C C . TYR A 1 457 ? -1.650 14.475 3.320 1.00 92.69 457 TYR A C 1
ATOM 3489 O O . TYR A 1 457 ? -2.247 15.473 3.692 1.00 92.69 457 TYR A O 1
ATOM 3497 N N . ASP A 1 458 ? -0.706 13.956 4.112 1.00 84.56 458 ASP A N 1
ATOM 3498 C CA . ASP A 1 458 ? -0.434 14.496 5.463 1.00 84.56 458 ASP A CA 1
ATOM 3499 C C . ASP A 1 458 ? 0.156 15.915 5.470 1.00 84.56 458 ASP A C 1
ATOM 3501 O O . ASP A 1 458 ? 0.025 16.623 6.468 1.00 84.56 458 ASP A O 1
ATOM 3505 N N . ASP A 1 459 ? 0.761 16.346 4.363 1.00 81.88 459 ASP A N 1
ATOM 3506 C CA . ASP A 1 459 ? 1.445 17.631 4.223 1.00 81.88 459 ASP A CA 1
ATOM 3507 C C . ASP A 1 459 ? 1.048 18.398 2.943 1.00 81.88 459 ASP A C 1
ATOM 3509 O O . ASP A 1 459 ? 0.456 17.853 2.012 1.00 81.88 459 ASP A O 1
ATOM 3513 N N . GLU A 1 460 ? 1.397 19.690 2.883 1.00 75.94 460 GLU A N 1
ATOM 3514 C CA . GLU A 1 460 ? 1.118 20.568 1.728 1.00 75.94 460 GLU A CA 1
ATOM 3515 C C . GLU A 1 460 ? 1.831 20.111 0.440 1.00 75.94 460 GLU A C 1
ATOM 3517 O O . GLU A 1 460 ? 1.357 20.359 -0.668 1.00 75.94 460 GLU A O 1
ATOM 3522 N N . ARG A 1 461 ? 2.960 19.400 0.571 1.00 77.19 461 ARG A N 1
ATOM 3523 C CA . ARG A 1 461 ? 3.747 18.850 -0.550 1.00 77.19 461 ARG A CA 1
ATOM 3524 C C . ARG A 1 461 ? 2.950 17.830 -1.367 1.00 77.19 461 ARG A C 1
ATOM 3526 O O . ARG A 1 461 ? 3.242 17.614 -2.544 1.00 77.19 461 ARG A O 1
ATOM 3533 N N . SER A 1 462 ? 1.949 17.215 -0.746 1.00 77.81 462 SER A N 1
ATOM 3534 C CA . SER A 1 462 ? 1.069 16.231 -1.371 1.00 77.81 462 SER A CA 1
ATOM 3535 C C . SER A 1 462 ? -0.005 16.846 -2.283 1.00 77.81 462 SER A C 1
ATOM 3537 O O . SER A 1 462 ? -0.723 16.103 -2.954 1.00 77.81 462 SER A O 1
ATOM 3539 N N . GLY A 1 463 ? -0.076 18.180 -2.363 1.00 84.75 463 GLY A N 1
ATOM 3540 C CA . GLY A 1 463 ? -1.022 18.917 -3.200 1.00 84.75 463 GLY A CA 1
ATOM 3541 C C . GLY A 1 463 ? -2.405 19.074 -2.565 1.00 84.75 463 GLY A C 1
ATOM 3542 O O . GLY A 1 463 ? -2.584 18.867 -1.364 1.00 84.75 463 GLY A O 1
ATOM 3543 N N . ASP A 1 464 ? -3.383 19.462 -3.384 1.00 91.44 464 ASP A N 1
ATOM 3544 C CA . ASP A 1 464 ? -4.777 19.645 -2.970 1.00 91.44 464 ASP A CA 1
ATOM 3545 C C . ASP A 1 464 ? -5.673 18.440 -3.330 1.00 91.44 464 ASP A C 1
ATOM 3547 O O . ASP A 1 464 ? -5.235 17.448 -3.923 1.00 91.44 464 ASP A O 1
ATOM 3551 N N . PHE A 1 465 ? -6.947 18.506 -2.930 1.00 96.44 465 PHE A N 1
ATOM 3552 C CA . PHE A 1 465 ? -7.937 17.452 -3.178 1.00 96.44 465 PHE A CA 1
ATOM 3553 C C . PHE A 1 465 ? -8.649 17.561 -4.532 1.00 96.44 465 PHE A C 1
ATOM 3555 O O . PHE A 1 465 ? -9.474 16.703 -4.849 1.00 96.44 465 PHE A O 1
ATOM 3562 N N . SER A 1 466 ? -8.348 18.567 -5.356 1.00 96.19 466 SER A N 1
ATOM 3563 C CA . SER A 1 466 ? -9.014 18.741 -6.646 1.00 96.19 466 SER A CA 1
ATOM 3564 C C . SER A 1 466 ? -8.885 17.538 -7.592 1.00 96.19 466 SER A C 1
ATOM 3566 O O . SER A 1 466 ? -9.853 17.307 -8.326 1.00 96.19 466 SER A O 1
ATOM 3568 N N . PRO A 1 467 ? -7.805 16.720 -7.589 1.00 96.69 467 PRO A N 1
ATOM 3569 C CA . PRO A 1 467 ? -7.734 15.494 -8.390 1.00 96.69 467 PRO A CA 1
ATOM 3570 C C . PRO A 1 467 ? -8.851 14.482 -8.102 1.00 96.69 467 PRO A C 1
ATOM 3572 O O . PRO A 1 467 ? -9.211 13.703 -8.983 1.00 96.69 467 PRO A O 1
ATOM 3575 N N . LEU A 1 468 ? -9.445 14.508 -6.901 1.00 98.00 468 LEU A N 1
ATOM 3576 C CA . LEU A 1 468 ? -10.506 13.573 -6.508 1.00 98.00 468 LEU A CA 1
ATOM 3577 C C . LEU A 1 468 ? -11.797 13.745 -7.324 1.00 98.00 468 LEU A C 1
ATOM 3579 O O . LEU A 1 468 ? -12.625 12.840 -7.334 1.00 98.00 468 LEU A O 1
ATOM 3583 N N . ARG A 1 469 ? -11.942 14.850 -8.072 1.00 97.56 469 ARG A N 1
ATOM 3584 C CA . ARG A 1 469 ? -13.058 15.085 -9.009 1.00 97.56 469 ARG A CA 1
ATOM 3585 C C . ARG A 1 469 ? -13.210 13.995 -10.076 1.00 97.56 469 ARG A C 1
ATOM 3587 O O . ARG A 1 469 ? -14.280 13.865 -10.660 1.00 97.56 469 ARG A O 1
ATOM 3594 N N . PHE A 1 470 ? -12.138 13.252 -10.361 1.00 98.19 470 PHE A N 1
ATOM 3595 C CA . PHE A 1 470 ? -12.139 12.158 -11.334 1.00 98.19 470 PHE A CA 1
ATOM 3596 C C . PHE A 1 470 ? -12.552 10.810 -10.730 1.00 98.19 470 PHE A C 1
ATOM 3598 O O . PHE A 1 470 ? -12.694 9.840 -11.471 1.00 98.19 470 PHE A O 1
ATOM 3605 N N . VAL A 1 471 ? -12.736 10.714 -9.408 1.00 98.31 471 VAL A N 1
ATOM 3606 C CA . VAL A 1 471 ? -13.100 9.454 -8.750 1.00 98.31 471 VAL A CA 1
ATOM 3607 C C . VAL A 1 471 ? -14.546 9.091 -9.096 1.00 98.31 471 VAL A C 1
ATOM 3609 O O . VAL A 1 471 ? -15.467 9.810 -8.699 1.00 98.31 471 VAL A O 1
ATOM 3612 N N . PRO A 1 472 ? -14.788 7.968 -9.797 1.00 97.31 472 PRO A N 1
ATOM 3613 C CA . PRO A 1 472 ? -16.142 7.557 -10.127 1.00 97.31 472 PRO A CA 1
ATOM 3614 C C . PRO A 1 472 ? -16.875 7.033 -8.879 1.00 97.31 472 PRO A C 1
ATOM 3616 O O . PRO A 1 472 ? -16.233 6.552 -7.935 1.00 97.31 472 PRO A O 1
ATOM 3619 N N . PRO A 1 473 ? -18.220 7.056 -8.865 1.00 96.25 473 PRO A N 1
ATOM 3620 C CA . PRO A 1 473 ? -19.006 6.383 -7.837 1.00 96.25 473 PRO A CA 1
ATOM 3621 C C . PRO A 1 473 ? -18.598 4.912 -7.666 1.00 96.25 473 PRO A C 1
ATOM 3623 O O . PRO A 1 473 ? -18.247 4.229 -8.626 1.00 96.25 473 PRO A O 1
ATOM 3626 N N . GLY A 1 474 ? -18.663 4.412 -6.431 1.00 93.06 474 GLY A N 1
ATOM 3627 C CA . GLY A 1 474 ? -18.344 3.020 -6.091 1.00 93.06 474 GLY A CA 1
ATOM 3628 C C . GLY A 1 474 ? -16.903 2.792 -5.627 1.00 93.06 474 GLY A C 1
ATOM 3629 O O . GLY A 1 474 ? -16.688 1.950 -4.754 1.00 93.06 474 GLY A O 1
ATOM 3630 N N . LYS A 1 475 ? -15.931 3.587 -6.090 1.00 97.44 475 LYS A N 1
ATOM 3631 C CA . LYS A 1 475 ? -14.541 3.512 -5.603 1.00 97.44 475 LYS A CA 1
ATOM 3632 C C . LYS A 1 475 ? -14.359 4.293 -4.305 1.00 97.44 475 LYS A C 1
ATOM 3634 O O . LYS A 1 475 ? -14.970 5.342 -4.118 1.00 97.44 475 LYS A O 1
ATOM 3639 N N . GLN A 1 476 ? -13.531 3.784 -3.398 1.00 98.25 476 GLN A N 1
ATOM 3640 C CA . GLN A 1 476 ? -13.235 4.445 -2.126 1.00 98.25 476 GLN A CA 1
ATOM 3641 C C . GLN A 1 476 ? -11.925 5.234 -2.180 1.00 98.25 476 GLN A C 1
ATOM 3643 O O . GLN A 1 476 ? -10.958 4.821 -2.815 1.00 98.25 476 GLN A O 1
ATOM 3648 N N . VAL A 1 477 ? -11.874 6.340 -1.450 1.00 98.38 477 VAL A N 1
ATOM 3649 C CA . VAL A 1 477 ? -10.694 7.177 -1.257 1.00 98.38 477 VAL A CA 1
ATOM 3650 C C . VAL A 1 477 ? -10.346 7.158 0.222 1.00 98.38 477 VAL A C 1
ATOM 3652 O O . VAL A 1 477 ? -11.037 7.752 1.045 1.00 98.38 477 VAL A O 1
ATOM 3655 N N . VAL A 1 478 ? -9.265 6.472 0.571 1.00 98.62 478 VAL A N 1
ATOM 3656 C CA . VAL A 1 478 ? -8.711 6.489 1.920 1.00 98.62 478 VAL A CA 1
ATOM 3657 C C . VAL A 1 478 ? -7.712 7.637 2.009 1.00 98.62 478 VAL A C 1
ATOM 3659 O O . VAL A 1 478 ? -6.628 7.594 1.423 1.00 98.62 478 VAL A O 1
ATOM 3662 N N . LEU A 1 479 ? -8.111 8.692 2.716 1.00 98.44 479 LEU A N 1
ATOM 3663 C CA . LEU A 1 479 ? -7.313 9.891 2.899 1.00 98.44 479 LEU A CA 1
ATOM 3664 C C . LEU A 1 479 ? -6.249 9.641 3.966 1.00 98.44 479 LEU A C 1
ATOM 3666 O O . LEU A 1 479 ? -6.544 9.508 5.155 1.00 98.44 479 LEU A O 1
ATOM 3670 N N . GLY A 1 480 ? -4.995 9.615 3.536 1.00 97.81 480 GLY A N 1
ATOM 3671 C CA . GLY A 1 480 ? -3.834 9.522 4.398 1.00 97.81 480 GLY A CA 1
ATOM 3672 C C . GLY A 1 480 ? -3.492 10.867 5.031 1.00 97.81 480 GLY A C 1
ATOM 3673 O O . GLY A 1 480 ? -2.545 11.521 4.601 1.00 97.81 480 GLY A O 1
ATOM 3674 N N . LEU A 1 481 ? -4.278 11.297 6.022 1.00 97.19 481 LEU A N 1
ATOM 3675 C CA . LEU A 1 481 ? -4.159 12.625 6.650 1.00 97.19 481 LEU A CA 1
ATOM 3676 C C . LEU A 1 481 ? -3.307 12.631 7.926 1.00 97.19 481 LEU A C 1
ATOM 3678 O O . LEU A 1 481 ? -2.898 13.697 8.377 1.00 97.19 481 LEU A O 1
ATOM 3682 N N . VAL A 1 482 ? -3.064 11.459 8.517 1.00 96.94 482 VAL A N 1
ATOM 3683 C CA . VAL A 1 482 ? -2.295 11.304 9.760 1.00 96.94 482 VAL A CA 1
ATOM 3684 C C . VAL A 1 482 ? -0.851 10.941 9.423 1.00 96.94 482 VAL A C 1
ATOM 3686 O O . VAL A 1 482 ? -0.592 9.932 8.762 1.00 96.94 482 VAL A O 1
ATOM 3689 N N . THR A 1 483 ? 0.118 11.737 9.871 1.00 94.06 483 THR A N 1
ATOM 3690 C CA . THR A 1 483 ? 1.524 11.469 9.571 1.00 94.06 483 THR A CA 1
ATOM 3691 C C . THR A 1 483 ? 2.040 10.279 10.371 1.00 94.06 483 THR A C 1
ATOM 3693 O O . THR A 1 483 ? 1.773 10.144 11.566 1.00 94.06 483 THR A O 1
ATOM 3696 N N . THR A 1 484 ? 2.840 9.425 9.730 1.00 92.00 484 THR A N 1
ATOM 3697 C CA . THR A 1 484 ? 3.617 8.371 10.412 1.00 92.00 484 THR A CA 1
ATOM 3698 C C . THR A 1 484 ? 5.086 8.751 10.570 1.00 92.00 484 THR A C 1
ATOM 3700 O O . THR A 1 484 ? 5.901 7.912 10.949 1.00 92.00 484 THR A O 1
ATOM 3703 N N . LYS A 1 485 ? 5.448 9.997 10.242 1.00 86.12 485 LYS A N 1
ATOM 3704 C CA . LYS A 1 485 ? 6.834 10.481 10.199 1.00 86.12 485 LYS A CA 1
ATOM 3705 C C . LYS A 1 485 ? 7.278 11.119 11.525 1.00 86.12 485 LYS A C 1
ATOM 3707 O O . LYS A 1 485 ? 8.481 11.240 11.756 1.00 86.12 485 LYS A O 1
ATOM 3712 N N . SER A 1 486 ? 6.334 11.501 12.388 1.00 89.06 486 SER A N 1
ATOM 3713 C CA . SER A 1 486 ? 6.566 12.085 13.716 1.00 89.06 486 SER A CA 1
ATOM 3714 C C . SER A 1 486 ? 5.524 11.585 14.721 1.00 89.06 486 SER A C 1
ATOM 3716 O O . SER A 1 486 ? 4.478 11.076 14.327 1.00 89.06 486 SER A O 1
ATOM 3718 N N . GLY A 1 487 ? 5.805 11.709 16.021 1.00 90.25 487 GLY A N 1
ATOM 3719 C CA . GLY A 1 487 ? 4.920 11.232 17.090 1.00 90.25 487 GLY A CA 1
ATOM 3720 C C . GLY A 1 487 ? 3.773 12.174 17.477 1.00 90.25 487 GLY A C 1
ATOM 3721 O O . GLY A 1 487 ? 2.808 11.732 18.098 1.00 90.25 487 GLY A O 1
ATOM 3722 N N . ALA A 1 488 ? 3.845 13.456 17.100 1.00 93.75 488 ALA A N 1
ATOM 3723 C CA . ALA A 1 488 ? 2.837 14.450 17.464 1.00 93.75 488 ALA A CA 1
ATOM 3724 C C . ALA A 1 488 ? 1.462 14.080 16.888 1.00 93.75 488 ALA A C 1
ATOM 3726 O O . ALA A 1 488 ? 1.352 13.760 15.703 1.00 93.75 488 ALA A O 1
ATOM 3727 N N . LEU A 1 489 ? 0.426 14.122 17.728 1.00 96.62 489 LEU A N 1
ATOM 3728 C CA . LEU A 1 489 ? -0.947 13.861 17.303 1.00 96.62 489 LEU A CA 1
ATOM 3729 C C . LEU A 1 489 ? -1.516 15.051 16.534 1.00 96.62 489 LEU A C 1
ATOM 3731 O O . LEU A 1 489 ? -1.354 16.207 16.922 1.00 96.62 489 LEU A O 1
ATOM 3735 N N . GLU A 1 490 ? -2.222 14.734 15.461 1.00 97.44 490 GLU A N 1
ATOM 3736 C CA . GLU A 1 490 ? -3.007 15.664 14.673 1.00 97.44 490 GLU A CA 1
ATOM 3737 C C . GLU A 1 490 ? -4.249 16.115 15.452 1.00 97.44 490 GLU A C 1
ATOM 3739 O O . GLU A 1 490 ? -4.799 15.389 16.284 1.00 97.44 490 GLU A O 1
ATOM 3744 N N . SER A 1 491 ? -4.721 17.328 15.167 1.00 97.94 491 SER A N 1
ATOM 3745 C CA . SER A 1 491 ? -5.980 17.825 15.721 1.00 97.94 491 SER A CA 1
ATOM 3746 C C . SER A 1 491 ? -7.169 17.137 15.049 1.00 97.94 491 SER A C 1
ATOM 3748 O O . SER A 1 491 ? -7.272 17.138 13.821 1.00 97.94 491 SER A O 1
ATOM 3750 N N . LYS A 1 492 ? -8.115 16.619 15.843 1.00 98.31 492 LYS A N 1
ATOM 3751 C CA . LYS A 1 492 ? -9.383 16.069 15.331 1.00 98.31 492 LYS A CA 1
ATOM 3752 C C . LYS A 1 492 ? -10.136 17.078 14.463 1.00 98.31 492 LYS A C 1
ATOM 3754 O O . LYS A 1 492 ? -10.630 16.716 13.400 1.00 98.31 492 LYS A O 1
ATOM 3759 N N . ASP A 1 493 ? -10.184 18.340 14.886 1.00 98.00 493 ASP A N 1
ATOM 3760 C CA . ASP A 1 493 ? -10.878 19.403 14.149 1.00 98.00 493 ASP A CA 1
ATOM 3761 C C . ASP A 1 493 ? -10.208 19.688 12.801 1.00 98.00 493 ASP A C 1
ATOM 3763 O O . ASP A 1 493 ? -10.886 19.963 11.810 1.00 98.00 493 ASP A O 1
ATOM 3767 N N . ASP A 1 494 ? -8.878 19.587 12.739 1.00 97.38 494 ASP A N 1
ATOM 3768 C CA . ASP A 1 494 ? -8.145 19.742 11.484 1.00 97.38 494 ASP A CA 1
ATOM 3769 C C . ASP A 1 494 ? -8.402 18.558 10.551 1.00 97.38 494 ASP A C 1
ATOM 3771 O O . ASP A 1 494 ? -8.670 18.768 9.370 1.00 97.38 494 ASP A O 1
ATOM 3775 N N . LEU A 1 495 ? -8.396 17.328 11.074 1.00 98.38 495 LEU A N 1
ATOM 3776 C CA . LEU A 1 495 ? -8.710 16.126 10.298 1.00 98.38 495 LEU A CA 1
ATOM 3777 C C . LEU A 1 495 ? -10.126 16.191 9.708 1.00 98.38 495 LEU A C 1
ATOM 3779 O O . LEU A 1 495 ? -10.290 15.996 8.505 1.00 98.38 495 LEU A O 1
ATOM 3783 N N . LYS A 1 496 ? -11.133 16.545 10.516 1.00 98.50 496 LYS A N 1
ATOM 3784 C CA . LYS A 1 496 ? -12.521 16.718 10.055 1.00 98.50 496 LYS A CA 1
ATOM 3785 C C . LYS A 1 496 ? -12.644 17.798 8.989 1.00 98.50 496 LYS A C 1
ATOM 3787 O O . LYS A 1 496 ? -13.234 17.555 7.944 1.00 98.50 496 LYS A O 1
ATOM 3792 N N . ARG A 1 497 ? -12.013 18.959 9.196 1.00 98.06 497 ARG A N 1
ATOM 3793 C CA . ARG A 1 497 ? -12.017 20.047 8.208 1.00 98.06 497 ARG A CA 1
ATOM 3794 C C . ARG A 1 497 ? -11.415 19.615 6.870 1.00 98.06 497 ARG A C 1
ATOM 3796 O O . ARG A 1 497 ? -11.892 20.042 5.825 1.00 98.06 497 ARG A O 1
ATOM 3803 N N . ARG A 1 498 ? -10.372 18.783 6.889 1.00 97.81 498 ARG A N 1
ATOM 3804 C CA . ARG A 1 498 ? -9.757 18.248 5.667 1.00 97.81 498 ARG A CA 1
ATOM 3805 C C . ARG A 1 498 ? -10.615 17.179 4.991 1.00 97.81 498 ARG A C 1
ATOM 3807 O O . ARG A 1 498 ? -10.661 17.144 3.767 1.00 97.81 498 ARG A O 1
ATOM 3814 N N . ILE A 1 499 ? -11.339 16.364 5.758 1.00 98.50 499 ILE A N 1
ATOM 3815 C CA . ILE A 1 499 ? -12.367 15.460 5.216 1.00 98.50 499 ILE A CA 1
ATOM 3816 C C . ILE A 1 499 ? -13.485 16.274 4.541 1.00 98.50 499 ILE A C 1
ATOM 3818 O O . ILE A 1 499 ? -13.856 15.970 3.408 1.00 98.50 499 ILE A O 1
ATOM 3822 N N . ASP A 1 500 ? -13.952 17.354 5.175 1.00 98.00 500 ASP A N 1
ATOM 3823 C CA . ASP A 1 500 ? -14.945 18.281 4.608 1.00 98.00 500 ASP A CA 1
ATOM 3824 C C . ASP A 1 500 ? -14.433 19.018 3.361 1.00 98.00 500 ASP A C 1
ATOM 3826 O O . ASP A 1 500 ? -15.203 19.438 2.498 1.00 98.00 500 ASP A O 1
ATOM 3830 N N . GLU A 1 501 ? -13.123 19.228 3.252 1.00 97.94 501 GLU A N 1
ATOM 3831 C CA . GLU A 1 501 ? -12.513 19.802 2.059 1.00 97.94 501 GLU A CA 1
ATOM 3832 C C . GLU A 1 501 ? -12.518 18.804 0.898 1.00 97.94 501 GLU A C 1
ATOM 3834 O O . GLU A 1 501 ? -12.941 19.156 -0.204 1.00 97.94 501 GLU A O 1
ATOM 3839 N N . ALA A 1 502 ? -12.108 17.559 1.151 1.00 98.06 502 ALA A N 1
ATOM 3840 C CA . ALA A 1 502 ? -12.133 16.487 0.163 1.00 98.06 502 ALA A CA 1
ATOM 3841 C C . ALA A 1 502 ? -13.563 16.160 -0.304 1.00 98.06 502 ALA A C 1
ATOM 3843 O O . ALA A 1 502 ? -13.775 15.888 -1.489 1.00 98.06 502 ALA A O 1
ATOM 3844 N N . SER A 1 503 ? -14.555 16.258 0.591 1.00 98.00 503 SER A N 1
ATOM 3845 C CA . SER A 1 503 ? -15.959 15.954 0.280 1.00 98.00 503 SER A CA 1
ATOM 3846 C C . SER A 1 503 ? -16.605 16.916 -0.730 1.00 98.00 503 SER A C 1
ATOM 3848 O O . SER A 1 503 ? -17.673 16.637 -1.274 1.00 98.00 503 SER A O 1
ATOM 3850 N N . LYS A 1 504 ? -15.938 18.035 -1.047 1.00 98.12 504 LYS A N 1
ATOM 3851 C CA . LYS A 1 504 ? -16.334 18.948 -2.133 1.00 98.12 504 LYS A CA 1
ATOM 3852 C C . LYS A 1 504 ? -16.070 18.372 -3.526 1.00 98.12 504 LYS A C 1
ATOM 3854 O O . LYS A 1 504 ? -16.638 18.875 -4.493 1.00 98.12 504 LYS A O 1
ATOM 3859 N N . PHE A 1 505 ? -15.202 17.364 -3.634 1.00 98.06 505 PHE A N 1
ATOM 3860 C CA . PHE A 1 505 ? -14.779 16.767 -4.904 1.00 98.06 505 PHE A CA 1
ATOM 3861 C C . PHE A 1 505 ? -15.263 15.326 -5.084 1.00 98.06 505 PHE A C 1
ATOM 3863 O O . PHE A 1 505 ? -15.458 14.893 -6.215 1.00 98.06 505 PHE A O 1
ATOM 3870 N N . VAL A 1 506 ? -15.471 14.595 -3.987 1.00 97.56 506 VAL A N 1
ATOM 3871 C CA . VAL A 1 506 ? -15.947 13.207 -3.980 1.00 97.56 506 VAL A CA 1
ATOM 3872 C C . VAL A 1 506 ? -16.951 13.018 -2.842 1.00 97.56 506 VAL A C 1
ATOM 3874 O O . VAL A 1 506 ? -16.850 13.688 -1.821 1.00 97.56 506 VAL A O 1
ATOM 3877 N N . SER A 1 507 ? -17.936 12.127 -2.990 1.00 97.19 507 SER A N 1
ATOM 3878 C CA . SER A 1 507 ? -18.941 11.906 -1.939 1.00 97.19 507 SER A CA 1
ATOM 3879 C C . SER A 1 507 ? -18.294 11.537 -0.597 1.00 97.19 507 SER A C 1
ATOM 3881 O O . SER A 1 507 ? -17.375 10.715 -0.555 1.00 97.19 507 SER A O 1
ATOM 3883 N N . LEU A 1 508 ? -18.824 12.071 0.510 1.00 97.00 508 LEU A N 1
ATOM 3884 C CA . LEU A 1 508 ? -18.423 11.675 1.867 1.00 97.00 508 LEU A CA 1
ATOM 3885 C C . LEU A 1 508 ? -18.557 10.156 2.081 1.00 97.00 508 LEU A C 1
ATOM 3887 O O . LEU A 1 508 ? -17.750 9.549 2.787 1.00 97.00 508 LEU A O 1
ATOM 3891 N N . ASP A 1 509 ? -19.509 9.522 1.393 1.00 95.31 509 ASP A N 1
ATOM 3892 C CA . ASP A 1 509 ? -19.728 8.074 1.414 1.00 95.31 509 ASP A CA 1
ATOM 3893 C C . ASP A 1 509 ? -18.586 7.274 0.792 1.00 95.31 509 ASP A C 1
ATOM 3895 O O . ASP A 1 509 ? -18.443 6.085 1.088 1.00 95.31 509 ASP A O 1
ATOM 3899 N N . GLN A 1 510 ? -17.761 7.909 -0.035 1.00 97.31 510 GLN A N 1
ATOM 3900 C CA . GLN A 1 510 ? -16.590 7.310 -0.664 1.00 97.31 510 GLN A CA 1
ATOM 3901 C C . GLN A 1 510 ? -15.297 7.591 0.109 1.00 97.31 510 GLN A C 1
ATOM 3903 O O . GLN A 1 510 ? -14.259 7.062 -0.273 1.00 97.31 510 GLN A O 1
ATOM 3908 N N . ILE A 1 511 ? -15.330 8.391 1.180 1.00 98.44 511 ILE A N 1
ATOM 3909 C CA . ILE A 1 511 ? -14.129 8.790 1.923 1.00 98.44 511 ILE A CA 1
ATOM 3910 C C . ILE A 1 511 ? -13.899 7.884 3.140 1.00 98.44 511 ILE A C 1
ATOM 3912 O O . ILE A 1 511 ? -14.817 7.569 3.895 1.00 98.44 511 ILE A O 1
ATOM 3916 N N . CYS A 1 512 ? -12.646 7.496 3.351 1.00 98.44 512 CYS A N 1
ATOM 3917 C CA . CYS A 1 512 ? -12.140 6.854 4.560 1.00 98.44 512 CYS A CA 1
ATOM 3918 C C . CYS A 1 512 ? -10.916 7.626 5.083 1.00 98.44 512 CYS A C 1
ATOM 3920 O O . CYS A 1 512 ? -10.379 8.495 4.395 1.00 98.44 512 CYS A O 1
ATOM 3922 N N . LEU A 1 513 ? -10.443 7.283 6.278 1.00 98.62 513 LEU A N 1
ATOM 3923 C CA . LEU A 1 513 ? -9.295 7.893 6.939 1.00 98.62 513 LEU A CA 1
ATOM 3924 C C . LEU A 1 513 ? -8.232 6.839 7.268 1.00 98.62 513 LEU A C 1
ATOM 3926 O O . LEU A 1 513 ? -8.538 5.764 7.789 1.00 98.62 513 LEU A O 1
ATOM 3930 N N . SER A 1 514 ? -6.973 7.179 7.005 1.00 98.50 514 SER A N 1
ATOM 3931 C CA . SER A 1 514 ? -5.816 6.379 7.402 1.00 98.50 514 SER A CA 1
ATOM 3932 C C . SER A 1 514 ? -4.622 7.260 7.765 1.00 98.50 514 SER A C 1
ATOM 3934 O O . SER A 1 514 ? -4.646 8.483 7.569 1.00 98.50 514 SER A O 1
ATOM 3936 N N . PRO A 1 515 ? -3.516 6.662 8.240 1.00 97.75 515 PRO A N 1
ATOM 3937 C CA . PRO A 1 515 ? -2.232 7.318 8.146 1.00 97.75 515 PRO A CA 1
ATOM 3938 C C . PRO A 1 515 ? -1.811 7.457 6.677 1.00 97.75 515 PRO A C 1
ATOM 3940 O O . PRO A 1 515 ? -2.298 6.738 5.803 1.00 97.75 515 PRO A O 1
ATOM 3943 N N . GLN A 1 516 ? -0.885 8.370 6.412 1.00 94.00 516 GLN A N 1
ATOM 3944 C CA . GLN A 1 516 ? -0.363 8.670 5.075 1.00 94.00 516 GLN A CA 1
ATOM 3945 C C . GLN A 1 516 ? 0.369 7.505 4.386 1.00 94.00 516 GLN A C 1
ATOM 3947 O O . GLN A 1 516 ? 0.346 7.387 3.167 1.00 94.00 516 GLN A O 1
ATOM 3952 N N . CYS A 1 517 ? 1.006 6.639 5.174 1.00 94.50 517 CYS A N 1
ATOM 3953 C CA . CYS A 1 517 ? 1.745 5.446 4.758 1.00 94.50 517 CYS A CA 1
ATOM 3954 C C . CYS A 1 517 ? 1.775 4.483 5.959 1.00 94.50 517 CYS A C 1
ATOM 3956 O O . CYS A 1 517 ? 1.190 4.762 7.008 1.00 94.50 517 CYS A O 1
ATOM 3958 N N . GLY A 1 518 ? 2.470 3.354 5.847 1.00 93.75 518 GLY A N 1
ATOM 3959 C CA . GLY A 1 518 ? 2.773 2.503 6.996 1.00 93.75 518 GLY A CA 1
ATOM 3960 C C . GLY A 1 518 ? 3.712 3.178 8.008 1.00 93.75 518 GLY A C 1
ATOM 3961 O O . GLY A 1 518 ? 4.309 4.230 7.750 1.00 93.75 518 GLY A O 1
ATOM 3962 N N . PHE A 1 519 ? 3.862 2.568 9.182 1.00 93.44 519 PHE A N 1
ATOM 3963 C CA . PHE A 1 519 ? 4.762 3.056 10.235 1.00 93.44 519 PHE A CA 1
ATOM 3964 C C . PHE A 1 519 ? 6.193 2.505 10.105 1.00 93.44 519 PHE A C 1
ATOM 3966 O O . PHE A 1 519 ? 7.094 2.940 10.824 1.00 93.44 519 PHE A O 1
ATOM 3973 N N . SER A 1 520 ? 6.430 1.553 9.192 1.00 84.94 520 SER A N 1
ATOM 3974 C CA . SER A 1 520 ? 7.747 0.942 8.985 1.00 84.94 520 SER A CA 1
ATOM 3975 C C . SER A 1 520 ? 7.929 0.423 7.555 1.00 84.94 520 SER A C 1
ATOM 3977 O O . SER A 1 520 ? 7.582 -0.710 7.246 1.00 84.94 520 SER A O 1
ATOM 3979 N N . SER A 1 521 ? 8.520 1.220 6.665 1.00 63.53 521 SER A N 1
ATOM 3980 C CA . SER A 1 521 ? 8.812 0.759 5.291 1.00 63.53 521 SER A CA 1
ATOM 3981 C C . SER A 1 521 ? 10.090 -0.090 5.189 1.00 63.53 521 SER A C 1
ATOM 3983 O O . SER A 1 521 ? 10.296 -0.801 4.207 1.00 63.53 521 SER A O 1
ATOM 3985 N N . THR A 1 522 ? 10.966 -0.026 6.195 1.00 58.56 522 THR A N 1
ATOM 3986 C CA . THR A 1 522 ? 12.165 -0.871 6.348 1.00 58.56 522 THR A CA 1
ATOM 3987 C C . THR A 1 522 ? 12.338 -1.275 7.810 1.00 58.56 522 THR A C 1
ATOM 3989 O O . THR A 1 522 ? 11.640 -0.748 8.682 1.00 58.56 522 THR A O 1
ATOM 3992 N N . VAL A 1 523 ? 13.256 -2.212 8.085 1.00 55.28 523 VAL A N 1
ATOM 3993 C CA . VAL A 1 523 ? 13.513 -2.773 9.428 1.00 55.28 523 VAL A CA 1
ATOM 3994 C C . VAL A 1 523 ? 13.658 -1.693 10.505 1.00 55.28 523 VAL A C 1
ATOM 3996 O O . VAL A 1 523 ? 13.180 -1.888 11.618 1.00 55.28 523 VAL A O 1
ATOM 3999 N N . GLU A 1 524 ? 14.260 -0.552 10.172 1.00 58.22 524 GLU A N 1
ATOM 4000 C CA . GLU A 1 524 ? 14.532 0.547 11.102 1.00 58.22 524 GLU A CA 1
ATOM 4001 C C . GLU A 1 524 ? 13.286 1.308 11.571 1.00 58.22 524 GLU A C 1
ATOM 4003 O O . GLU A 1 524 ? 13.315 1.891 12.652 1.00 58.22 524 GLU A O 1
ATOM 4008 N N . GLY A 1 525 ? 12.197 1.288 10.798 1.00 62.25 525 GLY A N 1
ATOM 4009 C CA . GLY A 1 525 ? 10.976 2.028 11.123 1.00 62.25 525 GLY A CA 1
ATOM 4010 C C . GLY A 1 525 ? 11.092 3.550 10.971 1.00 62.25 525 GLY A C 1
ATOM 4011 O O . GLY A 1 525 ? 12.101 4.087 10.506 1.00 62.25 525 GLY A O 1
ATOM 4012 N N . ASN A 1 526 ? 10.014 4.246 11.332 1.00 76.31 526 ASN A N 1
ATOM 4013 C CA . ASN A 1 526 ? 9.958 5.708 11.362 1.00 76.31 526 ASN A CA 1
ATOM 4014 C C . ASN A 1 526 ? 10.323 6.272 12.744 1.00 76.31 526 ASN A C 1
ATOM 4016 O O . ASN A 1 526 ? 10.345 5.555 13.743 1.00 76.31 526 ASN A O 1
ATOM 4020 N N . ALA A 1 527 ? 10.600 7.578 12.805 1.00 82.00 527 ALA A N 1
ATOM 4021 C CA . ALA A 1 527 ? 11.018 8.271 14.024 1.00 82.00 527 ALA A CA 1
ATOM 4022 C C . ALA A 1 527 ? 9.840 8.575 14.980 1.00 82.00 527 ALA A C 1
ATOM 4024 O O . ALA A 1 527 ? 9.519 9.734 15.243 1.00 82.00 527 ALA A O 1
ATOM 4025 N N . LEU A 1 528 ? 9.191 7.524 15.486 1.00 87.88 528 LEU A N 1
ATOM 4026 C CA . LEU A 1 528 ? 8.166 7.572 16.532 1.00 87.88 528 LEU A CA 1
ATOM 4027 C C . LEU A 1 528 ? 8.159 6.285 17.367 1.00 87.88 528 LEU A C 1
ATOM 4029 O O . LEU A 1 528 ? 8.673 5.245 16.961 1.00 87.88 528 LEU A O 1
ATOM 4033 N N . THR A 1 529 ? 7.580 6.362 18.557 1.00 92.75 529 THR A N 1
ATOM 4034 C CA . THR A 1 529 ? 7.446 5.243 19.491 1.00 92.75 529 THR A CA 1
ATOM 4035 C C . THR A 1 529 ? 6.225 4.378 19.170 1.00 92.75 529 THR A C 1
ATOM 4037 O O . THR A 1 529 ? 5.252 4.824 18.560 1.00 92.75 529 THR A O 1
ATOM 4040 N N . ALA A 1 530 ? 6.222 3.134 19.658 1.00 94.00 530 ALA A N 1
ATOM 4041 C CA . ALA A 1 530 ? 5.055 2.256 19.551 1.00 94.00 530 ALA A CA 1
ATOM 4042 C C . ALA A 1 530 ? 3.804 2.858 20.223 1.00 94.00 530 ALA A C 1
ATOM 4044 O O . ALA A 1 530 ? 2.698 2.710 19.712 1.00 94.00 530 ALA A O 1
ATOM 4045 N N . ALA A 1 531 ? 3.966 3.572 21.342 1.00 96.19 531 ALA A N 1
ATOM 4046 C CA . ALA A 1 531 ? 2.853 4.232 22.023 1.00 96.19 531 ALA A CA 1
ATOM 4047 C C . ALA A 1 531 ? 2.216 5.330 21.152 1.00 96.19 531 ALA A C 1
ATOM 4049 O O . ALA A 1 531 ? 0.990 5.412 21.077 1.00 96.19 531 ALA A O 1
ATOM 4050 N N . GLU A 1 532 ? 3.035 6.125 20.459 1.00 97.06 532 GLU A N 1
ATOM 4051 C CA . GLU A 1 532 ? 2.575 7.159 19.522 1.00 97.06 532 GLU A CA 1
ATOM 4052 C C . GLU A 1 532 ? 1.907 6.550 18.284 1.00 97.06 532 GLU A C 1
ATOM 4054 O O . GLU A 1 532 ? 0.855 7.033 17.871 1.00 97.06 532 GLU A O 1
ATOM 4059 N N . GLN A 1 533 ? 2.441 5.449 17.736 1.00 97.56 533 GLN A N 1
ATOM 4060 C CA . GLN A 1 533 ? 1.776 4.696 16.664 1.00 97.56 533 GLN A CA 1
ATOM 4061 C C . GLN A 1 533 ? 0.346 4.307 17.064 1.00 97.56 533 GLN A C 1
ATOM 4063 O O . GLN A 1 533 ? -0.602 4.585 16.332 1.00 97.56 533 GLN A O 1
ATOM 4068 N N . TRP A 1 534 ? 0.174 3.677 18.230 1.00 98.12 534 TRP A N 1
ATOM 4069 C CA . TRP A 1 534 ? -1.152 3.253 18.681 1.00 98.12 534 TRP A CA 1
ATOM 4070 C C . TRP A 1 534 ? -2.060 4.434 19.023 1.00 98.12 534 TRP A C 1
ATOM 4072 O O . TRP A 1 534 ? -3.262 4.362 18.792 1.00 98.12 534 TRP A O 1
ATOM 4082 N N . ALA A 1 535 ? -1.507 5.535 19.537 1.00 98.38 535 ALA A N 1
ATOM 4083 C CA . ALA A 1 535 ? -2.272 6.758 19.762 1.00 98.38 535 ALA A CA 1
ATOM 4084 C C . ALA A 1 535 ? -2.807 7.345 18.445 1.00 98.38 535 ALA A C 1
ATOM 4086 O O . ALA A 1 535 ? -3.962 7.753 18.392 1.00 98.38 535 ALA A O 1
ATOM 4087 N N . LYS A 1 536 ? -2.012 7.314 17.370 1.00 98.44 536 LYS A N 1
ATOM 4088 C CA . LYS A 1 536 ? -2.441 7.736 16.030 1.00 98.44 536 LYS A CA 1
ATOM 4089 C C . LYS A 1 536 ? -3.505 6.822 15.429 1.00 98.44 536 LYS A C 1
ATOM 4091 O O . LYS A 1 536 ? -4.457 7.313 14.835 1.00 98.44 536 LYS A O 1
ATOM 4096 N N . LEU A 1 537 ? -3.380 5.505 15.600 1.00 98.62 537 LEU A N 1
ATOM 4097 C CA . LEU A 1 537 ? -4.404 4.566 15.131 1.00 98.62 537 LEU A CA 1
ATOM 4098 C C . LEU A 1 537 ? -5.727 4.733 15.896 1.00 98.62 537 LEU A C 1
ATOM 4100 O O . LEU A 1 537 ? -6.781 4.752 15.266 1.00 98.62 537 LEU A O 1
ATOM 4104 N N . ARG A 1 538 ? -5.681 4.952 17.219 1.00 98.62 538 ARG A N 1
ATOM 4105 C CA . ARG A 1 538 ? -6.874 5.308 18.011 1.00 98.62 538 ARG A CA 1
ATOM 4106 C C . ARG A 1 538 ? -7.498 6.620 17.548 1.00 98.62 538 ARG A C 1
ATOM 4108 O O . ARG A 1 538 ? -8.701 6.664 17.339 1.00 98.62 538 ARG A O 1
ATOM 4115 N N . LEU A 1 539 ? -6.687 7.654 17.304 1.00 98.69 539 LEU A N 1
ATOM 4116 C CA . LEU A 1 539 ? -7.164 8.932 16.768 1.00 98.69 539 LEU A CA 1
ATOM 4117 C C . LEU A 1 539 ? -7.946 8.747 15.458 1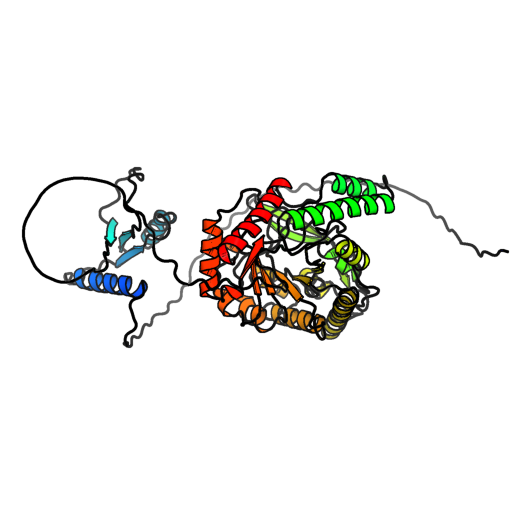.00 98.69 539 LEU A C 1
ATOM 4119 O O . LEU A 1 539 ? -8.984 9.372 15.277 1.00 98.69 539 LEU A O 1
ATOM 4123 N N . ILE A 1 540 ? -7.470 7.881 14.559 1.00 98.69 540 ILE A N 1
ATOM 4124 C CA . ILE A 1 540 ? -8.150 7.585 13.290 1.00 98.69 540 ILE A CA 1
ATOM 4125 C C . ILE A 1 540 ? -9.501 6.911 13.524 1.00 98.69 540 ILE A C 1
ATOM 4127 O O . ILE A 1 540 ? -10.479 7.306 12.894 1.00 98.69 540 ILE A O 1
ATOM 4131 N N . VAL A 1 541 ? -9.564 5.923 14.422 1.00 98.44 541 VAL A N 1
ATOM 4132 C CA . VAL A 1 541 ? -10.821 5.250 14.788 1.00 98.44 541 VAL A CA 1
ATOM 4133 C C . VAL A 1 541 ? -11.808 6.250 15.385 1.00 98.44 541 VAL A C 1
ATOM 4135 O O . VAL A 1 541 ? -12.921 6.370 14.885 1.00 98.44 541 VAL A O 1
ATOM 4138 N N . GLU A 1 542 ? -11.373 7.048 16.360 1.00 98.38 542 GLU A N 1
ATOM 4139 C CA . GLU A 1 542 ? -12.212 8.059 17.010 1.00 98.38 542 GLU A CA 1
ATOM 4140 C C . GLU A 1 542 ? -12.738 9.105 16.013 1.00 98.38 542 GLU A C 1
ATOM 4142 O O . GLU A 1 542 ? -13.918 9.443 16.023 1.00 98.38 542 GLU A O 1
ATOM 4147 N N . VAL A 1 543 ? -11.886 9.624 15.120 1.00 98.50 543 VAL A N 1
ATOM 4148 C CA . VAL A 1 543 ? -12.327 10.583 14.092 1.00 98.50 543 VAL A CA 1
ATOM 4149 C C . VAL A 1 543 ? -13.289 9.924 13.111 1.00 98.50 543 VAL A C 1
ATOM 4151 O O . VAL A 1 543 ? -14.248 10.568 12.691 1.00 98.50 543 VAL A O 1
ATOM 4154 N N . ALA A 1 544 ? -13.063 8.661 12.749 1.00 97.69 544 ALA A N 1
ATOM 4155 C CA . ALA A 1 544 ? -13.956 7.961 11.844 1.00 97.69 544 ALA A CA 1
ATOM 4156 C C . ALA A 1 544 ? -15.353 7.762 12.452 1.00 97.69 544 ALA A C 1
ATOM 4158 O O . ALA A 1 544 ? -16.343 8.044 11.780 1.00 97.69 544 ALA A O 1
ATOM 4159 N N . GLU A 1 545 ? -15.436 7.359 13.719 1.00 96.31 545 GLU A N 1
ATOM 4160 C CA . GLU A 1 545 ? -16.703 7.261 14.456 1.00 96.31 545 GLU A CA 1
ATOM 4161 C C . GLU A 1 545 ? -17.401 8.628 14.558 1.00 96.31 545 GLU A C 1
ATOM 4163 O O . GLU A 1 545 ? -18.607 8.741 14.352 1.00 96.31 545 GLU A O 1
ATOM 4168 N N . GLU A 1 546 ? -16.649 9.703 14.818 1.00 97.25 546 GLU A N 1
ATOM 4169 C CA . GLU A 1 546 ? -17.209 11.057 14.921 1.00 97.25 546 GLU A CA 1
ATOM 4170 C C . GLU A 1 546 ? -17.731 11.614 13.581 1.00 97.25 546 GLU A C 1
ATOM 4172 O O . GLU A 1 546 ? -18.614 12.474 13.591 1.00 97.25 546 GLU A O 1
ATOM 4177 N N . VAL A 1 547 ? -17.184 11.175 12.440 1.00 96.69 547 VAL A N 1
ATOM 4178 C CA . VAL A 1 547 ? -17.588 11.642 11.100 1.00 96.69 547 VAL A CA 1
ATOM 4179 C C . VAL A 1 547 ? -18.698 10.779 10.501 1.00 96.69 547 VAL A C 1
ATOM 4181 O O . VAL A 1 547 ? -19.625 11.320 9.899 1.00 96.69 547 VAL A O 1
ATOM 4184 N N . TRP A 1 548 ? -18.611 9.455 10.639 1.00 95.06 548 TRP A N 1
ATOM 4185 C CA . TRP A 1 548 ? -19.476 8.515 9.918 1.00 95.06 548 TRP A CA 1
ATOM 4186 C C . TRP A 1 548 ? -20.483 7.762 10.800 1.00 95.06 548 TRP A C 1
ATOM 4188 O O . TRP A 1 548 ? -21.399 7.156 10.238 1.00 95.06 548 TRP A O 1
ATOM 4198 N N . GLY A 1 549 ? -20.371 7.840 12.131 1.00 85.81 549 GLY A N 1
ATOM 4199 C CA . GLY A 1 549 ? -21.095 6.959 13.060 1.00 85.81 549 GLY A CA 1
ATOM 4200 C C . GLY A 1 549 ? -20.558 5.534 13.042 1.00 85.81 549 GLY A C 1
ATOM 4201 O O . GLY A 1 549 ? -21.292 4.658 13.555 1.00 85.81 549 GLY A O 1
#

Foldseek 3Di:
DDDDDDDDDDDDDDDDDDDDDDDDDDDDDDDDDDDDDDDDDDDDDDDDDDDDDDDDPVNVVVVVVVVVCVVPPPDDDDPPDDDAAEDEAEDDDPCPCVVVVVVVVVVPPGRHQYEYEYEDPDDDDPPPPDDDPDDPRYHYDYDDDDDDDDDDDDDDDDDDDDDDDDDPDDDDDDDPQFPFDPADPGQQDAFAAAAQDPQLLVLVVCVVVVNDDPVVSVVSLLVRQLVQLVLCVVLVHQEGHSNCSVDQFQEPLQQCQWPQKDFDPDWQWFWWADPVGIDTDTDTAMARRAQTARPDQPCLVVQLSNVVSHDRHAYEEEYAALVVNDLRCHCVRYDCVRPVDVVSVLVRSLVRLLVNLQVSVVSVHQHYEHEYQLLVQLQAVVSLVVCVVSVHHSLCVLVSSLVSRVSSCPPRDPSHAYEYEYDQDADQLIGRHFDESVSCLQCCQQRRPHQEYQAADQDCRHPFLQSLLNHDPRHAYAYQNAELQELDGDDLVVVVVNLVRNCVRPPNSRYHYYHRHRQASRNVGYDYDSVSVSVNSSSRVVSSVVSND

InterPro domains:
  IPR001173 Glycosyltransferase 2-like [PF00535] (86-120)
  IPR002629 Cobalamin-independent methionine synthase MetE, C-terminal/archaeal [PF01717] (329-545)
  IPR002629 Cobalamin-independent methionine synthase MetE, C-terminal/archaeal [cd03311] (187-540)
  IPR029044 Nucleotide-diphospho-sugar transferases [G3DSA:3.90.550.10] (63-126)
  IPR029044 Nucleotide-diphospho-sugar transferases [SSF53448] (68-120)
  IPR038071 UROD/MetE-like superfamily [G3DSA:3.20.20.210] (181-549)
  IPR038071 UROD/MetE-like superfamily [SSF51726] (188-549)

Sequence (549 aa):
MGRRVRRGHRQVRRSLAGEHQRVVASSACADVTAGAAGRPQWLGVRSGVEPDEPATVGGVFRRWAAGYVRRHLRSRPGPGARSPVSVVVPLFNQGRYVRQAIESVRAQETAAEIVVVDDPGRAPDRTTGAGTPLDDRLRAECVGGAAAARSGVIGAEPRSTCSTRASVSSAMKGTEAMTARTRPPFRADHVGSLLRPPKLLAARADFAAGRIPSEELRAIEDDAIRTVVREQENTGLRTATDGEFRRTSWHMDFIYRLGGVHRADEQLTVKFRNAQGGLEFTSAALRVDGPITLPSPIFADDFLFLKDQVTTGTPKLTIPSPSMVHYRGGRAAIDPSVYPDLDQFWTDLSAAYAEQVRAIADLGCTYLQLDDTSLAYLNDPAQREMVAAQGGDPDHQHERYIAQINAALAGRPDGLSVTTHMCRGNFRSSWAAEGGYDFVAEALFTQLDVDGFFLEYDDERSGDFSPLRFVPPGKQVVLGLVTTKSGALESKDDLKRRIDEASKFVSLDQICLSPQCGFSSTVEGNALTAAEQWAKLRLIVEVAEEVWG

Secondary structure (DSSP, 8-state):
--------------------------------------------------------HHHHHHHHHHHHHHHHTTSPPPTTPPPPEEEEEEE-STTTTHHHHHHHHHTSSS-EEEEEEE--SSPPPS---------TTEEEEE-----------------------------------PPPP-SSSPSB---S--PPPHHHHHHHHHHHTTSS-HHHHHHHHHHHHHHHHHHHHHTT-SEE--TTTT-SBTTHHHHTTSEEEEEEEEEEEEEEEETTEEEEEEEEEEEEEEEEE-SS-TTHHHHHHHHHH-SSSEEEEEEE-THHHHTTTGGGGB-TTT-SSHHHHHHHHHHHHHHHHHHHHHTT--EEEEE-SHHHHTTSHHHHHHHHHTT--TTTHHHHHHHHHHHHHTT--TT-EEEEEE-S--BTTBBS--S-STTTHHHHHHH---SEEEEE-SSGGG--SGGGGGPPTT-EEEEEEE-SSSSPPPPHHHHHHHHHHHTTTS-GGGEEEEESS-S-SBTT--SS-HHHHHHHHHHHHHHHHHHH-

pLDDT: mean 74.22, std 28.13, range [20.28, 98.81]

Organism: NCBI:txid2593070

Radius of gyration: 30.87 Å; chains: 1; bounding box: 85×118×58 Å